Protein 4NUF (pdb70)

Secondary structure (DSSP, 8-state):
---TT-EEEE--TTS-HHHHHHHHHHHHHHH---EEEE--TTHHHHHHHHHHHT-S-SEEEEEHHHHHHHHHTT-B------HHHHTTB-HHHHHHTEETTEE-SEEEEEE--EEEEETTT-SS--SBGGGHHHHHHHHHTTT-EEE----SSHHHHHHHHHHHT-EEEEE-SS-EEEEEEESSSHHHHHHHHHHHHHHHTTSS-SS--HHHHHHHHHTTSEEEEEE-GGGHHHHHTSS--EEEEPPPEETTEEP-PEEEEEEEEEBTT-S-HHHHHHHIIIIISSHHHHHHHHHHS--SEESBHHHHHHHTT-HHHHHHHHHHHHSEEPP-STTHHHHHHHHHHHHHHHHHTSS-HHHHHHHHHHHHT--THHHHHHHHHHHHHHHHHHS-HHHHTS-HHHHHHHHHTTHHHHHHHHHHHTT-----------HHHHHHHHHHHHHHHHHT--HHHHHHHHHHHHS-TTSSS-TTHHHHHHHHHHHHHHHHHTT---SSTHHHHHHHHHHHHHHHHTS-HHHHHHHHTHHHHSS--HHHHHHHHTT--/---HHHHHHHHGGGG-

InterPro domains:
  IPR000536 Nuclear hormone receptor, ligand-binding domain [PF00104] (62-230)
  IPR000536 Nuclear hormone receptor, ligand-binding domain [PS51843] (16-260)
  IPR000536 Nuclear hormone receptor, ligand-binding domain [SM00430] (60-231)
  IPR001723 Nuclear hormone receptor [PR00398] (61-82)
  IPR001723 Nuclear hormone receptor [PR00398] (82-98)
  IPR001723 Nuclear hormone receptor [PR00398] (162-177)
  IPR001723 Nuclear hormone receptor [PR00398] (219-236)
  IPR033544 Nuclear receptor subfamily 0 group B member 1/2 [PTHR24081] (4-259)
  IPR035500 Nuclear hormone receptor-like domain superfamily [G3DSA:1.10.565.10] (55-260)
  IPR035500 Nuclear hormone receptor-like domain superfamily [SSF48508] (18-257)

Solvent-accessible surface area: 24605 Å² total; per-residue (Å²): 180,19,109,138,28,72,1,34,0,22,4,37,36,37,17,0,66,85,0,2,32,87,8,0,119,98,0,54,156,90,53,62,34,102,17,47,26,70,82,35,102,120,2,24,60,67,1,39,126,45,4,74,114,11,58,19,0,1,0,2,4,43,14,1,6,26,0,0,15,13,21,111,82,48,17,19,18,87,9,89,9,81,149,69,6,55,73,100,2,48,72,150,6,10,86,8,1,91,23,119,62,111,20,13,0,0,0,2,1,24,16,1,1,2,1,0,29,9,88,115,44,15,95,117,28,10,134,40,4,78,78,3,32,72,34,1,137,106,8,91,89,113,70,49,14,1,4,33,1,9,1,56,62,3,40,15,1,4,3,2,2,5,3,36,31,3,53,5,10,79,128,118,147,61,143,58,66,91,174,49,9,2,2,47,44,87,5,0,67,27,0,0,56,34,1,13,69,4,28,133,85,162,18,15,102,32,102,3,43,53,66,77,3,40,44,6,2,17,122,21,79,0,0,0,6,4,9,1,1,15,4,1,23,52,5,86,122,20,156,17,76,28,10,20,34,23,2,2,31,11,106,73,80,46,2,52,0,14,12,0,3,5,0,0,0,7,2,38,43,5,63,2,78,127,44,0,46,68,0,0,18,90,30,2,2,28,52,106,4,0,72,27,6,27,158,38,36,14,8,0,9,2,0,4,72,50,12,38,118,97,38,59,182,27,103,64,12,56,8,0,56,89,0,11,147,73,10,94,81,8,6,29,29,41,55,2,32,14,0,15,22,7,2,38,38,2,1,27,3,4,11,55,54,76,16,80,19,81,66,2,3,132,53,4,41,60,17,2,34,79,117,101,126,17,8,126,43,0,65,86,0,8,62,58,2,17,37,0,1,126,84,3,84,26,2,58,159,8,52,96,68,1,11,68,94,0,2,111,73,4,18,6,12,1,0,1,0,0,4,2,27,41,80,19,94,26,61,32,54,50,83,151,25,64,28,52,24,13,11,124,1,12,96,9,2,76,21,1,70,76,27,140,21,21,77,84,16,12,0,13,0,0,0,16,3,0,0,30,26,122,9,108,58,24,191,25,40,98,53,0,39,80,1,52,81,19,0,62,140,11,0,38,127,43,13,86,106,107,212,98,80,25,98,46,56,32,66,109,0,57,119,10,3,36,19,1,123,110,12,71,31,101,9,0,15,37,15,1,0,89,69,64,64,38,118,31,76,5,32,64,56,2,22,65,102,16,126,15,166,144,133,186,2,31,64,26,0,52,100,2,4,94,60,6,150

Nearest PDB structures (foldseek):
  4nuf-assembly1_A  TM=1.002E+00  e=2.623E-97  Escherichia coli O104:H4 str. 2009EL-2071
  6wbh-assembly1_A  TM=8.587E-01  e=1.188E-61  Escherichia coli
  6d1u-assembly3_C  TM=8.079E-01  e=2.616E-62  Escherichia coli O157:H7
  1y4c-assembly1_A  TM=7.904E-01  e=8.038E-62  Escherichia coli
  6xrx-assembly1_A  TM=7.095E-01  e=2.352E-61  Escherichia coli K-12

Sequence (565 aa):
KIEEGKLVIWINGDKGYNGLAEVGKKFEKDTGIKVTVEHPDKLEEKFPQVAATGDGPDIIFWAHDRFGGYAQSGLLAEITPDKAFQDKLYPFTWDAVRYNGKLIAYPIAVEALSLIYNKDLLPNPPKTWEEIPALDKELKAKGKSALMFNLQEPYFTWPLIAADGGYAFKYENGKYDIKDVGVDNAGAKAGLTFLVDLIKNKHMNADTDYSIAEAAFNKGETAMTINGPWAWSNIDTSKVNYGVTVLPTFKGQPSKPFVGVLSAGINAASPNKELAKEFLENYLLTDEGLEAVNKDKPLGAVALKSYEEELAKDPRIAATMENAQKGEIMPNIPQMSAFWYAVRTAVINAASGRQTVDEALKDAQTNAAAPHRTCREALDVLAKTVAFLRNLPSFCHLPHDDQRRLLECCWGPLFLLGLAQDAVTFEVAEAQPSLAAVQWLQRCLESFWSLELGPKEYAYLKGTILFNPDVPGLRASCHIAHLQQEAHWALCEVLEPWYPASQGRLARILLMASTLRNIPGTLLVDLFFRPIMGDVDITELLEDMLLLRMHRVSAALEEANKVFL

Foldseek 3Di:
DQDPLEFEEEDAPLFLLVLLVVLQVVLCVPPVHHYHYDHDPPLLPVQLVVLLVLDDGQKYKDWLQAQQQCVVVVFFDFDDDDPVLVVQFDPVQQVSQAHPRTRFWAFWFKKWKWKKFFCVLPVDQAQAPVCQLVVQVVCVVVQAAAEAEALLFVLQLQLQLPQQPADQFDDDPNDTDLLDHRCQDPRNLVSLQSVQVCVVSVRYALNGHHVNRLVCVLVRRYGMYMDMQQSVQVSVVGPTDMDTAADHHYPPGGGAHAMTTITMTGTSSHPCSVVVSCSVRVRCLDLSNVCSRCVRGNRQQTRRPVNNVVCVVPPNSVRRVVNNVSHYYRHNHSLSLLLRVLSSLLSSCCNVVLDPNNRSSVLSSDRSSDDLVQLVVLVVLLVVLLVVQLDDVVLVVFDLVQNLQLCVQQSQLLSLLSCLVVPDDDRQRPSPDDSVQVSLSVVLSVLSNVLDDDPLLSVLVSLLRRLDLPRPPGDVSVVSVVSNVVSLVSNVVVLPPDDDPSVVVSVSVVVSSVSRSVHDPVVVCSRRPCVPPNDDDVSVVSCVSVVSD/DDPVVVVVVVVCPVVD

Structure (mmCIF, N/CA/C/O backbone):
data_4NUF
#
_entry.id   4NUF
#
_cell.length_a   56.388
_cell.length_b   105.148
_cell.length_c   136.277
_cell.angle_alpha   90.00
_cell.angle_beta   90.00
_cell.angle_gamma   90.00
#
_symmetry.space_group_name_H-M   'P 21 21 21'
#
loop_
_entity.id
_entity.type
_entity.pdbx_description
1 polymer 'Maltose ABC transporter periplasmic protein, Nuclear receptor subfamily 0 group B member 2 chimeric construct'
2 polymer 'EID1 peptide'
3 branched alpha-D-glucopyranose-(1-4)-alpha-D-glucopyranose
4 water water
#
loop_
_atom_site.group_PDB
_atom_site.id
_atom_site.type_symbol
_atom_site.label_atom_id
_atom_site.label_alt_id
_atom_site.label_comp_id
_atom_site.label_asym_id
_atom_site.label_entity_id
_atom_site.label_seq_id
_atom_site.pdbx_PDB_ins_code
_atom_site.Cartn_x
_atom_site.Cartn_y
_atom_site.Cartn_z
_atom_site.occupancy
_atom_site.B_iso_or_equiv
_atom_site.auth_seq_id
_atom_site.auth_comp_id
_atom_site.auth_asym_id
_atom_site.auth_atom_id
_atom_site.pdbx_PDB_model_num
ATOM 1 N N . LYS A 1 3 ? -20.044 -2.840 -39.333 1.00 63.33 3 LYS A N 1
ATOM 2 C CA . LYS A 1 3 ? -20.646 -1.534 -39.512 1.00 62.56 3 LYS A CA 1
ATOM 3 C C . LYS A 1 3 ? -20.628 -1.001 -38.040 1.00 62.04 3 LYS A C 1
ATOM 4 O O . LYS A 1 3 ? -21.686 -0.788 -37.444 1.00 62.92 3 LYS A O 1
ATOM 10 N N . ILE A 1 4 ? -19.442 -0.799 -37.449 1.00 60.80 4 ILE A N 1
ATOM 11 C CA . ILE A 1 4 ? -19.398 -0.413 -36.056 1.00 59.32 4 ILE A CA 1
ATOM 12 C C . ILE A 1 4 ? -19.944 -1.768 -35.443 1.00 57.64 4 ILE A C 1
ATOM 13 O O . ILE A 1 4 ? -21.164 -1.954 -35.283 1.00 57.48 4 ILE A O 1
ATOM 18 N N . GLU A 1 5 ? -19.060 -2.703 -35.077 1.00 55.78 5 GLU A N 1
ATOM 19 C CA . GLU A 1 5 ? -19.510 -4.018 -34.556 1.00 54.24 5 GLU A CA 1
ATOM 20 C C . GLU A 1 5 ? -20.068 -3.992 -33.152 1.00 51.95 5 GLU A C 1
ATOM 21 O O . GLU A 1 5 ? -19.566 -3.293 -32.271 1.00 51.98 5 GLU A O 1
ATOM 27 N N . GLU A 1 6 ? -21.128 -4.760 -32.959 1.00 48.44 6 GLU A N 1
ATOM 28 C CA . GLU A 1 6 ? -21.746 -4.829 -31.655 1.00 46.74 6 GLU A CA 1
ATOM 29 C C . GLU A 1 6 ? -21.031 -5.829 -30.747 1.00 44.65 6 GLU A C 1
ATOM 30 O O . GLU A 1 6 ? -20.613 -6.902 -31.181 1.00 44.21 6 GLU A O 1
ATOM 36 N N . GLY A 1 7 ? -20.889 -5.462 -29.480 1.00 42.61 7 GLY A N 1
ATOM 37 C CA . GLY A 1 7 ? -20.213 -6.327 -28.541 1.00 40.39 7 GLY A CA 1
ATOM 38 C C . GLY A 1 7 ? -18.769 -5.893 -28.404 1.00 39.78 7 GLY A C 1
ATOM 39 O O . GLY A 1 7 ? -18.041 -6.394 -27.547 1.00 40.06 7 GLY A O 1
ATOM 40 N N . LYS A 1 8 ? -18.355 -4.952 -29.253 1.00 38.64 8 LYS A N 1
ATOM 41 C CA . LYS A 1 8 ? -16.985 -4.431 -29.237 1.00 35.34 8 LYS A CA 1
ATOM 42 C C . LYS A 1 8 ? -16.965 -2.925 -29.024 1.00 32.15 8 LYS A C 1
ATOM 43 O O . LYS A 1 8 ? -17.963 -2.235 -29.239 1.00 32.45 8 LYS A O 1
ATOM 49 N N . LEU A 1 9 ? -15.816 -2.416 -28.604 1.00 28.54 9 LEU A N 1
ATOM 50 C CA . LEU A 1 9 ? -15.654 -0.984 -28.383 1.00 25.77 9 LEU A CA 1
ATOM 51 C C . LEU A 1 9 ? -14.389 -0.468 -29.031 1.00 23.86 9 LEU A C 1
ATOM 52 O O . LEU A 1 9 ? -13.296 -0.776 -28.562 1.00 24.38 9 LEU A O 1
ATOM 57 N N . VAL A 1 10 ? -14.535 0.317 -30.096 1.00 22.55 10 VAL A N 1
ATOM 58 C CA . VAL A 1 10 ? -13.391 0.916 -30.797 1.00 20.35 10 VAL A CA 1
ATOM 59 C C . VAL A 1 10 ? -13.270 2.389 -30.396 1.00 20.65 10 VAL A C 1
ATOM 60 O O . VAL A 1 10 ? -14.248 3.138 -30.460 1.00 19.90 10 VAL A O 1
ATOM 64 N N . ILE A 1 11 ? -12.071 2.801 -29.993 1.00 20.18 11 ILE A N 1
ATOM 65 C CA . ILE A 1 11 ? -11.835 4.178 -29.563 1.00 21.77 11 ILE A CA 1
ATOM 66 C C . ILE A 1 11 ? -10.745 4.842 -30.399 1.00 23.58 11 ILE A C 1
ATOM 67 O O . ILE A 1 11 ? -9.707 4.231 -30.658 1.00 25.28 11 ILE A O 1
ATOM 72 N N . TRP A 1 12 ? -10.997 6.084 -30.819 1.00 23.55 12 TRP A N 1
ATOM 73 C CA . TRP A 1 12 ? -10.044 6.880 -31.600 1.00 23.39 12 TRP A CA 1
ATOM 74 C C . TRP A 1 12 ? -9.559 8.063 -30.765 1.00 24.01 12 TRP A C 1
ATOM 75 O O . TRP A 1 12 ? -10.364 8.770 -30.147 1.00 24.82 12 TRP A O 1
ATOM 86 N N . ILE A 1 13 ? -8.243 8.267 -30.746 1.00 23.23 13 ILE A N 1
ATOM 87 C CA . ILE A 1 13 ? -7.636 9.369 -30.010 1.00 22.43 13 ILE A CA 1
ATOM 88 C C . ILE A 1 13 ? -6.405 9.891 -30.761 1.00 23.38 13 ILE A C 1
ATOM 89 O O . ILE A 1 13 ? -5.756 9.154 -31.495 1.00 23.29 13 ILE A O 1
ATOM 94 N N . ASN A 1 14 ? -6.089 11.166 -30.586 1.00 25.83 14 ASN A N 1
ATOM 95 C CA . ASN A 1 14 ? -4.974 11.756 -31.304 1.00 28.01 14 ASN A CA 1
ATOM 96 C C . ASN A 1 14 ? -3.669 11.069 -30.990 1.00 28.98 14 ASN A C 1
ATOM 97 O O . ASN A 1 14 ? -3.481 10.588 -29.879 1.00 29.54 14 ASN A O 1
ATOM 102 N N . GLY A 1 15 ? -2.770 11.043 -31.973 1.00 29.62 15 GLY A N 1
ATOM 103 C CA . GLY A 1 15 ? -1.474 10.399 -31.817 1.00 28.03 15 GLY A CA 1
ATOM 104 C C . GLY A 1 15 ? -0.514 10.987 -30.798 1.00 28.21 15 GLY A C 1
ATOM 105 O O . GLY A 1 15 ? 0.413 10.301 -30.367 1.00 28.24 15 GLY A O 1
ATOM 106 N N . ASP A 1 16 ? -0.715 12.245 -30.412 1.00 27.94 16 ASP A N 1
ATOM 107 C CA . ASP A 1 16 ? 0.159 12.889 -29.436 1.00 28.50 16 ASP A CA 1
ATOM 108 C C . ASP A 1 16 ? -0.278 12.692 -27.985 1.00 27.93 16 ASP A C 1
ATOM 109 O O . ASP A 1 16 ? 0.427 13.101 -27.062 1.00 28.55 16 ASP A O 1
ATOM 114 N N . LYS A 1 17 ? -1.444 12.077 -27.790 1.00 27.35 17 LYS A N 1
ATOM 115 C CA . LYS A 1 17 ? -1.976 11.793 -26.457 1.00 26.38 17 LYS A CA 1
ATOM 116 C C . LYS A 1 17 ? -1.434 10.473 -25.878 1.00 27.65 17 LYS A C 1
ATOM 117 O O . LYS A 1 17 ? -0.610 9.800 -26.501 1.00 29.66 17 LYS A O 1
ATOM 123 N N . GLY A 1 18 ? -1.903 10.101 -24.689 1.00 27.10 18 GLY A N 1
ATOM 124 C CA . GLY A 1 18 ? -1.430 8.880 -24.056 1.00 24.57 18 GLY A CA 1
ATOM 125 C C . GLY A 1 18 ? -2.301 7.693 -24.385 1.00 24.02 18 GLY A C 1
ATOM 126 O O . GLY A 1 18 ? -2.871 7.071 -23.489 1.00 22.87 18 GLY A O 1
ATOM 127 N N . TYR A 1 19 ? -2.393 7.373 -25.672 1.00 24.28 19 TYR A N 1
ATOM 128 C CA . TYR A 1 19 ? -3.223 6.268 -26.121 1.00 25.73 19 TYR A CA 1
ATOM 129 C C . TYR A 1 19 ? -2.835 4.949 -25.483 1.00 25.00 19 TYR A C 1
ATOM 130 O O . TYR A 1 19 ? -3.665 4.061 -25.344 1.00 24.54 19 TYR A O 1
ATOM 139 N N . ASN A 1 20 ? -1.579 4.819 -25.080 1.00 24.93 20 ASN A N 1
ATOM 140 C CA . ASN A 1 20 ? -1.144 3.590 -24.439 1.00 24.85 20 ASN A CA 1
ATOM 141 C C . ASN A 1 20 ? -1.744 3.518 -23.045 1.00 25.77 20 ASN A C 1
ATOM 142 O O . ASN A 1 20 ? -2.206 2.463 -22.610 1.00 25.70 20 ASN A O 1
ATOM 147 N N . GLY A 1 21 ? -1.733 4.638 -22.333 1.00 25.31 21 GLY A N 1
ATOM 148 C CA . GLY A 1 21 ? -2.305 4.634 -20.998 1.00 24.93 21 GLY A CA 1
ATOM 149 C C . GLY A 1 21 ? -3.795 4.334 -21.072 1.00 24.93 21 GLY A C 1
ATOM 150 O O . GLY A 1 21 ? -4.372 3.680 -20.196 1.00 22.75 21 GLY A O 1
ATOM 151 N N . LEU A 1 22 ? -4.418 4.816 -22.143 1.00 23.89 22 LEU A N 1
ATOM 152 C CA . LEU A 1 22 ? -5.837 4.617 -22.343 1.00 23.26 22 LEU A CA 1
ATOM 153 C C . LEU A 1 22 ? -6.075 3.166 -22.693 1.00 24.80 22 LEU A C 1
ATOM 154 O O . LEU A 1 22 ? -7.051 2.567 -22.260 1.00 26.21 22 LEU A O 1
ATOM 159 N N . ALA A 1 23 ? -5.173 2.588 -23.471 1.00 25.90 23 ALA A N 1
ATOM 160 C CA . ALA A 1 23 ? -5.326 1.196 -23.860 1.00 26.43 23 ALA A CA 1
ATOM 161 C C . ALA A 1 23 ? -5.371 0.293 -22.630 1.00 28.38 23 ALA A C 1
ATOM 162 O O . ALA A 1 23 ? -6.122 -0.687 -22.591 1.00 29.09 23 ALA A O 1
ATOM 164 N N . GLU A 1 24 ? -4.564 0.626 -21.627 1.00 29.67 24 GLU A N 1
ATOM 165 C CA . GLU A 1 24 ? -4.523 -0.144 -20.386 1.00 31.44 24 GLU A CA 1
ATOM 166 C C . GLU A 1 24 ? -5.886 -0.096 -19.682 1.00 29.96 24 GLU A C 1
ATOM 167 O O . GLU A 1 24 ? -6.404 -1.116 -19.213 1.00 29.93 24 GLU A O 1
ATOM 173 N N . VAL A 1 25 ? -6.468 1.093 -19.604 1.00 27.26 25 VAL A N 1
ATOM 174 C CA . VAL A 1 25 ? -7.768 1.211 -18.981 1.00 25.53 25 VAL A CA 1
ATOM 175 C C . VAL A 1 25 ? -8.708 0.310 -19.768 1.00 26.25 25 VAL A C 1
ATOM 176 O O . VAL A 1 25 ? -9.650 -0.242 -19.213 1.00 27.34 25 VAL A O 1
ATOM 180 N N . GLY A 1 26 ? -8.442 0.156 -21.063 1.00 26.16 26 GLY A N 1
ATOM 181 C CA . GLY A 1 26 ? -9.285 -0.685 -21.894 1.00 26.46 26 GLY A CA 1
ATOM 182 C C . GLY A 1 26 ? -9.085 -2.147 -21.553 1.00 27.01 26 GLY A C 1
ATOM 183 O O . GLY A 1 26 ? -10.033 -2.922 -21.559 1.00 27.62 26 GLY A O 1
ATOM 184 N N . LYS A 1 27 ? -7.848 -2.532 -21.260 1.00 27.27 27 LYS A N 1
ATOM 185 C CA . LYS A 1 27 ? -7.568 -3.916 -20.903 1.00 28.49 27 LYS A CA 1
ATOM 186 C C . LYS A 1 27 ? -8.261 -4.293 -19.590 1.00 29.34 27 LYS A C 1
ATOM 187 O O . LYS A 1 27 ? -8.772 -5.407 -19.437 1.00 29.65 27 LYS A O 1
ATOM 193 N N . LYS A 1 28 ? -8.279 -3.365 -18.638 1.00 29.39 28 LYS A N 1
ATOM 194 C CA . LYS A 1 28 ? -8.934 -3.627 -17.359 1.00 29.48 28 LYS A CA 1
ATOM 195 C C . LYS A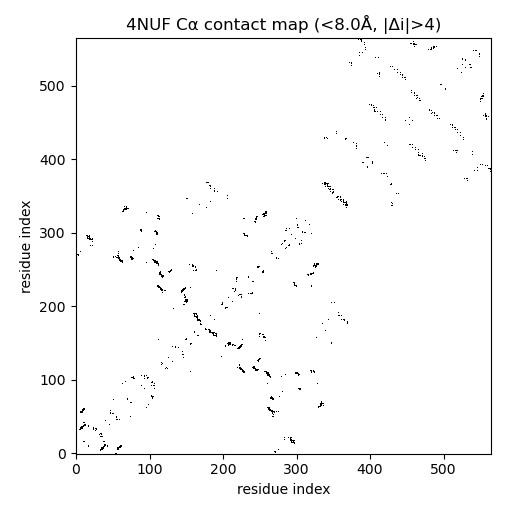 1 28 ? -10.430 -3.768 -17.621 1.00 28.61 28 LYS A C 1
ATOM 196 O O . LYS A 1 28 ? -11.092 -4.645 -17.067 1.00 27.97 28 LYS A O 1
ATOM 202 N N . PHE A 1 29 ? -10.942 -2.896 -18.485 1.00 27.91 29 PHE A N 1
ATOM 203 C CA . PHE A 1 29 ? -12.348 -2.892 -18.848 1.00 27.35 29 PHE A CA 1
ATOM 204 C C . PHE A 1 29 ? -12.702 -4.189 -19.560 1.00 28.71 29 PHE A C 1
ATOM 205 O O . PHE A 1 29 ? -13.776 -4.756 -19.326 1.00 28.36 29 PHE A O 1
ATOM 213 N N . GLU A 1 30 ? -11.796 -4.652 -20.427 1.00 29.52 30 GLU A N 1
ATOM 214 C CA . GLU A 1 30 ? -12.011 -5.886 -21.191 1.00 32.41 30 GLU A CA 1
ATOM 215 C C . GLU A 1 30 ? -11.963 -7.139 -20.313 1.00 32.86 30 GLU A C 1
ATOM 216 O O . GLU A 1 30 ? -12.686 -8.104 -20.556 1.00 32.81 30 GLU A O 1
ATOM 222 N N . LYS A 1 31 ? -11.122 -7.121 -19.288 1.00 32.35 31 LYS A N 1
ATOM 223 C CA . LYS A 1 31 ? -11.041 -8.258 -18.400 1.00 33.03 31 LYS A CA 1
ATOM 224 C C . LYS A 1 31 ? -12.242 -8.355 -17.473 1.00 32.63 31 LYS A C 1
ATOM 225 O O . LYS A 1 31 ? -12.578 -9.444 -17.017 1.00 33.99 31 LYS A O 1
ATOM 231 N N . ASP A 1 32 ? -12.900 -7.235 -17.192 1.00 31.89 32 ASP A N 1
ATOM 232 C CA . ASP A 1 32 ? -14.042 -7.269 -16.285 1.00 32.08 32 ASP A CA 1
ATOM 233 C C . ASP A 1 32 ? -15.360 -7.555 -16.964 1.00 32.13 32 ASP A C 1
ATOM 234 O O . ASP A 1 32 ? -16.142 -8.367 -16.480 1.00 33.37 32 ASP A O 1
ATOM 239 N N . THR A 1 33 ? -15.607 -6.900 -18.088 1.00 32.10 33 THR A N 1
ATOM 240 C CA . THR A 1 33 ? -16.860 -7.095 -18.794 1.00 32.35 33 THR A CA 1
ATOM 241 C C . THR A 1 33 ? -16.770 -8.186 -19.852 1.00 30.62 33 THR A C 1
ATOM 242 O O . THR A 1 33 ? -17.761 -8.829 -20.174 1.00 30.40 33 THR A O 1
ATOM 246 N N . GLY A 1 34 ? -15.588 -8.414 -20.400 1.00 29.64 34 GLY A N 1
ATOM 247 C CA . GLY A 1 34 ? -15.505 -9.425 -21.438 1.00 27.96 34 GLY A CA 1
ATOM 248 C C . GLY A 1 34 ? -15.717 -8.798 -22.809 1.00 28.24 34 GLY A C 1
ATOM 249 O O . GLY A 1 34 ? -15.813 -9.490 -23.820 1.00 27.56 34 GLY A O 1
ATOM 250 N N . ILE A 1 35 ? -15.772 -7.470 -22.836 1.00 28.05 35 ILE A N 1
ATOM 251 C CA . ILE A 1 35 ? -15.957 -6.712 -24.063 1.00 27.37 35 ILE A CA 1
ATOM 252 C C . ILE A 1 35 ? -14.630 -6.151 -24.566 1.00 28.29 35 ILE A C 1
ATOM 253 O O . ILE A 1 35 ? -14.021 -5.311 -23.905 1.00 28.43 35 ILE A O 1
ATOM 258 N N . LYS A 1 36 ? -14.179 -6.611 -25.731 1.00 28.38 36 LYS A N 1
ATOM 259 C CA . LYS A 1 36 ? -12.915 -6.128 -26.297 1.00 28.77 36 LYS A CA 1
ATOM 260 C C . LYS A 1 36 ? -12.909 -4.615 -26.558 1.00 28.29 36 LYS A C 1
ATOM 261 O O . LYS A 1 36 ? -13.913 -4.033 -26.962 1.00 28.77 36 LYS A O 1
ATOM 267 N N . VAL A 1 37 ? -11.764 -3.980 -26.345 1.00 28.02 37 VAL A N 1
ATOM 268 C CA . VAL A 1 37 ? -11.658 -2.540 -26.545 1.00 28.19 37 VAL A CA 1
ATOM 269 C C . VAL A 1 37 ? -10.377 -2.257 -27.306 1.00 28.02 37 VAL A C 1
ATOM 270 O O . VAL A 1 37 ? -9.292 -2.568 -26.826 1.00 28.65 37 VAL A O 1
ATOM 274 N N . THR A 1 38 ? -10.505 -1.674 -28.491 1.00 28.18 38 THR A N 1
ATOM 275 C CA . THR A 1 38 ? -9.341 -1.354 -29.311 1.00 29.24 38 THR A CA 1
ATOM 276 C C . THR A 1 38 ? -9.132 0.165 -29.409 1.00 30.03 38 THR A C 1
ATOM 277 O O . THR A 1 38 ? -10.028 0.900 -29.829 1.00 31.91 38 THR A O 1
ATOM 281 N N . VAL A 1 39 ? -7.953 0.635 -29.022 1.00 29.38 39 VAL A N 1
ATOM 282 C CA . VAL A 1 39 ? -7.658 2.063 -29.079 1.00 29.49 39 VAL A CA 1
ATOM 283 C C . VAL A 1 39 ? -6.755 2.343 -30.266 1.00 29.80 39 VAL A C 1
ATOM 284 O O . VAL A 1 39 ? -5.617 1.889 -30.304 1.00 27.74 39 VAL A O 1
ATOM 288 N N . GLU A 1 40 ? -7.276 3.091 -31.234 1.00 32.09 40 GLU A N 1
ATOM 289 C CA . GLU A 1 40 ? -6.524 3.432 -32.438 1.00 33.68 40 GLU A CA 1
ATOM 290 C C . GLU A 1 40 ? -6.236 4.940 -32.481 1.00 33.32 40 GLU A C 1
ATOM 291 O O . GLU A 1 40 ? -6.947 5.733 -31.860 1.00 32.25 40 GLU A O 1
ATOM 297 N N . HIS A 1 41 ? -5.193 5.330 -33.211 1.00 33.43 41 HIS A N 1
ATOM 298 C CA . HIS A 1 41 ? -4.817 6.738 -33.311 1.00 34.59 41 HIS A CA 1
ATOM 299 C C . HIS A 1 41 ? -4.455 7.137 -34.736 1.00 36.14 41 HIS A C 1
ATOM 300 O O . HIS A 1 41 ? -3.304 7.481 -35.027 1.00 34.41 41 HIS A O 1
ATOM 307 N N . PRO A 1 42 ? -5.446 7.100 -35.647 1.00 38.29 42 PRO A N 1
ATOM 308 C CA . PRO A 1 42 ? -5.245 7.456 -37.054 1.00 40.50 42 PRO A CA 1
ATOM 309 C C . PRO A 1 42 ? -4.758 8.889 -37.205 1.00 43.37 42 PRO A C 1
ATOM 310 O O . PRO A 1 42 ? -4.896 9.691 -36.279 1.00 44.04 42 PRO A O 1
ATOM 314 N N . ASP A 1 43 ? -4.187 9.206 -38.368 1.00 45.76 43 ASP A N 1
ATOM 315 C CA . ASP A 1 43 ? -3.724 10.564 -38.645 1.00 48.17 43 ASP A CA 1
ATOM 316 C C . ASP A 1 43 ? -4.890 11.343 -39.263 1.00 48.16 43 ASP A C 1
ATOM 317 O O . ASP A 1 43 ? -5.805 10.756 -39.851 1.00 46.84 43 ASP A O 1
ATOM 322 N N . LYS A 1 44 ? -4.861 12.662 -39.116 1.00 48.56 44 LYS A N 1
ATOM 323 C CA . LYS A 1 44 ? -5.920 13.505 -39.645 1.00 49.71 44 LYS A CA 1
ATOM 324 C C . LYS A 1 44 ? -7.245 13.078 -39.027 1.00 50.01 44 LYS A C 1
ATOM 325 O O . LYS A 1 44 ? -8.312 13.223 -39.627 1.00 50.29 44 LYS A O 1
ATOM 331 N N . LEU A 1 45 ? -7.160 12.535 -37.818 1.00 50.95 45 LEU A N 1
ATOM 332 C CA . LEU A 1 45 ? -8.336 12.096 -37.074 1.00 50.79 45 LEU A CA 1
ATOM 333 C C . LEU A 1 45 ? -9.393 13.203 -37.018 1.00 51.34 45 LEU A C 1
ATOM 334 O O . LEU A 1 45 ? -10.587 12.927 -37.105 1.00 50.91 45 LEU A O 1
ATOM 339 N N . GLU A 1 46 ? -8.939 14.447 -36.856 1.00 51.99 46 GLU A N 1
ATOM 340 C CA . GLU A 1 46 ? -9.818 15.620 -36.795 1.00 52.63 46 GLU A CA 1
ATOM 341 C C . GLU A 1 46 ? -10.796 15.683 -37.986 1.00 52.39 46 GLU A C 1
ATOM 342 O O . GLU A 1 46 ? -11.918 16.177 -37.860 1.00 52.12 46 GLU A O 1
ATOM 348 N N . GLU A 1 47 ? -10.372 15.162 -39.134 1.00 52.68 47 GLU A N 1
ATOM 349 C CA . GLU A 1 47 ? -11.200 15.185 -40.335 1.00 52.64 47 GLU A CA 1
ATOM 350 C C . GLU A 1 47 ? -11.625 13.789 -40.781 1.00 51.21 47 GLU A C 1
ATOM 351 O O . GLU A 1 47 ? -12.560 13.641 -41.569 1.00 51.20 47 GLU A O 1
ATOM 357 N N . LYS A 1 48 ? -10.934 12.765 -40.289 1.00 48.40 48 LYS A N 1
ATOM 358 C CA . LYS A 1 48 ? -11.265 11.402 -40.672 1.00 46.03 48 LYS A CA 1
ATOM 359 C C . LYS A 1 48 ? -12.525 10.894 -39.997 1.00 44.42 48 LYS A C 1
ATOM 360 O O . LYS A 1 48 ? -13.269 10.128 -40.592 1.00 44.54 48 LYS A O 1
ATOM 366 N N . PHE A 1 49 ? -12.761 11.314 -38.757 1.00 43.57 49 PHE A N 1
ATOM 367 C CA . PHE A 1 49 ? -13.952 10.897 -38.017 1.00 41.57 49 PHE A CA 1
ATOM 368 C C . PHE A 1 49 ? -15.259 11.233 -38.744 1.00 41.71 49 PHE A C 1
ATOM 369 O O . PHE A 1 49 ? -16.074 10.355 -38.984 1.00 41.09 49 PHE A O 1
ATOM 377 N N . PRO A 1 50 ? -15.478 12.515 -39.092 1.00 43.07 50 PRO A N 1
ATOM 378 C CA . PRO A 1 50 ? -16.710 12.896 -39.790 1.00 44.39 50 PRO A CA 1
ATOM 379 C C . PRO A 1 50 ? -16.877 12.183 -41.138 1.00 46.21 50 PRO A C 1
ATOM 380 O O . PRO A 1 50 ? -17.999 11.892 -41.567 1.00 45.23 50 PRO A O 1
ATOM 384 N N . GLN A 1 51 ? -15.756 11.892 -41.792 1.00 49.19 51 GLN A N 1
ATOM 385 C CA . GLN A 1 51 ? -15.773 11.197 -43.080 1.00 52.45 51 GLN A CA 1
ATOM 386 C C . GLN A 1 51 ? -16.588 9.910 -42.972 1.00 53.88 51 GLN A C 1
ATOM 387 O O . GLN A 1 51 ? -17.604 9.747 -43.651 1.00 55.81 51 GLN A O 1
ATOM 393 N N . VAL A 1 52 ? -16.137 9.000 -42.108 1.00 53.18 52 VAL A N 1
ATOM 394 C CA . VAL A 1 52 ? -16.807 7.714 -41.910 1.00 51.75 52 VAL A CA 1
ATOM 395 C C . VAL A 1 52 ? -18.063 7.797 -41.035 1.00 51.24 52 VAL A C 1
ATOM 396 O O . VAL A 1 52 ? -19.023 7.050 -41.231 1.00 50.92 52 VAL A O 1
ATOM 400 N N . ALA A 1 53 ? -18.058 8.718 -40.081 1.00 51.02 53 ALA A N 1
ATOM 401 C CA . ALA A 1 53 ? -19.187 8.885 -39.178 1.00 51.26 53 ALA A CA 1
ATOM 402 C C . ALA A 1 53 ? -20.507 9.044 -39.922 1.00 51.85 53 ALA A C 1
ATOM 403 O O . ALA A 1 53 ? -21.545 8.532 -39.491 1.00 50.86 53 ALA A O 1
ATOM 405 N N . ALA A 1 54 ? -20.454 9.760 -41.041 1.00 52.37 54 ALA A N 1
ATOM 406 C CA . ALA A 1 54 ? -21.632 10.009 -41.855 1.00 51.48 54 ALA A CA 1
ATOM 407 C C . ALA A 1 54 ? -22.135 8.732 -42.496 1.00 51.80 54 ALA A C 1
ATOM 408 O O . ALA A 1 54 ? -23.327 8.454 -42.464 1.00 52.30 54 ALA A O 1
ATOM 410 N N . THR A 1 55 ? -21.227 7.956 -43.077 1.00 51.96 55 THR A N 1
ATOM 411 C CA . THR A 1 55 ? -21.614 6.713 -43.735 1.00 52.43 55 THR A CA 1
ATOM 412 C C . THR A 1 55 ? -22.268 5.737 -42.758 1.00 52.19 55 THR A C 1
ATOM 413 O O . THR A 1 55 ? -23.031 4.857 -43.163 1.00 53.04 55 THR A O 1
ATOM 417 N N . GLY A 1 56 ? -21.963 5.891 -41.472 1.00 51.16 56 GLY A N 1
ATOM 418 C CA . GLY A 1 56 ? -22.540 5.013 -40.468 1.00 48.97 56 GLY A CA 1
ATOM 419 C C . GLY A 1 56 ? -21.521 4.167 -39.730 1.00 47.54 56 GLY A C 1
ATOM 420 O O . GLY A 1 56 ? -21.866 3.452 -38.784 1.00 47.76 56 GLY A O 1
ATOM 421 N N . ASP A 1 57 ? -20.267 4.237 -40.167 1.00 45.44 57 ASP A N 1
ATOM 422 C CA . ASP A 1 57 ? -19.198 3.477 -39.536 1.00 44.99 57 ASP A CA 1
ATOM 423 C C . ASP A 1 57 ? -18.315 4.356 -38.661 1.00 42.67 57 ASP A C 1
ATOM 424 O O . ASP A 1 57 ? -18.728 5.437 -38.245 1.00 42.40 57 ASP A O 1
ATOM 429 N N . GLY A 1 58 ? -17.105 3.889 -38.373 1.00 40.50 58 GLY A N 1
ATOM 430 C CA . GLY A 1 58 ? -16.209 4.656 -37.527 1.00 37.16 58 GLY A CA 1
ATOM 431 C C . GLY A 1 58 ? -16.110 4.101 -36.113 1.00 35.17 58 GLY A C 1
ATOM 432 O O . GLY A 1 58 ? -16.647 3.030 -35.812 1.00 34.32 58 GLY A O 1
ATOM 433 N N . PRO A 1 59 ? -15.427 4.819 -35.212 1.00 32.65 59 PRO A N 1
ATOM 434 C CA . PRO A 1 59 ? -15.257 4.392 -33.826 1.00 31.10 59 PRO A CA 1
ATOM 435 C C . PRO A 1 59 ? -16.523 4.608 -32.984 1.00 30.28 59 PRO A C 1
ATOM 436 O O . PRO A 1 59 ? -17.457 5.290 -33.408 1.00 28.29 59 PRO A O 1
ATOM 440 N N . ASP A 1 60 ? -16.556 4.011 -31.797 1.00 29.68 60 ASP A N 1
ATOM 441 C CA . ASP A 1 60 ? -17.710 4.143 -30.923 1.00 29.03 60 ASP A CA 1
ATOM 442 C C . ASP A 1 60 ? -17.504 5.383 -30.065 1.00 28.77 60 ASP A C 1
ATOM 443 O O . ASP A 1 60 ? -18.454 6.095 -29.735 1.00 29.48 60 ASP A O 1
ATOM 448 N N . ILE A 1 61 ? -16.252 5.640 -29.707 1.00 26.99 61 ILE A N 1
ATOM 449 C CA . ILE A 1 61 ? -15.910 6.795 -28.887 1.00 25.59 61 ILE A CA 1
ATOM 450 C C . ILE A 1 61 ? -14.846 7.596 -29.624 1.00 25.85 61 ILE A C 1
ATOM 451 O O . ILE A 1 61 ? -13.973 7.009 -30.260 1.00 25.82 61 ILE A O 1
ATOM 456 N N . ILE A 1 62 ? -14.918 8.926 -29.537 1.00 25.24 62 ILE A N 1
ATOM 457 C CA . ILE A 1 62 ? -13.954 9.800 -30.213 1.00 24.71 62 ILE A CA 1
ATOM 458 C C . ILE A 1 62 ? -13.388 10.865 -29.253 1.00 24.67 62 ILE A C 1
ATOM 459 O O . ILE A 1 62 ? -14.126 11.568 -28.554 1.00 25.24 62 ILE A O 1
ATOM 464 N N . PHE A 1 63 ? -12.066 10.967 -29.213 1.00 23.28 63 PHE A N 1
ATOM 465 C CA . PHE A 1 63 ? -11.417 11.928 -28.335 1.00 22.82 63 PHE A CA 1
ATOM 466 C C . PHE A 1 63 ? -10.839 13.101 -29.102 1.00 22.21 63 PHE A C 1
ATOM 467 O O . PHE A 1 63 ? -10.129 12.924 -30.091 1.00 22.72 63 PHE A O 1
ATOM 475 N N . TRP A 1 64 ? -11.133 14.303 -28.633 1.00 20.67 64 TRP A N 1
ATOM 476 C CA . TRP A 1 64 ? -10.618 15.489 -29.273 1.00 20.30 64 TRP A CA 1
ATOM 477 C C . TRP A 1 64 ? -11.056 16.698 -28.463 1.00 21.39 64 TRP A C 1
ATOM 478 O O . TRP A 1 64 ? -11.846 16.568 -27.525 1.00 22.94 64 TRP A O 1
ATOM 489 N N . ALA A 1 65 ? -10.524 17.868 -28.801 1.00 20.20 65 ALA A N 1
ATOM 490 C CA . ALA A 1 65 ? -10.895 19.100 -28.121 1.00 19.48 65 ALA A CA 1
ATOM 491 C C . ALA A 1 65 ? -12.365 19.450 -28.431 1.00 20.26 65 ALA A C 1
ATOM 492 O O . ALA A 1 65 ? -12.902 19.101 -29.489 1.00 19.55 65 ALA A O 1
ATOM 494 N N . HIS A 1 66 ? -13.012 20.148 -27.505 1.00 21.50 66 HIS A N 1
ATOM 495 C CA . HIS A 1 66 ? -14.419 20.497 -27.658 1.00 22.32 66 HIS A CA 1
ATOM 496 C C . HIS A 1 66 ? -14.721 21.332 -28.884 1.00 22.96 66 HIS A C 1
ATOM 497 O O . HIS A 1 66 ? -15.813 21.238 -29.438 1.00 23.54 66 HIS A O 1
ATOM 504 N N . ASP A 1 67 ? -13.753 22.139 -29.308 1.00 24.02 67 ASP A N 1
ATOM 505 C CA . ASP A 1 67 ? -13.927 23.022 -30.459 1.00 25.83 67 ASP A CA 1
ATOM 506 C C . ASP A 1 67 ? -14.457 22.334 -31.725 1.00 25.30 67 ASP A C 1
ATOM 507 O O . ASP A 1 67 ? -15.071 22.977 -32.567 1.00 27.73 67 ASP A O 1
ATOM 512 N N . ARG A 1 68 ? -14.237 21.035 -31.859 1.00 24.50 68 ARG A N 1
ATOM 513 C CA . ARG A 1 68 ? -14.708 20.322 -33.033 1.00 24.02 68 ARG A CA 1
ATOM 514 C C . ARG A 1 68 ? -16.061 19.648 -32.822 1.00 24.46 68 ARG A C 1
ATOM 515 O O . ARG A 1 68 ? -16.842 19.530 -33.764 1.00 25.13 68 ARG A O 1
ATOM 523 N N . PHE A 1 69 ? -16.335 19.209 -31.592 1.00 24.26 69 PHE A N 1
ATOM 524 C CA . PHE A 1 69 ? -17.576 18.497 -31.267 1.00 24.18 69 PHE A CA 1
ATOM 525 C C . PHE A 1 69 ? -18.849 19.222 -31.661 1.00 24.50 69 PHE A C 1
ATOM 526 O O . PHE A 1 69 ? -19.862 18.599 -31.996 1.00 24.16 69 PHE A O 1
ATOM 534 N N . GLY A 1 70 ? -18.809 20.545 -31.618 1.00 25.08 70 GLY A N 1
ATOM 535 C CA . GLY A 1 70 ? -19.980 21.306 -32.006 1.00 24.49 70 GLY A CA 1
ATOM 536 C C . GLY A 1 70 ? -20.414 20.965 -33.427 1.00 25.22 70 GLY A C 1
ATOM 537 O O . GLY A 1 70 ? -21.600 20.754 -33.686 1.00 25.29 70 GLY A O 1
ATOM 538 N N . GLY A 1 71 ? -19.455 20.918 -34.350 1.00 25.04 71 GLY A N 1
ATOM 539 C CA . GLY A 1 71 ? -19.769 20.595 -35.724 1.00 24.80 71 GLY A CA 1
ATOM 540 C C . GLY A 1 71 ? -20.314 19.185 -35.854 1.00 26.12 71 GLY A C 1
ATOM 541 O O . GLY A 1 71 ? -21.337 18.973 -36.505 1.00 26.57 71 GLY A O 1
ATOM 542 N N . TYR A 1 72 ? -19.655 18.217 -35.220 1.00 26.69 72 TYR A N 1
ATOM 543 C CA . TYR A 1 72 ? -20.097 16.826 -35.304 1.00 27.73 72 TYR A CA 1
ATOM 544 C C . TYR A 1 72 ? -21.530 16.698 -34.803 1.00 28.92 72 TYR A C 1
ATOM 545 O O . TYR A 1 72 ? -22.302 15.870 -35.286 1.00 28.55 72 TYR A O 1
ATOM 554 N N . ALA A 1 73 ? -21.874 17.529 -33.830 1.00 30.10 73 ALA A N 1
ATOM 555 C CA . ALA A 1 73 ? -23.204 17.514 -33.260 1.00 31.29 73 ALA A CA 1
ATOM 556 C C . ALA A 1 73 ? -24.234 17.988 -34.288 1.00 31.90 73 ALA A C 1
ATOM 557 O O . ALA A 1 73 ? -25.249 17.324 -34.524 1.00 31.29 73 ALA A O 1
ATOM 559 N N . GLN A 1 74 ? -23.958 19.132 -34.909 1.00 32.90 74 GLN A N 1
ATOM 560 C CA . GLN A 1 74 ? -24.865 19.706 -35.903 1.00 33.35 74 GLN A CA 1
ATOM 561 C C . GLN A 1 74 ? -25.104 18.701 -37.025 1.00 31.61 74 GLN A C 1
ATOM 562 O O . GLN A 1 74 ? -26.229 18.497 -37.467 1.00 32.27 74 GLN A O 1
ATOM 568 N N . SER A 1 75 ? -24.034 18.063 -37.467 1.00 30.34 75 SER A N 1
ATOM 569 C CA . SER A 1 75 ? -24.129 17.074 -38.517 1.00 29.78 75 SER A CA 1
ATOM 570 C C . SER A 1 75 ? -24.932 15.866 -38.056 1.00 29.61 75 SER A C 1
ATOM 571 O O . SER A 1 75 ? -25.340 15.053 -38.875 1.00 30.45 75 SER A O 1
ATOM 574 N N . GLY A 1 76 ? -25.144 15.746 -36.748 1.00 29.09 76 GLY A N 1
ATOM 575 C CA . GLY A 1 76 ? -25.876 14.612 -36.215 1.00 27.00 76 GLY A CA 1
ATOM 576 C C . GLY A 1 76 ? -25.021 13.356 -36.106 1.00 26.74 76 GLY A C 1
ATOM 577 O O . GLY A 1 76 ? -25.534 12.243 -36.224 1.00 27.20 76 GLY A O 1
ATOM 578 N N . LEU A 1 77 ? -23.719 13.525 -35.879 1.00 25.88 77 LEU A N 1
ATOM 579 C CA . LEU A 1 77 ? -22.808 12.395 -35.761 1.00 24.68 77 LEU A CA 1
ATOM 580 C C . LEU A 1 77 ? -22.539 12.004 -34.314 1.00 25.45 77 LEU A C 1
ATOM 581 O O . LEU A 1 77 ? -21.822 11.039 -34.052 1.00 26.44 77 LEU A O 1
ATOM 586 N N . LEU A 1 78 ? -23.105 12.744 -33.369 1.00 26.29 78 LEU A N 1
ATOM 587 C CA . LEU A 1 78 ? -22.896 12.429 -31.961 1.00 28.82 78 LEU A CA 1
ATOM 588 C C . LEU A 1 78 ? -24.194 12.134 -31.229 1.00 30.73 78 LEU A C 1
ATOM 589 O O . LEU A 1 78 ? -25.264 12.513 -31.686 1.00 33.41 78 LEU A O 1
ATOM 594 N N . ALA A 1 79 ? -24.094 11.458 -30.089 1.00 31.61 79 ALA A N 1
ATOM 595 C CA . ALA A 1 79 ? -25.265 11.126 -29.291 1.00 31.67 79 ALA A CA 1
ATOM 596 C C . ALA A 1 79 ? -25.188 11.901 -27.991 1.00 33.28 79 ALA A C 1
ATOM 597 O O . ALA A 1 79 ? -24.107 12.046 -27.418 1.00 34.59 79 ALA A O 1
ATOM 599 N N . GLU A 1 80 ? -26.329 12.399 -27.526 1.00 34.18 80 GLU A N 1
ATOM 600 C CA . GLU A 1 80 ? -26.372 13.161 -26.280 1.00 35.27 80 GLU A CA 1
ATOM 601 C C . GLU A 1 80 ? -26.117 12.251 -25.090 1.00 33.51 80 GLU A C 1
ATOM 602 O O . GLU A 1 80 ? -26.866 11.306 -24.849 1.00 33.40 80 GLU A O 1
ATOM 608 N N . ILE A 1 81 ? -25.064 12.545 -24.338 1.00 30.84 81 ILE A N 1
ATOM 609 C CA . ILE A 1 81 ? -24.736 11.732 -23.179 1.00 30.64 81 ILE A CA 1
ATOM 610 C C . ILE A 1 81 ? -25.774 11.902 -22.068 1.00 30.75 81 ILE A C 1
ATOM 611 O O . ILE A 1 81 ? -26.384 12.957 -21.939 1.00 30.41 81 ILE A O 1
ATOM 616 N N . THR A 1 82 ? -25.965 10.863 -21.262 1.00 32.27 82 THR A N 1
ATOM 617 C CA . THR A 1 82 ? -26.954 10.905 -20.188 1.00 34.04 82 THR A CA 1
ATOM 618 C C . THR A 1 82 ? -26.356 10.729 -18.786 1.00 35.87 82 THR A C 1
ATOM 619 O O . THR A 1 82 ? -26.765 9.842 -18.039 1.00 37.10 82 THR A O 1
ATOM 623 N N . PRO A 1 83 ? -25.378 11.570 -18.409 1.00 36.61 83 PRO A N 1
ATOM 624 C CA . PRO A 1 83 ? -24.765 11.452 -17.082 1.00 37.63 83 PRO A CA 1
ATOM 625 C C . PRO A 1 83 ? -25.697 11.909 -15.964 1.00 38.91 83 PRO A C 1
ATOM 626 O O . PRO A 1 83 ? -26.144 13.053 -15.938 1.00 38.89 83 PRO A O 1
ATOM 630 N N . ASP A 1 84 ? -26.001 11.005 -15.045 1.00 40.98 84 ASP A N 1
ATOM 631 C CA . ASP A 1 84 ? -26.864 11.346 -13.931 1.00 42.89 84 ASP A CA 1
ATOM 632 C C . ASP A 1 84 ? -26.277 12.483 -13.094 1.00 44.05 84 ASP A C 1
ATOM 633 O O . ASP A 1 84 ? -25.069 12.726 -13.112 1.00 45.11 84 ASP A O 1
ATOM 638 N N . LYS A 1 85 ? -27.146 13.168 -12.356 1.00 44.31 85 LYS A N 1
ATOM 639 C CA . LYS A 1 85 ? -26.757 14.297 -11.519 1.00 43.68 85 LYS A CA 1
ATOM 640 C C . LYS A 1 85 ? -25.545 13.986 -10.674 1.00 43.18 85 LYS A C 1
ATOM 641 O O . LYS A 1 85 ? -24.577 14.736 -10.672 1.00 44.31 85 LYS A O 1
ATOM 647 N N . ALA A 1 86 ? -25.601 12.880 -9.947 1.00 42.36 86 ALA A N 1
ATOM 648 C CA . ALA A 1 86 ? -24.498 12.487 -9.084 1.00 40.75 86 ALA A CA 1
ATOM 649 C C . ALA A 1 86 ? -23.139 12.516 -9.789 1.00 40.36 86 ALA A C 1
ATOM 650 O O . ALA A 1 86 ? -22.156 13.018 -9.234 1.00 40.84 86 ALA A O 1
ATOM 652 N N . PHE A 1 87 ? -23.084 11.975 -11.005 1.00 38.59 87 PHE A N 1
ATOM 653 C CA . PHE A 1 87 ? -21.835 11.937 -11.764 1.00 36.39 87 PHE A CA 1
ATOM 654 C C . PHE A 1 87 ? -21.356 13.326 -12.195 1.00 36.31 87 PHE A C 1
ATOM 655 O O . PHE A 1 87 ? -20.154 13.607 -12.168 1.00 36.32 87 PHE A O 1
ATOM 663 N N . GLN A 1 88 ? -22.294 14.190 -12.583 1.00 35.33 88 GLN A N 1
ATOM 664 C CA . GLN A 1 88 ? -21.960 15.549 -13.007 1.00 34.65 88 GLN A CA 1
ATOM 665 C C . GLN A 1 88 ? -21.223 16.307 -11.920 1.00 34.92 88 GLN A C 1
ATOM 666 O O . GLN A 1 88 ? -20.293 17.065 -12.201 1.00 35.20 88 GLN A O 1
ATOM 672 N N . ASP A 1 89 ? -21.631 16.091 -10.677 1.00 35.51 89 ASP A N 1
ATOM 673 C CA . ASP A 1 89 ? -21.015 16.778 -9.557 1.00 36.75 89 ASP A CA 1
ATOM 674 C C . ASP A 1 89 ? -19.556 16.410 -9.356 1.00 36.40 89 ASP A C 1
ATOM 675 O O . ASP A 1 89 ? -18.844 17.113 -8.650 1.00 36.60 89 ASP A O 1
ATOM 680 N N . LYS A 1 90 ? -19.109 15.315 -9.969 1.00 36.32 90 LYS A N 1
ATOM 681 C CA . LYS A 1 90 ? -17.717 14.885 -9.840 1.00 36.28 90 LYS A CA 1
ATOM 682 C C . LYS A 1 90 ? -16.765 15.693 -10.728 1.00 37.11 90 LYS A C 1
ATOM 683 O O . LYS A 1 90 ? -15.560 15.780 -10.470 1.00 36.83 90 LYS A O 1
ATOM 689 N N . LEU A 1 91 ? -17.316 16.292 -11.774 1.00 38.19 91 LEU A N 1
ATOM 690 C CA . LEU A 1 91 ? -16.525 17.090 -12.698 1.00 39.08 91 LEU A CA 1
ATOM 691 C C . LEU A 1 91 ? -16.809 18.585 -12.506 1.00 39.43 91 LEU A C 1
ATOM 692 O O . LEU A 1 91 ? -17.905 18.952 -12.083 1.00 39.27 91 LEU A O 1
ATOM 697 N N . TYR A 1 92 ? -15.818 19.429 -12.810 1.00 39.31 92 TYR A N 1
ATOM 698 C CA . TYR A 1 92 ? -15.931 20.891 -12.701 1.00 38.50 92 TYR A CA 1
ATOM 699 C C . TYR A 1 92 ? -16.992 21.445 -13.648 1.00 38.88 92 TYR A C 1
ATOM 700 O O . TYR A 1 92 ? -16.990 21.166 -14.845 1.00 39.99 92 TYR A O 1
ATOM 709 N N . PRO A 1 93 ? -17.914 22.250 -13.122 1.00 38.76 93 PRO A N 1
ATOM 710 C CA . PRO A 1 93 ? -18.974 22.820 -13.962 1.00 38.23 93 PRO A CA 1
ATOM 711 C C . PRO A 1 93 ? -18.420 23.709 -15.077 1.00 36.99 93 PRO A C 1
ATOM 712 O O . PRO A 1 93 ? -19.116 24.066 -16.030 1.00 35.50 93 PRO A O 1
ATOM 716 N N . PHE A 1 94 ? -17.140 24.028 -14.956 1.00 36.70 94 PHE A N 1
ATOM 717 C CA . PHE A 1 94 ? -16.471 24.876 -15.923 1.00 36.26 94 PHE A CA 1
ATOM 718 C C . PHE A 1 94 ? -16.160 24.073 -17.189 1.00 35.20 94 PHE A C 1
ATOM 719 O O . PHE A 1 94 ? -16.222 24.589 -18.308 1.00 34.62 94 PHE A O 1
ATOM 727 N N . THR A 1 95 ? -15.826 22.800 -17.004 1.00 34.15 95 THR A N 1
ATOM 728 C CA . THR A 1 95 ? -15.513 21.924 -18.128 1.00 32.36 95 THR A CA 1
ATOM 729 C C . THR A 1 95 ? -16.781 21.362 -18.792 1.00 32.28 95 THR A C 1
ATOM 730 O O . THR A 1 95 ? -16.735 20.875 -19.925 1.00 31.39 95 THR A O 1
ATOM 734 N N . TRP A 1 96 ? -17.907 21.412 -18.084 1.00 31.70 96 TRP A N 1
ATOM 735 C CA . TRP A 1 96 ? -19.166 20.927 -18.644 1.00 32.64 96 TRP A CA 1
ATOM 736 C C . TRP A 1 96 ? -19.700 21.869 -19.742 1.00 33.77 96 TRP A C 1
ATOM 737 O O . TRP A 1 96 ? -20.344 21.422 -20.690 1.00 33.87 96 TRP A O 1
ATOM 748 N N . ASP A 1 97 ? -19.439 23.168 -19.614 1.00 33.94 97 ASP A N 1
ATOM 749 C CA . ASP A 1 97 ? -19.894 24.116 -20.624 1.00 34.46 97 ASP A CA 1
ATOM 750 C C . ASP A 1 97 ? -19.174 23.892 -21.950 1.00 33.01 97 ASP A C 1
ATOM 751 O O . ASP A 1 97 ? -19.751 24.099 -23.014 1.00 32.56 97 ASP A O 1
ATOM 756 N N . ALA A 1 98 ? -17.912 23.467 -21.873 1.00 29.77 98 ALA A N 1
ATOM 757 C CA . ALA A 1 98 ? -17.102 23.230 -23.059 1.00 26.53 98 ALA A CA 1
ATOM 758 C C . ALA A 1 98 ? -17.695 22.150 -23.934 1.00 26.49 98 ALA A C 1
ATOM 759 O O . ALA A 1 98 ? -17.519 22.157 -25.153 1.00 26.09 98 ALA A O 1
ATOM 761 N N . VAL A 1 99 ? -18.405 21.222 -23.307 1.00 26.08 99 VAL A N 1
ATOM 762 C CA . VAL A 1 99 ? -19.014 20.129 -24.040 1.00 26.39 99 VAL A CA 1
ATOM 763 C C . VAL A 1 99 ? -20.522 20.294 -24.212 1.00 26.54 99 VAL A C 1
ATOM 764 O O . VAL A 1 99 ? -21.220 19.373 -24.652 1.00 25.89 99 VAL A O 1
ATOM 768 N N . ARG A 1 100 ? -21.028 21.474 -23.876 1.00 27.02 100 ARG A N 1
ATOM 769 C CA . ARG A 1 100 ? -22.457 21.727 -24.024 1.00 28.31 100 ARG A CA 1
ATOM 770 C C . ARG A 1 100 ? -22.741 22.530 -25.303 1.00 27.32 100 ARG A C 1
ATOM 771 O O . ARG A 1 100 ? -22.240 23.640 -25.489 1.00 25.76 100 ARG A O 1
ATOM 779 N N . TYR A 1 101 ? -23.541 21.946 -26.185 1.00 27.45 101 TYR A N 1
ATOM 780 C CA . TYR A 1 101 ? -23.883 22.574 -27.452 1.00 28.35 101 TYR A CA 1
ATOM 781 C C . TYR A 1 101 ? -25.392 22.654 -27.592 1.00 30.35 101 TYR A C 1
ATOM 782 O O . TYR A 1 101 ? -26.084 21.632 -27.515 1.00 31.20 101 TYR A O 1
ATOM 791 N N . ASN A 1 102 ? -25.889 23.873 -27.789 1.00 31.59 102 ASN A N 1
ATOM 792 C CA . ASN A 1 102 ? -27.311 24.120 -27.964 1.00 32.23 102 ASN A CA 1
ATOM 793 C C . ASN A 1 102 ? -28.109 23.650 -26.776 1.00 33.08 102 ASN A C 1
ATOM 794 O O . ASN A 1 102 ? -29.284 23.323 -26.908 1.00 31.95 102 ASN A O 1
ATOM 799 N N . GLY A 1 103 ? -27.456 23.610 -25.619 1.00 35.21 103 GLY A N 1
ATOM 800 C CA . GLY A 1 103 ? -28.123 23.195 -24.398 1.00 35.83 103 GLY A CA 1
ATOM 801 C C . GLY A 1 103 ? -28.135 21.703 -24.153 1.00 36.25 103 GLY A C 1
ATOM 802 O O . GLY A 1 103 ? -28.897 21.236 -23.319 1.00 37.56 103 GLY A O 1
ATOM 803 N N . LYS A 1 104 ? -27.303 20.953 -24.872 1.00 36.25 104 LYS A N 1
ATOM 804 C CA . LYS A 1 104 ? -27.235 19.502 -24.703 1.00 34.68 104 LYS A CA 1
ATOM 805 C C . LYS A 1 104 ? -25.788 19.074 -24.531 1.00 33.69 104 LYS A C 1
ATOM 806 O O . LYS A 1 104 ? -24.913 19.575 -25.228 1.00 34.44 104 LYS A O 1
ATOM 812 N N . LEU A 1 105 ? -25.538 18.150 -23.605 1.00 31.44 105 LEU A N 1
ATOM 813 C CA . LEU A 1 105 ? -24.187 17.644 -23.380 1.00 28.18 105 LEU A CA 1
ATOM 814 C C . LEU A 1 105 ? -23.888 16.664 -24.505 1.00 28.32 105 LEU A C 1
ATOM 815 O O . LEU A 1 105 ? -24.600 15.672 -24.668 1.00 30.91 105 LEU A O 1
ATOM 820 N N . ILE A 1 106 ? -22.840 16.939 -25.278 1.00 26.88 106 ILE A N 1
ATOM 821 C CA . ILE A 1 106 ? -22.472 16.090 -26.408 1.00 25.23 106 ILE A CA 1
ATOM 822 C C . ILE A 1 106 ? -21.152 15.335 -26.243 1.00 25.28 106 ILE A C 1
ATOM 823 O O . ILE A 1 106 ? -20.643 14.719 -27.188 1.00 26.25 106 ILE A O 1
ATOM 828 N N . ALA A 1 107 ? -20.593 15.369 -25.044 1.00 25.33 107 ALA A N 1
ATOM 829 C CA . ALA A 1 107 ? -19.344 14.660 -24.808 1.00 25.66 107 ALA A CA 1
ATOM 830 C C . ALA A 1 107 ? -18.919 14.741 -23.362 1.00 25.27 107 ALA A C 1
ATOM 831 O O . ALA A 1 107 ? -19.346 15.630 -22.630 1.00 25.98 107 ALA A O 1
ATOM 833 N N . TYR A 1 108 ? -18.070 13.812 -22.946 1.00 24.30 108 TYR A N 1
ATOM 834 C CA . TYR A 1 108 ? -17.580 13.835 -21.578 1.00 24.95 108 TYR A CA 1
ATOM 835 C C . TYR A 1 108 ? -16.269 14.614 -21.484 1.00 25.82 108 TYR A C 1
ATOM 836 O O . TYR A 1 108 ? -15.321 14.339 -22.214 1.00 27.41 108 TYR A O 1
ATOM 845 N N . PRO A 1 109 ? -16.201 15.604 -20.589 1.00 25.31 109 PRO A N 1
ATOM 846 C CA . PRO A 1 109 ? -14.977 16.396 -20.427 1.00 25.78 109 PRO A CA 1
ATOM 847 C C . PRO A 1 109 ? -13.899 15.569 -19.722 1.00 24.82 109 PRO A C 1
ATOM 848 O O . PRO A 1 109 ? -14.184 14.912 -18.729 1.00 26.40 109 PRO A O 1
ATOM 852 N N . ILE A 1 110 ? -12.669 15.608 -20.222 1.00 23.52 110 ILE A N 1
ATOM 853 C CA . ILE A 1 110 ? -11.589 14.839 -19.623 1.00 21.93 110 ILE A CA 1
ATOM 854 C C . ILE A 1 110 ? -10.582 15.737 -18.935 1.00 22.14 110 ILE A C 1
ATOM 855 O O . ILE A 1 110 ? -10.319 15.588 -17.746 1.00 21.92 110 ILE A O 1
ATOM 860 N N . ALA A 1 111 ? -10.005 16.664 -19.688 1.00 23.44 111 ALA A N 1
ATOM 861 C CA . ALA A 1 111 ? -9.030 17.581 -19.115 1.00 25.03 111 ALA A CA 1
ATOM 862 C C . ALA A 1 111 ? -8.913 18.931 -19.851 1.00 26.18 111 ALA A C 1
ATOM 863 O O . ALA A 1 111 ? -9.363 19.093 -20.993 1.00 25.22 111 ALA A O 1
ATOM 865 N N . VAL A 1 112 ? -8.322 19.910 -19.173 1.00 27.57 112 VAL A N 1
ATOM 866 C CA . VAL A 1 112 ? -8.142 21.229 -19.760 1.00 28.21 112 VAL A CA 1
ATOM 867 C C . VAL A 1 112 ? -6.685 21.407 -20.148 1.00 28.95 112 VAL A C 1
ATOM 868 O O . VAL A 1 112 ? -5.798 21.301 -19.300 1.00 29.98 112 VAL A O 1
ATOM 872 N N . GLU A 1 113 ? -6.439 21.671 -21.428 1.00 28.92 113 GLU A N 1
ATOM 873 C CA . GLU A 1 113 ? -5.079 21.865 -21.921 1.00 28.95 113 GLU A CA 1
ATOM 874 C C . GLU A 1 113 ? -4.821 23.285 -22.451 1.00 27.79 113 GLU A C 1
ATOM 875 O O . GLU A 1 113 ? -5.714 23.946 -22.980 1.00 27.62 113 GLU A O 1
ATOM 881 N N . ALA A 1 114 ? -3.597 23.767 -22.285 1.00 27.44 114 ALA A N 1
ATOM 882 C CA . ALA A 1 114 ? -3.247 25.098 -22.769 1.00 26.41 114 ALA A CA 1
ATOM 883 C C . ALA A 1 114 ? -1.766 25.140 -23.101 1.00 25.87 114 ALA A C 1
ATOM 884 O O . ALA A 1 114 ? -0.949 24.553 -22.389 1.00 25.95 114 ALA A O 1
ATOM 886 N N . LEU A 1 115 ? -1.422 25.832 -24.183 1.00 24.57 115 LEU A N 1
ATOM 887 C CA . LEU A 1 115 ? -0.029 25.923 -24.605 1.00 24.24 115 LEU A CA 1
ATOM 888 C C . LEU A 1 115 ? 0.803 26.763 -23.650 1.00 23.68 115 LEU A C 1
ATOM 889 O O . LEU A 1 115 ? 0.360 27.809 -23.184 1.00 24.34 115 LEU A O 1
ATOM 894 N N . SER A 1 116 ? 2.004 26.281 -23.348 1.00 24.14 116 SER A N 1
ATOM 895 C CA . SER A 1 116 ? 2.924 26.994 -22.470 1.00 24.84 116 SER A CA 1
ATOM 896 C C . SER A 1 116 ? 4.331 27.031 -23.081 1.00 26.92 116 SER A C 1
ATOM 897 O O . SER A 1 116 ? 4.617 26.356 -24.082 1.00 25.68 116 SER A O 1
ATOM 900 N N . LEU A 1 117 ? 5.198 27.841 -22.472 1.00 28.56 117 LEU A N 1
ATOM 901 C CA . LEU A 1 117 ? 6.585 27.981 -22.913 1.00 28.59 117 LEU A CA 1
ATOM 902 C C . LEU A 1 117 ? 7.492 27.009 -22.148 1.00 28.97 117 LEU A C 1
ATOM 903 O O . LEU A 1 117 ? 7.631 27.096 -20.931 1.00 30.32 117 LEU A O 1
ATOM 908 N N . ILE A 1 118 ? 8.090 26.071 -22.873 1.00 28.76 118 ILE A N 1
ATOM 909 C CA . ILE A 1 118 ? 8.984 25.096 -22.274 1.00 28.72 118 ILE A CA 1
ATOM 910 C C . ILE A 1 118 ? 10.405 25.521 -22.624 1.00 30.77 118 ILE A C 1
ATOM 911 O O . ILE A 1 118 ? 10.738 25.683 -23.796 1.00 32.05 118 ILE A O 1
ATOM 916 N N . TYR A 1 119 ? 11.244 25.709 -21.612 1.00 33.42 119 TYR A N 1
ATOM 917 C CA . TYR A 1 119 ? 12.616 26.133 -21.853 1.00 33.92 119 TYR A CA 1
ATOM 918 C C . TYR A 1 119 ? 13.636 25.235 -21.168 1.00 34.30 119 TYR A C 1
ATOM 919 O O . TYR A 1 119 ? 13.342 24.628 -20.140 1.00 34.41 119 TYR A O 1
ATOM 928 N N . ASN A 1 120 ? 14.832 25.169 -21.752 1.00 35.02 120 ASN A N 1
ATOM 929 C CA . ASN A 1 120 ? 15.952 24.395 -21.219 1.00 35.99 120 ASN A CA 1
ATOM 930 C C . ASN A 1 120 ? 16.695 25.248 -20.174 1.00 37.24 120 ASN A C 1
ATOM 931 O O . ASN A 1 120 ? 17.369 26.226 -20.512 1.00 37.30 120 ASN A O 1
ATOM 936 N N . LYS A 1 121 ? 16.576 24.876 -18.905 1.00 39.40 121 LYS A N 1
ATOM 937 C CA . LYS A 1 121 ? 17.219 25.631 -17.830 1.00 41.73 121 LYS A CA 1
ATOM 938 C C . LYS A 1 121 ? 18.738 25.778 -17.972 1.00 42.36 121 LYS A C 1
ATOM 939 O O . LYS A 1 121 ? 19.285 26.864 -17.756 1.00 41.94 121 LYS A O 1
ATOM 945 N N . ASP A 1 122 ? 19.414 24.692 -18.340 1.00 43.21 122 ASP A N 1
ATOM 946 C CA . ASP A 1 122 ? 20.866 24.729 -18.479 1.00 44.98 122 ASP A CA 1
ATOM 947 C C . ASP A 1 122 ? 21.304 25.761 -19.506 1.00 45.18 122 ASP A C 1
ATOM 948 O O . ASP A 1 122 ? 22.307 26.440 -19.301 1.00 44.89 122 ASP A O 1
ATOM 953 N N . LEU A 1 123 ? 20.556 25.870 -20.606 1.00 45.67 123 LEU A N 1
ATOM 954 C CA . LEU A 1 123 ? 20.851 26.835 -21.673 1.00 44.34 123 LEU A CA 1
ATOM 955 C C . LEU A 1 123 ? 20.300 28.218 -21.323 1.00 43.98 123 LEU A C 1
ATOM 956 O O . LEU A 1 123 ? 21.021 29.213 -21.354 1.00 43.34 123 LEU A O 1
ATOM 961 N N . LEU A 1 124 ? 19.018 28.282 -20.987 1.00 43.30 124 LEU A N 1
ATOM 962 C CA . LEU A 1 124 ? 18.415 29.558 -20.645 1.00 43.53 124 LEU A CA 1
ATOM 963 C C . LEU A 1 124 ? 17.985 29.595 -19.192 1.00 42.89 124 LEU A C 1
ATOM 964 O O . LEU A 1 124 ? 16.829 29.334 -18.881 1.00 43.27 124 LEU A O 1
ATOM 969 N N . PRO A 1 125 ? 18.913 29.923 -18.278 1.00 42.31 125 PRO A N 1
ATOM 970 C CA . PRO A 1 125 ? 18.594 29.989 -16.852 1.00 40.98 125 PRO A CA 1
ATOM 971 C C . PRO A 1 125 ? 17.432 30.949 -16.616 1.00 40.49 125 PRO A C 1
ATOM 972 O O . PRO A 1 125 ? 16.756 30.878 -15.595 1.00 39.96 125 PRO A O 1
ATOM 976 N N . ASN A 1 126 ? 17.201 31.839 -17.574 1.00 40.34 126 ASN A N 1
ATOM 977 C CA . ASN A 1 126 ? 16.119 32.808 -17.467 1.00 40.93 126 ASN A CA 1
ATOM 978 C C . ASN A 1 126 ? 15.435 33.019 -18.811 1.00 40.85 126 ASN A C 1
ATOM 979 O O . ASN A 1 126 ? 15.957 33.732 -19.673 1.00 40.21 126 ASN A O 1
ATOM 984 N N . PRO A 1 127 ? 14.252 32.396 -19.006 1.00 40.05 127 PRO A N 1
ATOM 985 C CA . PRO A 1 127 ? 13.505 32.524 -20.262 1.00 37.50 127 PRO A CA 1
ATOM 986 C C . PRO A 1 127 ? 13.023 33.947 -20.455 1.00 34.69 127 PRO A C 1
ATOM 987 O O . PRO A 1 127 ? 12.688 34.623 -19.480 1.00 31.97 127 PRO A O 1
ATOM 991 N N . PRO A 1 128 ? 12.987 34.419 -21.721 1.00 33.39 128 PRO A N 1
ATOM 992 C CA . PRO A 1 128 ? 12.556 35.771 -22.081 1.00 32.28 128 PRO A CA 1
ATOM 993 C C . PRO A 1 128 ? 11.120 36.075 -21.687 1.00 32.70 128 PRO A C 1
ATOM 994 O O . PRO A 1 128 ? 10.273 35.186 -21.639 1.00 32.11 128 PRO A O 1
ATOM 998 N N . LYS A 1 129 ? 10.859 37.343 -21.391 1.00 32.32 129 LYS A N 1
ATOM 999 C CA . LYS A 1 129 ? 9.530 37.772 -20.990 1.00 31.97 129 LYS A CA 1
ATOM 1000 C C . LYS A 1 129 ? 8.737 38.305 -22.167 1.00 31.11 129 LYS A C 1
ATOM 1001 O O . LYS A 1 129 ? 7.506 38.309 -22.138 1.00 30.22 129 LYS A O 1
ATOM 1007 N N . THR A 1 130 ? 9.450 38.750 -23.200 1.00 30.83 130 THR A N 1
ATOM 1008 C CA . THR A 1 130 ? 8.819 39.300 -24.403 1.00 30.72 130 THR A CA 1
ATOM 1009 C C . THR A 1 130 ? 9.330 38.669 -25.703 1.00 30.60 130 THR A C 1
ATOM 1010 O O . THR A 1 130 ? 10.486 38.269 -25.799 1.00 31.97 130 THR A O 1
ATOM 1014 N N . TRP A 1 131 ? 8.476 38.580 -26.712 1.00 29.17 131 TRP A N 1
ATOM 1015 C CA . TRP A 1 131 ? 8.918 38.001 -27.970 1.00 28.59 131 TRP A CA 1
ATOM 1016 C C . TRP A 1 131 ? 10.033 38.842 -28.591 1.00 29.24 131 TRP A C 1
ATOM 1017 O O . TRP A 1 131 ? 10.983 38.307 -29.167 1.00 30.88 131 TRP A O 1
ATOM 1028 N N . GLU A 1 132 ? 9.906 40.160 -28.460 1.00 29.15 132 GLU A N 1
ATOM 1029 C CA . GLU A 1 132 ? 10.850 41.099 -29.042 1.00 28.47 132 GLU A CA 1
ATOM 1030 C C . GLU A 1 132 ? 12.280 40.786 -28.693 1.00 29.38 132 GLU A C 1
ATOM 1031 O O . GLU A 1 132 ? 13.183 40.993 -29.504 1.00 30.31 132 GLU A O 1
ATOM 1037 N N . GLU A 1 133 ? 12.491 40.267 -27.489 1.00 30.14 133 GLU A N 1
ATOM 1038 C CA . GLU A 1 133 ? 13.845 39.974 -27.040 1.00 29.70 133 GLU A CA 1
ATOM 1039 C C . GLU A 1 133 ? 14.340 38.598 -27.443 1.00 29.46 133 GLU A C 1
ATOM 1040 O O . GLU A 1 133 ? 15.422 38.179 -27.029 1.00 29.87 133 GLU A O 1
ATOM 1046 N N . ILE A 1 134 ? 13.569 37.907 -28.276 1.00 28.59 134 ILE A N 1
ATOM 1047 C CA . ILE A 1 134 ? 13.951 36.574 -28.703 1.00 28.49 134 ILE A CA 1
ATOM 1048 C C . ILE A 1 134 ? 14.971 36.602 -29.813 1.00 28.93 134 ILE A C 1
ATOM 1049 O O . ILE A 1 134 ? 15.956 35.875 -29.753 1.00 31.08 134 ILE A O 1
ATOM 1054 N N . PRO A 1 135 ? 14.757 37.432 -30.843 1.00 28.49 135 PRO A N 1
ATOM 1055 C CA . PRO A 1 135 ? 15.710 37.508 -31.958 1.00 29.27 135 PRO A CA 1
ATOM 1056 C C . PRO A 1 135 ? 17.160 37.669 -31.503 1.00 29.89 135 PRO A C 1
ATOM 1057 O O . PRO A 1 135 ? 18.048 36.925 -31.929 1.00 28.20 135 PRO A O 1
ATOM 1061 N N . ALA A 1 136 ? 17.388 38.639 -30.623 1.00 32.15 136 ALA A N 1
ATOM 1062 C CA . ALA A 1 136 ? 18.725 38.907 -30.098 1.00 33.05 136 ALA A CA 1
ATOM 1063 C C . ALA A 1 136 ? 19.264 37.704 -29.333 1.00 33.55 136 ALA A C 1
ATOM 1064 O O . ALA A 1 136 ? 20.459 37.408 -29.383 1.00 34.36 136 ALA A O 1
ATOM 1066 N N . LEU A 1 137 ? 18.379 37.015 -28.622 1.00 33.66 137 LEU A N 1
ATOM 1067 C CA . LEU A 1 137 ? 18.762 35.834 -27.859 1.00 33.83 137 LEU A CA 1
ATOM 1068 C C . LEU A 1 137 ? 19.198 34.690 -28.798 1.00 32.49 137 LEU A C 1
ATOM 1069 O O . LEU A 1 137 ? 20.053 33.866 -28.453 1.00 33.21 137 LEU A O 1
ATOM 1074 N N . ASP A 1 138 ? 18.617 34.647 -29.990 1.00 30.48 138 ASP A N 1
ATOM 1075 C CA . ASP A 1 138 ? 18.955 33.609 -30.957 1.00 30.43 138 ASP A CA 1
ATOM 1076 C C . ASP A 1 138 ? 20.275 33.922 -31.625 1.00 30.50 138 ASP A C 1
ATOM 1077 O O . ASP A 1 138 ? 20.989 33.022 -32.039 1.00 29.21 138 ASP A O 1
ATOM 1082 N N . LYS A 1 139 ? 20.586 35.207 -31.733 1.00 32.73 139 LYS A N 1
ATOM 1083 C CA . LYS A 1 139 ? 21.810 35.646 -32.375 1.00 35.15 139 LYS A CA 1
ATOM 1084 C C . LYS A 1 139 ? 23.046 35.049 -31.732 1.00 36.67 139 LYS A C 1
ATOM 1085 O O . LYS A 1 139 ? 23.951 34.603 -32.434 1.00 37.39 139 LYS A O 1
ATOM 1091 N N . GLU A 1 140 ? 23.097 35.041 -30.404 1.00 38.11 140 GLU A N 1
ATOM 1092 C CA . GLU A 1 140 ? 24.263 34.494 -29.722 1.00 39.69 140 GLU A CA 1
ATOM 1093 C C . GLU A 1 140 ? 24.198 32.991 -29.540 1.00 38.50 140 GLU A C 1
ATOM 1094 O O . GLU A 1 140 ? 25.217 32.312 -29.632 1.00 38.01 140 GLU A O 1
ATOM 1100 N N . LEU A 1 141 ? 23.007 32.465 -29.282 1.00 37.52 141 LEU A N 1
ATOM 1101 C CA . LEU A 1 141 ? 22.860 31.021 -29.118 1.00 35.96 141 LEU A CA 1
ATOM 1102 C C . LEU A 1 141 ? 23.386 30.304 -30.364 1.00 34.93 141 LEU A C 1
ATOM 1103 O O . LEU A 1 141 ? 23.937 29.196 -30.282 1.00 34.80 141 LEU A O 1
ATOM 1108 N N . LYS A 1 142 ? 23.213 30.945 -31.517 1.00 33.61 142 LYS A N 1
ATOM 1109 C CA . LYS A 1 142 ? 23.670 30.381 -32.782 1.00 32.31 142 LYS A CA 1
ATOM 1110 C C . LYS A 1 142 ? 25.181 30.258 -32.728 1.00 32.80 142 LYS A C 1
ATOM 1111 O O . LYS A 1 142 ? 25.750 29.312 -33.263 1.00 33.76 142 LYS A O 1
ATOM 1117 N N . ALA A 1 143 ? 25.827 31.215 -32.072 1.00 32.92 143 ALA A N 1
ATOM 1118 C CA . ALA A 1 143 ? 27.278 31.197 -31.946 1.00 33.63 143 ALA A CA 1
ATOM 1119 C C . ALA A 1 143 ? 27.771 29.905 -31.316 1.00 34.78 143 ALA A C 1
ATOM 1120 O O . ALA A 1 143 ? 28.946 29.567 -31.433 1.00 36.51 143 ALA A O 1
ATOM 1122 N N . LYS A 1 144 ? 26.874 29.195 -30.636 1.00 35.37 144 LYS A N 1
ATOM 1123 C CA . LYS A 1 144 ? 27.218 27.936 -29.995 1.00 35.50 144 LYS A CA 1
ATOM 1124 C C . LYS A 1 144 ? 26.464 26.775 -30.631 1.00 36.12 144 LYS A C 1
ATOM 1125 O O . LYS A 1 144 ? 26.182 25.785 -29.964 1.00 35.56 144 LYS A O 1
ATOM 1131 N N . GLY A 1 145 ? 26.140 26.912 -31.919 1.00 37.18 145 GLY A N 1
ATOM 1132 C CA . GLY A 1 145 ? 25.427 25.875 -32.655 1.00 37.32 145 GLY A CA 1
ATOM 1133 C C . GLY A 1 145 ? 24.095 25.469 -32.052 1.00 37.79 145 GLY A C 1
ATOM 1134 O O . GLY A 1 145 ? 23.754 24.285 -32.025 1.00 38.45 145 GLY A O 1
ATOM 1135 N N . LYS A 1 146 ? 23.339 26.452 -31.573 1.00 36.52 146 LYS A N 1
ATOM 1136 C CA . LYS A 1 146 ? 22.043 26.201 -30.957 1.00 36.02 146 LYS A CA 1
ATOM 1137 C C . LYS A 1 146 ? 20.991 27.229 -31.398 1.00 35.25 146 LYS A C 1
ATOM 1138 O O . LYS A 1 146 ? 21.330 28.254 -31.991 1.00 35.94 146 LYS A O 1
ATOM 1144 N N . SER A 1 147 ? 19.717 26.940 -31.128 1.00 33.35 147 SER A N 1
ATOM 1145 C CA . SER A 1 147 ? 18.616 27.841 -31.479 1.00 31.37 147 SER A CA 1
ATOM 1146 C C . SER A 1 147 ? 17.983 28.477 -30.254 1.00 30.03 147 SER A C 1
ATOM 1147 O O . SER A 1 147 ? 18.288 28.114 -29.126 1.00 30.78 147 SER A O 1
ATOM 1150 N N . ALA A 1 148 ? 17.088 29.427 -30.479 1.00 28.07 148 ALA A N 1
ATOM 1151 C CA . ALA A 1 148 ? 16.411 30.081 -29.377 1.00 26.45 148 ALA A CA 1
ATOM 1152 C C . ALA A 1 148 ? 15.007 29.503 -29.167 1.00 26.56 148 ALA A C 1
ATOM 1153 O O . ALA A 1 148 ? 14.652 29.062 -28.067 1.00 26.21 148 ALA A O 1
ATOM 1155 N N . LEU A 1 149 ? 14.216 29.514 -30.237 1.00 25.69 149 LEU A N 1
ATOM 1156 C CA . LEU A 1 149 ? 12.843 29.026 -30.191 1.00 24.90 149 LEU A CA 1
ATOM 1157 C C . LEU A 1 149 ? 12.519 28.108 -31.369 1.00 24.28 149 LEU A C 1
ATOM 1158 O O . LEU A 1 149 ? 12.989 28.320 -32.489 1.00 23.70 149 LEU A O 1
ATOM 1163 N N . MET A 1 150 ? 11.718 27.081 -31.114 1.00 22.90 150 MET A N 1
ATOM 1164 C CA . MET A 1 150 ? 11.372 26.168 -32.180 1.00 23.37 150 MET A CA 1
ATOM 1165 C C . MET A 1 150 ? 10.082 25.413 -31.883 1.00 22.77 150 MET A C 1
ATOM 1166 O O . MET A 1 150 ? 10.041 24.550 -31.011 1.00 24.15 150 MET A O 1
ATOM 1171 N N . PHE A 1 151 ? 9.020 25.758 -32.602 1.00 22.32 151 PHE A N 1
ATOM 1172 C CA . PHE A 1 151 ? 7.736 25.096 -32.420 1.00 22.53 151 PHE A CA 1
ATOM 1173 C C . PHE A 1 151 ? 7.084 24.776 -33.765 1.00 22.86 151 PHE A C 1
ATOM 1174 O O . PHE A 1 151 ? 7.558 25.181 -34.830 1.00 21.12 151 PHE A O 1
ATOM 1182 N N . ASN A 1 152 ? 5.981 24.047 -33.705 1.00 23.96 152 ASN A N 1
ATOM 1183 C CA . ASN A 1 152 ? 5.287 23.661 -34.915 1.00 24.87 152 ASN A CA 1
ATOM 1184 C C . ASN A 1 152 ? 4.625 24.840 -35.592 1.00 25.08 152 ASN A C 1
ATOM 1185 O O . ASN A 1 152 ? 3.873 25.574 -34.959 1.00 24.36 152 ASN A O 1
ATOM 1190 N N . LEU A 1 153 ? 4.914 25.015 -36.883 1.00 26.37 153 LEU A N 1
ATOM 1191 C CA . LEU A 1 153 ? 4.326 26.102 -37.672 1.00 25.38 153 LEU A CA 1
ATOM 1192 C C . LEU A 1 153 ? 3.301 25.598 -38.686 1.00 26.05 153 LEU A C 1
ATOM 1193 O O . LEU A 1 153 ? 2.705 26.391 -39.406 1.00 27.70 153 LEU A O 1
ATOM 1198 N N . GLN A 1 154 ? 3.102 24.286 -38.745 1.00 25.76 154 GLN A N 1
ATOM 1199 C CA . GLN A 1 154 ? 2.134 23.703 -39.661 1.00 26.14 154 GLN A CA 1
ATOM 1200 C C . GLN A 1 154 ? 0.701 23.746 -39.114 1.00 26.91 154 GLN A C 1
ATOM 1201 O O . GLN A 1 154 ? -0.262 23.514 -39.849 1.00 29.13 154 GLN A O 1
ATOM 1207 N N . GLU A 1 155 ? 0.564 24.026 -37.821 1.00 26.85 155 GLU A N 1
ATOM 1208 C CA . GLU A 1 155 ? -0.746 24.118 -37.176 1.00 26.25 155 GLU A CA 1
ATOM 1209 C C . GLU A 1 155 ? -0.948 25.509 -36.572 1.00 24.74 155 GLU A C 1
ATOM 1210 O O . GLU A 1 155 ? -0.230 25.939 -35.667 1.00 24.34 155 GLU A O 1
ATOM 1216 N N . PRO A 1 156 ? -1.937 26.243 -37.081 1.00 23.45 156 PRO A N 1
ATOM 1217 C CA . PRO A 1 156 ? -2.189 27.590 -36.564 1.00 23.19 156 PRO A CA 1
ATOM 1218 C C . PRO A 1 156 ? -2.437 27.627 -35.064 1.00 22.82 156 PRO A C 1
ATOM 1219 O O . PRO A 1 156 ? -2.389 28.686 -34.451 1.00 23.40 156 PRO A O 1
ATOM 1223 N N . TYR A 1 157 ? -2.677 26.464 -34.477 1.00 22.14 157 TYR A N 1
ATOM 1224 C CA . TYR A 1 157 ? -2.930 26.373 -33.049 1.00 22.08 157 TYR A CA 1
ATOM 1225 C C . TYR A 1 157 ? -1.762 26.885 -32.220 1.00 22.33 157 TYR A C 1
ATOM 1226 O O . TYR A 1 157 ? -1.959 27.518 -31.186 1.00 23.32 157 TYR A O 1
ATOM 1235 N N . PHE A 1 158 ? -0.549 26.600 -32.674 1.00 21.26 158 PHE A N 1
ATOM 1236 C CA . PHE A 1 158 ? 0.652 26.999 -31.959 1.00 22.49 158 PHE A CA 1
ATOM 1237 C C . PHE A 1 158 ? 1.039 28.465 -32.125 1.00 24.94 158 PHE A C 1
ATOM 1238 O O . PHE A 1 158 ? 1.632 29.058 -31.223 1.00 26.21 158 PHE A O 1
ATOM 1246 N N . THR A 1 159 ? 0.714 29.053 -33.271 1.00 25.81 159 THR A N 1
ATOM 1247 C CA . THR A 1 159 ? 1.069 30.444 -33.518 1.00 25.58 159 THR A CA 1
ATOM 1248 C C . THR A 1 159 ? -0.052 31.408 -33.161 1.00 25.26 159 THR A C 1
ATOM 1249 O O . THR A 1 159 ? 0.136 32.625 -33.210 1.00 25.52 159 THR A O 1
ATOM 1253 N N . TRP A 1 160 ? -1.211 30.872 -32.787 1.00 24.30 160 TRP A N 1
ATOM 1254 C CA . TRP A 1 160 ? -2.359 31.709 -32.439 1.00 24.72 160 TRP A CA 1
ATOM 1255 C C . TRP A 1 160 ? -2.101 32.635 -31.266 1.00 25.12 160 TRP A C 1
ATOM 1256 O O . TRP A 1 160 ? -2.459 33.810 -31.308 1.00 25.89 160 TRP A O 1
ATOM 1267 N N . PRO A 1 161 ? -1.480 32.124 -30.197 1.00 25.58 161 PRO A N 1
ATOM 1268 C CA . PRO A 1 161 ? -1.207 32.972 -29.036 1.00 25.90 161 PRO A CA 1
ATOM 1269 C C . PRO A 1 161 ? -0.594 34.316 -29.412 1.00 26.46 161 PRO A C 1
ATOM 1270 O O . PRO A 1 161 ? -0.963 35.349 -28.862 1.00 27.98 161 PRO A O 1
ATOM 1274 N N . LEU A 1 162 ? 0.345 34.293 -30.350 1.00 26.22 162 LEU A N 1
ATOM 1275 C CA . LEU A 1 162 ? 1.014 35.503 -30.815 1.00 25.26 162 LEU A CA 1
ATOM 1276 C C . LEU A 1 162 ? 0.075 36.373 -31.664 1.00 26.08 162 LEU A C 1
ATOM 1277 O O . LEU A 1 162 ? 0.000 37.592 -31.495 1.00 25.05 162 LEU A O 1
ATOM 1282 N N . ILE A 1 163 ? -0.649 35.737 -32.577 1.00 26.61 163 ILE A N 1
ATOM 1283 C CA . ILE A 1 163 ? -1.579 36.447 -33.447 1.00 25.53 163 ILE A CA 1
ATOM 1284 C C . ILE A 1 163 ? -2.646 37.207 -32.666 1.00 25.95 163 ILE A C 1
ATOM 1285 O O . ILE A 1 163 ? -2.937 38.369 -32.968 1.00 25.73 163 ILE A O 1
ATOM 1290 N N . ALA A 1 164 ? -3.227 36.549 -31.665 1.00 26.14 164 ALA A N 1
ATOM 1291 C CA . ALA A 1 164 ? -4.281 37.157 -30.839 1.00 27.85 164 ALA A CA 1
ATOM 1292 C C . ALA A 1 164 ? -3.745 38.057 -29.722 1.00 28.25 164 ALA A C 1
ATOM 1293 O O . ALA A 1 164 ? -4.498 38.795 -29.083 1.00 28.18 164 ALA A O 1
ATOM 1295 N N . ALA A 1 165 ? -2.438 38.005 -29.504 1.00 29.12 165 ALA A N 1
ATOM 1296 C CA . ALA A 1 165 ? -1.825 38.805 -28.462 1.00 29.46 165 ALA A CA 1
ATOM 1297 C C . ALA A 1 165 ? -2.166 40.284 -28.581 1.00 30.84 165 ALA A C 1
ATOM 1298 O O . ALA A 1 165 ? -2.586 40.894 -27.603 1.00 29.48 165 ALA A O 1
ATOM 1300 N N . ASP A 1 166 ? -1.995 40.844 -29.780 1.00 32.99 166 ASP A N 1
ATOM 1301 C CA . ASP A 1 166 ? -2.247 42.260 -30.039 1.00 34.12 166 ASP A CA 1
ATOM 1302 C C . ASP A 1 166 ? -3.705 42.593 -30.262 1.00 34.40 166 ASP A C 1
ATOM 1303 O O . ASP A 1 166 ? -4.170 43.618 -29.779 1.00 36.33 166 ASP A O 1
ATOM 1308 N N . GLY A 1 167 ? -4.420 41.762 -31.017 1.00 33.11 167 GLY A N 1
ATOM 1309 C CA . GLY A 1 167 ? -5.825 42.039 -31.268 1.00 31.15 167 GLY A CA 1
ATOM 1310 C C . GLY A 1 167 ? -6.562 41.009 -32.105 1.00 31.07 167 GLY A C 1
ATOM 1311 O O . GLY A 1 167 ? -7.762 41.140 -32.384 1.00 31.13 167 GLY A O 1
ATOM 1312 N N . GLY A 1 168 ? -5.854 39.969 -32.515 1.00 29.35 168 GLY A N 1
ATOM 1313 C CA . GLY A 1 168 ? -6.497 38.950 -33.316 1.00 27.12 168 GLY A CA 1
ATOM 1314 C C . GLY A 1 168 ? -7.500 38.132 -32.530 1.00 26.42 168 GLY A C 1
ATOM 1315 O O . GLY A 1 168 ? -7.377 37.978 -31.315 1.00 27.13 168 GLY A O 1
ATOM 1316 N N . TYR A 1 169 ? -8.501 37.601 -33.220 1.00 26.37 169 TYR A N 1
ATOM 1317 C CA . TYR A 1 169 ? -9.513 36.781 -32.566 1.00 26.23 169 TYR A CA 1
ATOM 1318 C C . TYR A 1 169 ? -10.366 36.052 -33.595 1.00 26.43 169 TYR A C 1
ATOM 1319 O O . TYR A 1 169 ? -10.444 36.462 -34.746 1.00 26.53 169 TYR A O 1
ATOM 1328 N N . ALA A 1 170 ? -11.011 34.973 -33.176 1.00 26.98 170 ALA A N 1
ATOM 1329 C CA . ALA A 1 170 ? -11.833 34.196 -34.080 1.00 28.11 170 ALA A CA 1
ATOM 1330 C C . ALA A 1 170 ? -13.192 34.860 -34.315 1.00 30.00 170 ALA A C 1
ATOM 1331 O O . ALA A 1 170 ? -13.404 35.543 -35.324 1.00 30.71 170 ALA A O 1
ATOM 1333 N N . PHE A 1 171 ? -14.114 34.674 -33.381 1.00 31.58 171 PHE A N 1
ATOM 1334 C CA . PHE A 1 171 ? -15.436 35.270 -33.519 1.00 33.14 171 PHE A CA 1
ATOM 1335 C C . PHE A 1 171 ? -15.767 36.148 -32.325 1.00 35.34 171 PHE A C 1
ATOM 1336 O O . PHE A 1 171 ? -15.594 35.725 -31.188 1.00 36.92 171 PHE A O 1
ATOM 1344 N N . LYS A 1 172 ? -16.241 37.366 -32.583 1.00 38.42 172 LYS A N 1
ATOM 1345 C CA . LYS A 1 172 ? -16.597 38.303 -31.515 1.00 41.29 172 LYS A CA 1
ATOM 1346 C C . LYS A 1 172 ? -17.659 37.684 -30.610 1.00 42.40 172 LYS A C 1
ATOM 1347 O O . LYS A 1 172 ? -18.595 37.041 -31.087 1.00 40.98 172 LYS A O 1
ATOM 1353 N N . TYR A 1 173 ? -17.510 37.884 -29.305 1.00 44.47 173 TYR A N 1
ATOM 1354 C CA . TYR A 1 173 ? -18.457 37.332 -28.346 1.00 47.54 173 TYR A CA 1
ATOM 1355 C C . TYR A 1 173 ? -19.185 38.434 -27.575 1.00 49.29 173 TYR A C 1
ATOM 1356 O O . TYR A 1 173 ? -18.554 39.272 -26.931 1.00 49.72 173 TYR A O 1
ATOM 1365 N N . GLU A 1 174 ? -20.514 38.431 -27.660 1.00 51.24 174 GLU A N 1
ATOM 1366 C CA . GLU A 1 174 ? -21.350 39.417 -26.971 1.00 53.99 174 GLU A CA 1
ATOM 1367 C C . GLU A 1 174 ? -22.730 38.842 -26.658 1.00 54.70 174 GLU A C 1
ATOM 1368 O O . GLU A 1 174 ? -23.412 38.320 -27.548 1.00 55.12 174 GLU A O 1
ATOM 1374 N N . ASN A 1 175 ? -23.130 38.949 -25.389 1.00 54.32 175 ASN A N 1
ATOM 1375 C CA . ASN A 1 175 ? -24.427 38.454 -24.920 1.00 53.40 175 ASN A CA 1
ATOM 1376 C C . ASN A 1 175 ? -24.507 36.924 -25.032 1.00 52.46 175 ASN A C 1
ATOM 1377 O O . ASN A 1 175 ? -25.475 36.376 -25.569 1.00 51.90 175 ASN A O 1
ATOM 1382 N N . GLY A 1 176 ? -23.481 36.245 -24.520 1.00 50.76 176 GLY A N 1
ATOM 1383 C CA . GLY A 1 176 ? -23.440 34.794 -24.576 1.00 49.30 176 GLY A CA 1
ATOM 1384 C C . GLY A 1 176 ? -23.733 34.243 -25.960 1.00 48.33 176 GLY A C 1
ATOM 1385 O O . GLY A 1 176 ? -24.454 33.255 -26.101 1.00 49.15 176 GLY A O 1
ATOM 1386 N N . LYS A 1 177 ? -23.180 34.887 -26.984 1.00 46.15 177 LYS A N 1
ATOM 1387 C CA . LYS A 1 177 ? -23.385 34.463 -28.362 1.00 43.11 177 LYS A CA 1
ATOM 1388 C C . LYS A 1 177 ? -22.205 34.870 -29.257 1.00 41.97 177 LYS A C 1
ATOM 1389 O O . LYS A 1 177 ? -21.571 35.905 -29.039 1.00 42.32 177 LYS A O 1
ATOM 1395 N N . TYR A 1 178 ? -21.908 34.038 -30.251 1.00 39.73 178 TYR A N 1
ATOM 1396 C CA . TYR A 1 178 ? -20.827 34.309 -31.195 1.00 38.01 178 TYR A CA 1
ATOM 1397 C C . TYR A 1 178 ? -21.351 34.924 -32.504 1.00 38.30 178 TYR A C 1
ATOM 1398 O O . TYR A 1 178 ? -22.346 34.466 -33.074 1.00 38.35 178 TYR A O 1
ATOM 1407 N N . ASP A 1 179 ? -20.682 35.966 -32.982 1.00 38.36 179 ASP A N 1
ATOM 1408 C CA . ASP A 1 179 ? -21.099 36.611 -34.223 1.00 38.43 179 ASP A CA 1
ATOM 1409 C C . ASP A 1 179 ? -20.358 35.972 -35.404 1.00 39.33 179 ASP A C 1
ATOM 1410 O O . ASP A 1 179 ? -19.223 36.336 -35.707 1.00 39.93 179 ASP A O 1
ATOM 1415 N N . ILE A 1 180 ? -21.001 35.022 -36.071 1.00 39.57 180 ILE A N 1
ATOM 1416 C CA . ILE A 1 180 ? -20.387 34.339 -37.203 1.00 40.22 180 ILE A CA 1
ATOM 1417 C C . ILE A 1 180 ? -19.995 35.243 -38.372 1.00 41.08 180 ILE A C 1
ATOM 1418 O O . ILE A 1 180 ? -19.489 34.762 -39.384 1.00 42.19 180 ILE A O 1
ATOM 1423 N N . LYS A 1 181 ? -20.228 36.546 -38.243 1.00 41.48 181 LYS A N 1
ATOM 1424 C CA . LYS A 1 181 ? -19.879 37.485 -39.310 1.00 40.98 181 LYS A CA 1
ATOM 1425 C C . LYS A 1 181 ? -18.731 38.392 -38.892 1.00 40.70 181 LYS A C 1
ATOM 1426 O O . LYS A 1 181 ? -18.071 39.002 -39.734 1.00 41.47 181 LYS A O 1
ATOM 1432 N N . ASP A 1 182 ? -18.497 38.482 -37.588 1.00 39.61 182 ASP A N 1
ATOM 1433 C CA . ASP A 1 182 ? -17.420 39.311 -37.058 1.00 37.86 182 ASP A CA 1
ATOM 1434 C C . ASP A 1 182 ? -16.157 38.476 -36.831 1.00 36.82 182 ASP A C 1
ATOM 1435 O O . ASP A 1 182 ? -15.977 37.877 -35.771 1.00 36.92 182 ASP A O 1
ATOM 1440 N N . VAL A 1 183 ? -15.286 38.435 -37.833 1.00 35.51 183 VAL A N 1
ATOM 1441 C CA . VAL A 1 183 ? -14.038 37.691 -37.727 1.00 35.22 183 VAL A CA 1
ATOM 1442 C C . VAL A 1 183 ? -12.851 38.665 -37.681 1.00 35.32 183 VAL A C 1
ATOM 1443 O O . VAL A 1 183 ? -12.698 39.521 -38.563 1.00 36.40 183 VAL A O 1
ATOM 1447 N N . GLY A 1 184 ? -12.014 38.528 -36.653 1.00 33.64 184 GLY A N 1
ATOM 1448 C CA . GLY A 1 184 ? -10.864 39.408 -36.500 1.00 30.90 184 GLY A CA 1
ATOM 1449 C C . GLY A 1 184 ? -9.523 38.752 -36.764 1.00 28.92 184 GLY A C 1
ATOM 1450 O O . GLY A 1 184 ? -8.651 38.746 -35.897 1.00 27.74 184 GLY A O 1
ATOM 1451 N N . VAL A 1 185 ? -9.350 38.202 -37.962 1.00 27.81 185 VAL A N 1
ATOM 1452 C CA . VAL A 1 185 ? -8.093 37.554 -38.315 1.00 27.37 185 VAL A CA 1
ATOM 1453 C C . VAL A 1 185 ? -7.280 38.415 -39.273 1.00 28.16 185 VAL A C 1
ATOM 1454 O O . VAL A 1 185 ? -6.174 38.045 -39.659 1.00 27.88 185 VAL A O 1
ATOM 1458 N N . ASP A 1 186 ? -7.827 39.565 -39.654 1.00 29.31 186 ASP A N 1
ATOM 1459 C CA . ASP A 1 186 ? -7.121 40.454 -40.564 1.00 31.33 186 ASP A CA 1
ATOM 1460 C C . ASP A 1 186 ? -7.114 41.903 -40.067 1.00 30.78 186 ASP A C 1
ATOM 1461 O O . ASP A 1 186 ? -6.969 42.846 -40.849 1.00 30.29 186 ASP A O 1
ATOM 1466 N N . ASN A 1 187 ? -7.285 42.075 -38.762 1.00 29.74 187 ASN A N 1
ATOM 1467 C CA . ASN A 1 187 ? -7.238 43.402 -38.173 1.00 29.72 187 ASN A CA 1
ATOM 1468 C C . ASN A 1 187 ? -5.780 43.819 -37.836 1.00 29.81 187 ASN A C 1
ATOM 1469 O O . ASN A 1 187 ? -4.828 43.070 -38.084 1.00 29.05 187 ASN A O 1
ATOM 1474 N N . ALA A 1 188 ? -5.618 45.014 -37.267 1.00 29.40 188 ALA A N 1
ATOM 1475 C CA . ALA A 1 188 ? -4.301 45.539 -36.912 1.00 28.76 188 ALA A CA 1
ATOM 1476 C C . ALA A 1 188 ? -3.543 44.573 -36.024 1.00 29.09 188 ALA A C 1
ATOM 1477 O O . ALA A 1 188 ? -2.373 44.272 -36.267 1.00 27.81 188 ALA A O 1
ATOM 1479 N N . GLY A 1 189 ? -4.226 44.084 -34.993 1.00 29.88 189 GLY A N 1
ATOM 1480 C CA . GLY A 1 189 ? -3.614 43.146 -34.065 1.00 28.46 189 GLY A CA 1
ATOM 1481 C C . GLY A 1 189 ? -3.071 41.890 -34.723 1.00 28.01 189 GLY A C 1
ATOM 1482 O O . GLY A 1 189 ? -1.862 41.656 -34.746 1.00 28.00 189 GLY A O 1
ATOM 1483 N N . ALA A 1 190 ? -3.969 41.074 -35.259 1.00 26.23 190 ALA A N 1
ATOM 1484 C CA . ALA A 1 190 ? -3.575 39.841 -35.906 1.00 24.97 190 ALA A CA 1
ATOM 1485 C C . ALA A 1 190 ? -2.432 40.046 -36.894 1.00 25.91 190 ALA A C 1
ATOM 1486 O O . ALA A 1 190 ? -1.500 39.244 -36.937 1.00 26.42 190 ALA A O 1
ATOM 1488 N N . LYS A 1 191 ? -2.495 41.112 -37.688 1.00 25.92 191 LYS A N 1
ATOM 1489 C CA . LYS A 1 191 ? -1.454 41.388 -38.675 1.00 25.38 191 LYS A CA 1
ATOM 1490 C C . LYS A 1 191 ? -0.070 41.524 -38.053 1.00 26.02 191 LYS A C 1
ATOM 1491 O O . LYS A 1 191 ? 0.897 40.914 -38.520 1.00 26.93 191 LYS A O 1
ATOM 1497 N N . ALA A 1 192 ? 0.031 42.326 -36.999 1.00 25.05 192 ALA A N 1
ATOM 1498 C CA . ALA A 1 192 ? 1.314 42.525 -36.329 1.00 22.04 192 ALA A CA 1
ATOM 1499 C C . ALA A 1 192 ? 1.869 41.204 -35.841 1.00 21.30 192 ALA A C 1
ATOM 1500 O O . ALA A 1 192 ? 3.027 40.886 -36.080 1.00 21.79 192 ALA A O 1
ATOM 1502 N N . GLY A 1 193 ? 1.045 40.439 -35.141 1.00 19.63 193 GLY A N 1
ATOM 1503 C CA . GLY A 1 193 ? 1.511 39.169 -34.635 1.00 19.20 193 GLY A CA 1
ATOM 1504 C C . GLY A 1 193 ? 2.117 38.256 -35.681 1.00 20.17 193 GLY A C 1
ATOM 1505 O O . GLY A 1 193 ? 3.228 37.758 -35.491 1.00 20.30 193 GLY A O 1
ATOM 1506 N N . LEU A 1 194 ? 1.391 38.027 -36.776 1.00 20.65 194 LEU A N 1
ATOM 1507 C CA . LEU A 1 194 ? 1.856 37.154 -37.849 1.00 19.07 194 LEU A CA 1
ATOM 1508 C C . LEU A 1 194 ? 2.996 37.817 -38.581 1.00 19.80 194 LEU A C 1
ATOM 1509 O O . LEU A 1 194 ? 3.835 37.136 -39.151 1.00 21.95 194 LEU A O 1
ATOM 1514 N N . THR A 1 195 ? 3.027 39.143 -38.578 1.00 19.38 195 THR A N 1
ATOM 1515 C CA . THR A 1 195 ? 4.119 39.858 -39.223 1.00 20.29 195 THR A CA 1
ATOM 1516 C C . THR A 1 195 ? 5.422 39.589 -38.471 1.00 21.33 195 THR A C 1
ATOM 1517 O O . THR A 1 195 ? 6.479 39.488 -39.082 1.00 22.06 195 THR A O 1
ATOM 1521 N N . PHE A 1 196 ? 5.343 39.490 -37.146 1.00 22.93 196 PHE A N 1
ATOM 1522 C CA . PHE A 1 196 ? 6.519 39.225 -36.320 1.00 25.24 196 PHE A CA 1
ATOM 1523 C C . PHE A 1 196 ?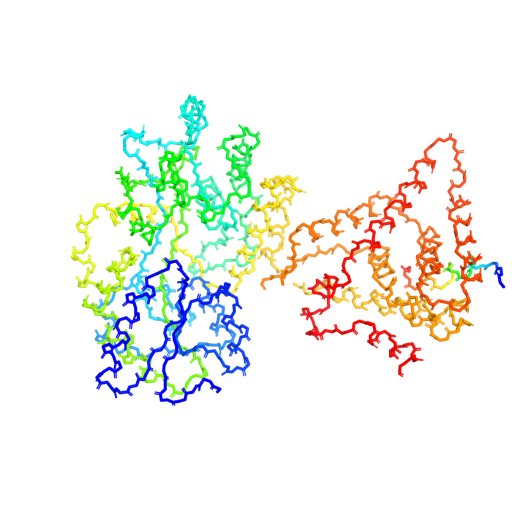 7.047 37.823 -36.609 1.00 27.09 196 PHE A C 1
ATOM 1524 O O . PHE A 1 196 ? 8.252 37.620 -36.770 1.00 28.48 196 PHE A O 1
ATOM 1532 N N . LEU A 1 197 ? 6.130 36.861 -36.673 1.00 27.81 197 LEU A N 1
ATOM 1533 C CA . LEU A 1 197 ? 6.481 35.469 -36.936 1.00 28.54 197 LEU A CA 1
ATOM 1534 C C . LEU A 1 197 ? 7.243 35.338 -38.251 1.00 29.41 197 LEU A C 1
ATOM 1535 O O . LEU A 1 197 ? 8.256 34.630 -38.337 1.00 29.83 197 LEU A O 1
ATOM 1540 N N . VAL A 1 198 ? 6.758 36.031 -39.276 1.00 28.63 198 VAL A N 1
ATOM 1541 C CA . VAL A 1 198 ? 7.394 35.976 -40.579 1.00 27.38 198 VAL A CA 1
ATOM 1542 C C . VAL A 1 198 ? 8.776 36.594 -40.521 1.00 27.73 198 VAL A C 1
ATOM 1543 O O . VAL A 1 198 ? 9.729 36.046 -41.068 1.00 29.66 198 VAL A O 1
ATOM 1547 N N . ASP A 1 199 ? 8.896 37.729 -39.851 1.00 27.30 199 ASP A N 1
ATOM 1548 C CA . ASP A 1 199 ? 10.192 38.374 -39.760 1.00 28.29 199 ASP A CA 1
ATOM 1549 C C . ASP A 1 199 ? 11.208 37.496 -39.034 1.00 26.45 199 ASP A C 1
ATOM 1550 O O . ASP A 1 199 ? 12.412 37.653 -39.224 1.00 25.56 199 ASP A O 1
ATOM 1555 N N . LEU A 1 200 ? 10.722 36.578 -38.203 1.00 23.75 200 LEU A N 1
ATOM 1556 C CA . LEU A 1 200 ? 11.614 35.676 -37.499 1.00 22.89 200 LEU A CA 1
ATOM 1557 C C . LEU A 1 200 ? 12.193 34.692 -38.503 1.00 23.88 200 LEU A C 1
ATOM 1558 O O . LEU A 1 200 ? 13.357 34.318 -38.406 1.00 24.90 200 LEU A O 1
ATOM 1563 N N . ILE A 1 201 ? 11.381 34.273 -39.472 1.00 23.45 201 ILE A N 1
ATOM 1564 C CA . ILE A 1 201 ? 11.841 33.334 -40.490 1.00 22.93 201 ILE A CA 1
ATOM 1565 C C . ILE A 1 201 ? 12.798 34.026 -41.455 1.00 24.02 201 ILE A C 1
ATOM 1566 O O . ILE A 1 201 ? 13.903 33.544 -41.719 1.00 23.64 201 ILE A O 1
ATOM 1571 N N . LYS A 1 202 ? 12.365 35.164 -41.975 1.00 24.52 202 LYS A N 1
ATOM 1572 C CA . LYS A 1 202 ? 13.172 35.938 -42.893 1.00 25.54 202 LYS A CA 1
ATOM 1573 C C . LYS A 1 202 ? 14.563 36.193 -42.327 1.00 27.16 202 LYS A C 1
ATOM 1574 O O . LYS A 1 202 ? 15.554 36.102 -43.051 1.00 28.51 202 LYS A O 1
ATOM 1580 N N . ASN A 1 203 ? 14.636 36.520 -41.037 1.00 28.54 203 ASN A N 1
ATOM 1581 C CA . ASN A 1 203 ? 15.922 36.782 -40.368 1.00 28.91 203 ASN A CA 1
ATOM 1582 C C . ASN A 1 203 ? 16.651 35.508 -39.963 1.00 29.75 203 ASN A C 1
ATOM 1583 O O . ASN A 1 203 ? 17.569 35.549 -39.140 1.00 28.93 203 ASN A O 1
ATOM 1588 N N . LYS A 1 204 ? 16.226 34.386 -40.543 1.00 29.53 204 LYS A N 1
ATOM 1589 C CA . LYS A 1 204 ? 16.817 33.079 -40.281 1.00 29.97 204 LYS A CA 1
ATOM 1590 C C . LYS A 1 204 ? 16.836 32.687 -38.795 1.00 30.29 204 LYS A C 1
ATOM 1591 O O . LYS A 1 204 ? 17.704 31.939 -38.332 1.00 31.80 204 LYS A O 1
ATOM 1597 N N . HIS A 1 205 ? 15.880 33.191 -38.034 1.00 29.45 205 HIS A N 1
ATOM 1598 C CA . HIS A 1 205 ? 15.831 32.834 -36.634 1.00 30.09 205 HIS A CA 1
ATOM 1599 C C . HIS A 1 205 ? 14.945 31.623 -36.456 1.00 31.40 205 HIS A C 1
ATOM 1600 O O . HIS A 1 205 ? 14.873 31.059 -35.368 1.00 32.29 205 HIS A O 1
ATOM 1607 N N . MET A 1 206 ? 14.281 31.214 -37.531 1.00 32.42 206 MET A N 1
ATOM 1608 C CA . MET A 1 206 ? 13.369 30.079 -37.471 1.00 34.84 206 MET A CA 1
ATOM 1609 C C . MET A 1 206 ? 13.054 29.574 -38.885 1.00 36.28 206 MET A C 1
ATOM 1610 O O . MET A 1 206 ? 12.958 30.363 -39.824 1.00 36.50 206 MET A O 1
ATOM 1615 N N . ASN A 1 207 ? 12.903 28.262 -39.042 1.00 37.38 207 ASN A N 1
ATOM 1616 C CA . ASN A 1 207 ? 12.588 27.693 -40.353 1.00 38.48 207 ASN A CA 1
ATOM 1617 C C . ASN A 1 207 ? 11.096 27.629 -40.616 1.00 37.97 207 ASN A C 1
ATOM 1618 O O . ASN A 1 207 ? 10.307 27.474 -39.684 1.00 39.26 207 ASN A O 1
ATOM 1623 N N . ALA A 1 208 ? 10.719 27.712 -41.893 1.00 36.28 208 ALA A N 1
ATOM 1624 C CA . ALA A 1 208 ? 9.312 27.694 -42.294 1.00 33.70 208 ALA A CA 1
ATOM 1625 C C . ALA A 1 208 ? 8.735 26.300 -42.365 1.00 33.12 208 ALA A C 1
ATOM 1626 O O . ALA A 1 208 ? 7.538 26.113 -42.163 1.00 32.71 208 ALA A O 1
ATOM 1628 N N . ASP A 1 209 ? 9.583 25.319 -42.647 1.00 33.45 209 ASP A N 1
ATOM 1629 C CA . ASP A 1 209 ? 9.114 23.940 -42.750 1.00 34.02 209 ASP A CA 1
ATOM 1630 C C . ASP A 1 209 ? 9.065 23.237 -41.387 1.00 32.91 209 ASP A C 1
ATOM 1631 O O . ASP A 1 209 ? 8.648 22.077 -41.281 1.00 33.64 209 ASP A O 1
ATO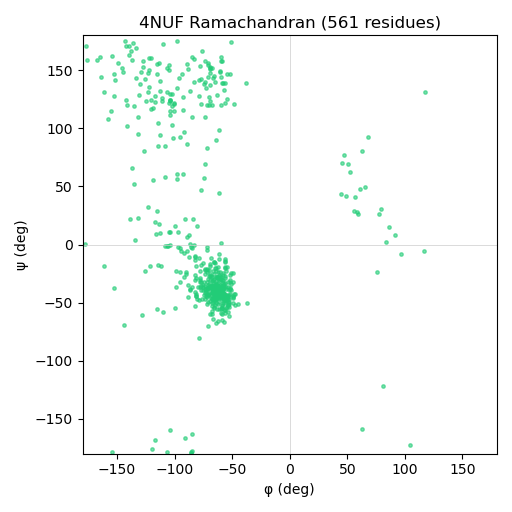M 1636 N N . THR A 1 210 ? 9.481 23.943 -40.342 1.00 29.74 210 THR A N 1
ATOM 1637 C CA . THR A 1 210 ? 9.482 23.372 -39.009 1.00 27.20 210 THR A CA 1
ATOM 1638 C C . THR A 1 210 ? 8.107 22.848 -38.676 1.00 26.35 210 THR A C 1
ATOM 1639 O O . THR A 1 210 ? 7.130 23.591 -38.771 1.00 25.67 210 THR A O 1
ATOM 1643 N N . ASP A 1 211 ? 8.043 21.566 -38.304 1.00 25.57 211 ASP A N 1
ATOM 1644 C CA . ASP A 1 211 ? 6.796 20.889 -37.913 1.00 24.08 211 ASP A CA 1
ATOM 1645 C C . ASP A 1 211 ? 6.858 20.423 -36.457 1.00 22.60 211 ASP A C 1
ATOM 1646 O O . ASP A 1 211 ? 7.764 20.793 -35.714 1.00 22.94 211 ASP A O 1
ATOM 1651 N N . TYR A 1 212 ? 5.904 19.587 -36.059 1.00 21.76 212 TYR A N 1
ATOM 1652 C CA . TYR A 1 212 ? 5.860 19.105 -34.684 1.00 20.89 212 TYR A CA 1
ATOM 1653 C C . TYR A 1 212 ? 7.049 18.220 -34.336 1.00 20.89 212 TYR A C 1
ATOM 1654 O O . TYR A 1 212 ? 7.733 18.479 -33.353 1.00 20.22 212 TYR A O 1
ATOM 1663 N N . SER A 1 213 ? 7.273 17.179 -35.141 1.00 21.74 213 SER A N 1
ATOM 1664 C CA . SER A 1 213 ? 8.371 16.230 -34.953 1.00 23.64 213 SER A CA 1
ATOM 1665 C C . SER A 1 213 ? 9.736 16.935 -34.870 1.00 23.30 213 SER A C 1
ATOM 1666 O O . SER A 1 213 ? 10.490 16.751 -33.907 1.00 22.60 213 SER A O 1
ATOM 1669 N N . ILE A 1 214 ? 10.042 17.746 -35.877 1.00 23.16 214 ILE A N 1
ATOM 1670 C CA . ILE A 1 214 ? 11.299 18.478 -35.904 1.00 23.15 214 ILE A CA 1
ATOM 1671 C C . ILE A 1 214 ? 11.500 19.271 -34.630 1.00 23.25 214 ILE A C 1
ATOM 1672 O O . ILE A 1 214 ? 12.549 19.151 -34.003 1.00 24.11 214 ILE A O 1
ATOM 1677 N N . ALA A 1 215 ? 10.502 20.072 -34.251 1.00 22.07 215 ALA A N 1
ATOM 1678 C CA . ALA A 1 215 ? 10.572 20.884 -33.028 1.00 21.30 215 ALA A CA 1
ATOM 1679 C C . ALA A 1 215 ? 10.817 20.047 -31.776 1.00 20.84 215 ALA A C 1
ATOM 1680 O O . ALA A 1 215 ? 11.674 20.380 -30.964 1.00 19.11 215 ALA A O 1
ATOM 1682 N N . GLU A 1 216 ? 10.059 18.968 -31.620 1.00 20.34 216 GLU A N 1
ATOM 1683 C CA . GLU A 1 216 ? 10.206 18.107 -30.459 1.00 22.98 216 GLU A CA 1
ATOM 1684 C C . GLU A 1 216 ? 11.600 17.481 -30.364 1.00 24.35 216 GLU A C 1
ATOM 1685 O O . GLU A 1 216 ? 12.226 17.465 -29.295 1.00 24.07 216 GLU A O 1
ATOM 1691 N N . ALA A 1 217 ? 12.088 16.969 -31.490 1.00 25.02 217 ALA A N 1
ATOM 1692 C CA . ALA A 1 217 ? 13.396 16.335 -31.528 1.00 24.47 217 ALA A CA 1
ATOM 1693 C C . ALA A 1 217 ? 14.470 17.345 -31.212 1.00 25.64 217 ALA A C 1
ATOM 1694 O O . ALA A 1 217 ? 15.353 17.088 -30.402 1.00 27.45 217 ALA A O 1
ATOM 1696 N N . ALA A 1 218 ? 14.387 18.504 -31.847 1.00 27.07 218 ALA A N 1
ATOM 1697 C CA . ALA A 1 218 ? 15.380 19.545 -31.643 1.00 28.02 218 ALA A CA 1
ATOM 1698 C C . ALA A 1 218 ? 15.479 19.982 -30.183 1.00 28.72 218 ALA A C 1
ATOM 1699 O O . ALA A 1 218 ? 16.570 20.268 -29.678 1.00 28.97 218 ALA A O 1
ATOM 1701 N N . PHE A 1 219 ? 14.344 20.025 -29.497 1.00 28.50 219 PHE A N 1
ATOM 1702 C CA . PHE A 1 219 ? 14.360 20.460 -28.115 1.00 28.79 219 PHE A CA 1
ATOM 1703 C C . PHE A 1 219 ? 14.830 19.385 -27.167 1.00 29.19 219 PHE A C 1
ATOM 1704 O O . PHE A 1 219 ? 15.675 19.643 -26.317 1.00 26.41 219 PHE A O 1
ATOM 1712 N N . ASN A 1 220 ? 14.277 18.184 -27.311 1.00 31.72 220 ASN A N 1
ATOM 1713 C CA . ASN A 1 220 ? 14.665 17.070 -26.450 1.00 34.94 220 ASN A CA 1
ATOM 1714 C C . ASN A 1 220 ? 16.144 16.698 -26.603 1.00 36.39 220 ASN A C 1
ATOM 1715 O O . ASN A 1 220 ? 16.719 16.051 -25.726 1.00 37.44 220 ASN A O 1
ATOM 1720 N N . LYS A 1 221 ? 16.758 17.114 -27.709 1.00 36.79 221 LYS A N 1
ATOM 1721 C CA . LYS A 1 221 ? 18.170 16.834 -27.947 1.00 36.84 221 LYS A CA 1
ATOM 1722 C C . LYS A 1 221 ? 19.074 18.000 -27.508 1.00 36.78 221 LYS A C 1
ATOM 1723 O O . LYS A 1 221 ? 20.304 17.906 -27.572 1.00 35.84 221 LYS A O 1
ATOM 1729 N N . GLY A 1 222 ? 18.453 19.089 -27.054 1.00 35.98 222 GLY A N 1
ATOM 1730 C CA . GLY A 1 222 ? 19.198 20.261 -26.619 1.00 34.19 222 GLY A CA 1
ATOM 1731 C C . GLY A 1 222 ? 19.729 21.125 -27.755 1.00 33.69 222 GLY A C 1
ATOM 1732 O O . GLY A 1 222 ? 20.734 21.817 -27.588 1.00 32.76 222 GLY A O 1
ATOM 1733 N N . GLU A 1 223 ? 19.067 21.090 -28.911 1.00 33.68 223 GLU A N 1
ATOM 1734 C CA . GLU A 1 223 ? 19.497 21.884 -30.065 1.00 33.72 223 GLU A CA 1
ATOM 1735 C C . GLU A 1 223 ? 18.826 23.266 -30.053 1.00 32.67 223 GLU A C 1
ATOM 1736 O O . GLU A 1 223 ? 19.329 24.224 -30.646 1.00 30.89 223 GLU A O 1
ATOM 1742 N N . THR A 1 224 ? 17.686 23.360 -29.374 1.00 31.03 224 THR A N 1
ATOM 1743 C CA . THR A 1 224 ? 16.971 24.624 -29.283 1.00 29.68 224 THR A CA 1
ATOM 1744 C C . THR A 1 224 ? 16.786 24.984 -27.825 1.00 27.56 224 THR A C 1
ATOM 1745 O O . THR A 1 224 ? 16.632 24.109 -26.984 1.00 27.80 224 THR A O 1
ATOM 1749 N N . ALA A 1 225 ? 16.789 26.274 -27.532 1.00 26.92 225 ALA A N 1
ATOM 1750 C CA . ALA A 1 225 ? 16.665 26.737 -26.159 1.00 26.75 225 ALA A CA 1
ATOM 1751 C C . ALA A 1 225 ? 15.255 26.685 -25.606 1.00 26.72 225 ALA A C 1
ATOM 1752 O O . ALA A 1 225 ? 15.068 26.473 -24.409 1.00 25.91 225 ALA A O 1
ATOM 1754 N N . MET A 1 226 ? 14.264 26.892 -26.470 1.00 27.37 226 MET A N 1
ATOM 1755 C CA . MET A 1 226 ? 12.867 26.903 -26.041 1.00 26.73 226 MET A CA 1
ATOM 1756 C C . MET A 1 226 ? 11.932 26.257 -27.049 1.00 26.30 226 MET A C 1
ATOM 1757 O O . MET A 1 226 ? 12.325 25.948 -28.171 1.00 29.00 226 MET A O 1
ATOM 1762 N N . THR A 1 227 ? 10.684 26.055 -26.648 1.00 23.92 227 THR A N 1
ATOM 1763 C CA . THR A 1 227 ? 9.693 25.476 -27.538 1.00 22.11 227 THR A CA 1
ATOM 1764 C C . THR A 1 227 ? 8.311 25.710 -26.954 1.00 21.11 227 THR A C 1
ATOM 1765 O O . THR A 1 227 ? 8.184 25.982 -25.764 1.00 19.99 227 THR A O 1
ATOM 1769 N N . ILE A 1 228 ? 7.284 25.600 -27.795 1.00 20.06 228 ILE A N 1
ATOM 1770 C CA . ILE A 1 228 ? 5.898 25.801 -27.382 1.00 17.76 228 ILE A CA 1
ATOM 1771 C C . ILE A 1 228 ? 5.088 24.522 -27.599 1.00 19.37 228 ILE A C 1
ATOM 1772 O O . ILE A 1 228 ? 4.939 24.045 -28.730 1.00 19.63 228 ILE A O 1
ATOM 1777 N N . ASN A 1 229 ? 4.574 23.967 -26.504 1.00 20.37 229 ASN A N 1
ATOM 1778 C CA . ASN A 1 229 ? 3.782 22.745 -26.567 1.00 21.13 229 ASN A CA 1
ATOM 1779 C C . ASN A 1 229 ? 2.823 22.649 -25.389 1.00 21.34 229 ASN A C 1
ATOM 1780 O O . ASN A 1 229 ? 2.764 23.545 -24.548 1.00 21.10 229 ASN A O 1
ATOM 1785 N N . GLY A 1 230 ? 2.072 21.554 -25.341 1.00 22.47 230 GLY A N 1
ATOM 1786 C CA . GLY A 1 230 ? 1.105 21.358 -24.280 1.00 22.54 230 GLY A CA 1
ATOM 1787 C C . GLY A 1 230 ? 1.583 20.310 -23.308 1.00 24.87 230 GLY A C 1
ATOM 1788 O O . GLY A 1 230 ? 2.681 19.774 -23.479 1.00 25.15 230 GLY A O 1
ATOM 1789 N N . PRO A 1 231 ? 0.778 19.991 -22.277 1.00 24.92 231 PRO A N 1
ATOM 1790 C CA . PRO A 1 231 ? 1.087 19.003 -21.244 1.00 24.46 231 PRO A CA 1
ATOM 1791 C C . PRO A 1 231 ? 1.567 17.664 -21.777 1.00 24.90 231 PRO A C 1
ATOM 1792 O O . PRO A 1 231 ? 2.527 17.108 -21.260 1.00 25.12 231 PRO A O 1
ATOM 1796 N N . TRP A 1 232 ? 0.899 17.158 -22.807 1.00 25.84 232 TRP A N 1
ATOM 1797 C CA . TRP A 1 232 ? 1.226 15.863 -23.410 1.00 27.14 232 TRP A CA 1
ATOM 1798 C C . TRP A 1 232 ? 2.683 15.725 -23.846 1.00 26.93 232 TRP A C 1
ATOM 1799 O O . TRP A 1 232 ? 3.187 14.616 -24.024 1.00 27.07 232 TRP A O 1
ATOM 1810 N N . ALA A 1 233 ? 3.352 16.859 -24.005 1.00 25.79 233 ALA A N 1
ATOM 1811 C CA . ALA A 1 233 ? 4.727 16.875 -24.447 1.00 25.61 233 ALA A CA 1
ATOM 1812 C C . ALA A 1 233 ? 5.744 16.748 -23.318 1.00 26.41 233 ALA A C 1
ATOM 1813 O O . ALA A 1 233 ? 6.930 16.549 -23.575 1.00 26.51 233 ALA A O 1
ATOM 1815 N N . TRP A 1 234 ? 5.292 16.855 -22.072 1.00 26.78 234 TRP A N 1
ATOM 1816 C CA . TRP A 1 234 ? 6.200 16.760 -20.931 1.00 28.09 234 TRP A CA 1
ATOM 1817 C C . TRP A 1 234 ? 6.746 15.358 -20.747 1.00 30.13 234 TRP A C 1
ATOM 1818 O O . TRP A 1 234 ? 7.857 15.171 -20.262 1.00 30.20 234 TRP A O 1
ATOM 1829 N N . SER A 1 235 ? 5.953 14.374 -21.138 1.00 33.58 235 SER A N 1
ATOM 1830 C CA . SER A 1 235 ? 6.330 12.978 -21.021 1.00 35.33 235 SER A CA 1
ATOM 1831 C C . SER A 1 235 ? 7.615 12.617 -21.775 1.00 37.59 235 SER A C 1
ATOM 1832 O O . SER A 1 235 ? 8.542 12.063 -21.185 1.00 40.14 235 SER A O 1
ATOM 1835 N N . ASN A 1 236 ? 7.682 12.919 -23.072 1.00 37.87 236 ASN A N 1
ATOM 1836 C CA . ASN A 1 236 ? 8.881 12.592 -23.851 1.00 36.78 236 ASN A CA 1
ATOM 1837 C C . ASN A 1 236 ? 10.121 13.380 -23.415 1.00 37.26 236 ASN A C 1
ATOM 1838 O O . ASN A 1 236 ? 11.252 12.930 -23.612 1.00 38.32 236 ASN A O 1
ATOM 1843 N N . ILE A 1 237 ? 9.916 14.555 -22.829 1.00 36.82 237 ILE A N 1
ATOM 1844 C CA . ILE A 1 237 ? 11.038 15.381 -22.393 1.00 37.52 237 ILE A CA 1
ATOM 1845 C C . ILE A 1 237 ? 11.711 14.738 -21.192 1.00 38.11 237 ILE A C 1
ATOM 1846 O O . ILE A 1 237 ? 12.929 14.761 -21.067 1.00 38.17 237 ILE A O 1
ATOM 1851 N N . ASP A 1 238 ? 10.904 14.170 -20.305 1.00 39.99 238 ASP A N 1
ATOM 1852 C CA . ASP A 1 238 ? 11.411 13.503 -19.114 1.00 41.61 238 ASP A CA 1
ATOM 1853 C C . ASP A 1 238 ? 12.423 12.422 -19.487 1.00 42.58 238 ASP A C 1
ATOM 1854 O O . ASP A 1 238 ? 13.555 12.413 -19.001 1.00 41.95 238 ASP A O 1
ATOM 1859 N N . THR A 1 239 ? 12.009 11.512 -20.360 1.00 43.41 239 THR A N 1
ATOM 1860 C CA . THR A 1 239 ? 12.874 10.421 -20.779 1.00 45.15 239 THR A CA 1
ATOM 1861 C C . THR A 1 239 ? 14.141 10.920 -21.467 1.00 46.40 239 THR A C 1
ATOM 1862 O O . THR A 1 239 ? 15.048 10.139 -21.746 1.00 47.18 239 THR A O 1
ATOM 1866 N N . SER A 1 240 ? 14.206 12.218 -21.742 1.00 47.65 240 SER A N 1
ATOM 1867 C CA . SER A 1 240 ? 15.379 12.783 -22.394 1.00 49.24 240 SER A CA 1
ATOM 1868 C C . SER A 1 240 ? 16.217 13.561 -21.386 1.00 50.12 240 SER A C 1
ATOM 1869 O O . SER A 1 240 ? 15.689 14.114 -20.414 1.00 50.91 240 SER A O 1
ATOM 1872 N N . LYS A 1 241 ? 17.524 13.603 -21.622 1.00 50.49 241 LYS A N 1
ATOM 1873 C CA . LYS A 1 241 ? 18.429 14.314 -20.726 1.00 51.42 241 LYS A CA 1
ATOM 1874 C C . LYS A 1 241 ? 18.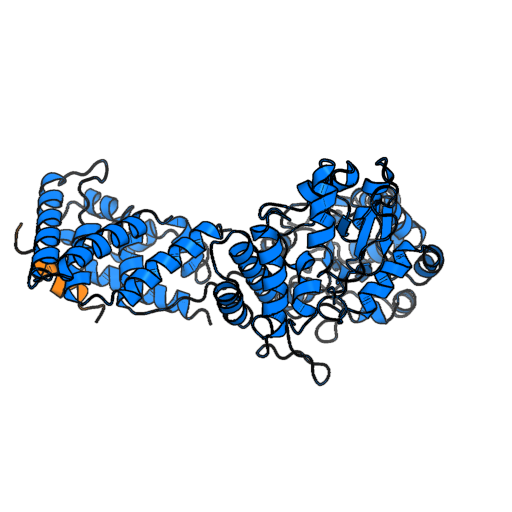329 15.833 -20.845 1.00 49.97 241 LYS A C 1
ATOM 1875 O O . LYS A 1 241 ? 19.260 16.496 -21.311 1.00 50.93 241 LYS A O 1
ATOM 1881 N N . VAL A 1 242 ? 17.201 16.381 -20.401 1.00 46.59 242 VAL A N 1
ATOM 1882 C CA . VAL A 1 242 ? 16.980 17.818 -20.478 1.00 43.96 242 VAL A CA 1
ATOM 1883 C C . VAL A 1 242 ? 16.251 18.340 -19.261 1.00 42.86 242 VAL A C 1
ATOM 1884 O O . VAL A 1 242 ? 15.167 17.867 -18.932 1.00 42.34 242 VAL A O 1
ATOM 1888 N N . ASN A 1 243 ? 16.849 19.324 -18.600 1.00 41.10 243 ASN A N 1
ATOM 1889 C CA . ASN A 1 243 ? 16.244 19.927 -17.422 1.00 41.13 243 ASN A CA 1
ATOM 1890 C C . ASN A 1 243 ? 15.359 21.082 -17.869 1.00 40.63 243 ASN A C 1
ATOM 1891 O O . ASN A 1 243 ? 15.797 22.232 -17.887 1.00 41.14 243 ASN A O 1
ATOM 1896 N N . TYR A 1 244 ? 14.110 20.783 -18.210 1.00 39.30 244 TYR A N 1
ATOM 1897 C CA . TYR A 1 244 ? 13.185 21.809 -18.685 1.00 37.69 244 TYR A CA 1
ATOM 1898 C C . TYR A 1 244 ? 12.420 22.573 -17.594 1.00 37.25 244 TYR A C 1
ATOM 1899 O O . TYR A 1 244 ? 12.613 22.347 -16.402 1.00 38.17 244 TYR A O 1
ATOM 1908 N N . GLY A 1 245 ? 11.561 23.494 -18.019 1.00 35.76 245 GLY A N 1
ATOM 1909 C CA . GLY A 1 245 ? 10.765 24.268 -17.088 1.00 32.68 245 GLY A CA 1
ATOM 1910 C C . GLY A 1 245 ? 9.594 24.856 -17.856 1.00 32.14 245 GLY A C 1
ATOM 1911 O O . GLY A 1 245 ? 9.799 25.419 -18.929 1.00 31.87 245 GLY A O 1
ATOM 1912 N N . VAL A 1 246 ? 8.377 24.718 -17.325 1.00 30.20 246 VAL A N 1
ATOM 1913 C CA . VAL A 1 246 ? 7.172 25.235 -17.980 1.00 26.32 246 VAL A CA 1
ATOM 1914 C C . VAL A 1 246 ? 6.750 26.546 -17.339 1.00 24.54 246 VAL A C 1
ATOM 1915 O O . VAL A 1 246 ? 6.479 26.597 -16.146 1.00 23.79 246 VAL A O 1
ATOM 1919 N N . THR A 1 247 ? 6.681 27.608 -18.129 1.00 23.44 247 THR A N 1
ATOM 1920 C CA . THR A 1 247 ? 6.307 28.899 -17.579 1.00 22.93 247 THR A CA 1
ATOM 1921 C C . THR A 1 247 ? 5.450 29.675 -18.565 1.00 23.56 247 THR A C 1
ATOM 1922 O O . THR A 1 247 ? 5.250 29.226 -19.696 1.00 23.49 247 THR A O 1
ATOM 1926 N N . VAL A 1 248 ? 4.969 30.842 -18.124 1.00 21.86 248 VAL A N 1
ATOM 1927 C CA . VAL A 1 248 ? 4.111 31.710 -18.923 1.00 20.82 248 VAL A CA 1
ATOM 1928 C C . VAL A 1 248 ? 4.740 32.052 -20.259 1.00 20.39 248 VAL A C 1
ATOM 1929 O O . VAL A 1 248 ? 5.961 32.163 -20.355 1.00 19.69 248 VAL A O 1
ATOM 1933 N N . LEU A 1 249 ? 3.901 32.203 -21.285 1.00 19.17 249 LEU A N 1
ATOM 1934 C CA . LEU A 1 249 ? 4.364 32.531 -22.636 1.00 18.60 249 LEU A CA 1
ATOM 1935 C C . LEU A 1 249 ? 4.855 33.968 -22.708 1.00 19.90 249 LEU A C 1
ATOM 1936 O O . LEU A 1 249 ? 4.444 34.821 -21.923 1.00 21.30 249 LEU A O 1
ATOM 1941 N N . PRO A 1 250 ? 5.754 34.256 -23.645 1.00 20.38 250 PRO A N 1
ATOM 1942 C CA . PRO A 1 250 ? 6.284 35.610 -23.802 1.00 21.39 250 PRO A CA 1
ATOM 1943 C C . PRO A 1 250 ? 5.163 36.623 -24.081 1.00 23.34 250 PRO A C 1
ATOM 1944 O O . PRO A 1 250 ? 4.084 36.259 -24.558 1.00 22.78 250 PRO A O 1
ATOM 1948 N N . THR A 1 251 ? 5.423 37.893 -23.792 1.00 24.34 251 THR A N 1
ATOM 1949 C CA . THR A 1 251 ? 4.438 38.938 -24.037 1.00 26.19 251 THR A CA 1
ATOM 1950 C C . THR A 1 251 ? 4.826 39.717 -25.277 1.00 26.37 251 THR A C 1
ATOM 1951 O O . THR A 1 251 ? 5.966 40.161 -25.396 1.00 30.07 251 THR A O 1
ATOM 1955 N N . PHE A 1 252 ? 3.886 39.883 -26.197 1.00 25.46 252 PHE A N 1
ATOM 1956 C CA . PHE A 1 252 ? 4.143 40.622 -27.430 1.00 23.72 252 PHE A CA 1
ATOM 1957 C C . PHE A 1 252 ? 3.549 42.034 -27.350 1.00 21.85 252 PHE A C 1
ATOM 1958 O O . PHE A 1 252 ? 2.344 42.206 -27.182 1.00 20.17 252 PHE A O 1
ATOM 1966 N N . LYS A 1 253 ? 4.411 43.040 -27.464 1.00 21.69 253 LYS A N 1
ATOM 1967 C CA . LYS A 1 253 ? 3.985 44.439 -27.407 1.00 20.50 253 LYS A CA 1
ATOM 1968 C C . LYS A 1 253 ? 3.335 44.761 -26.070 1.00 19.87 253 LYS A C 1
ATOM 1969 O O . LYS A 1 253 ? 2.271 45.361 -26.034 1.00 18.76 253 LYS A O 1
ATOM 1975 N N . GLY A 1 254 ? 3.978 44.354 -24.978 1.00 21.43 254 GLY A N 1
ATOM 1976 C CA . GLY A 1 254 ? 3.449 44.628 -23.650 1.00 23.94 254 GLY A CA 1
ATOM 1977 C C . GLY A 1 254 ? 2.276 43.762 -23.231 1.00 26.08 254 GLY A C 1
ATOM 1978 O O . GLY A 1 254 ? 2.007 43.583 -22.039 1.00 26.82 254 GLY A O 1
ATOM 1979 N N . GLN A 1 255 ? 1.569 43.223 -24.214 1.00 27.05 255 GLN A N 1
ATOM 1980 C CA . GLN A 1 255 ? 0.421 42.374 -23.937 1.00 29.57 255 GLN A CA 1
ATOM 1981 C C . GLN A 1 255 ? 0.795 40.882 -23.902 1.00 28.86 255 GLN A C 1
ATOM 1982 O O . GLN A 1 255 ? 1.691 40.441 -24.614 1.00 30.10 255 GLN A O 1
ATOM 1988 N N . PRO A 1 256 ? 0.116 40.094 -23.053 1.00 27.74 256 PRO A N 1
ATOM 1989 C CA . PRO A 1 256 ? 0.387 38.659 -22.936 1.00 28.60 256 PRO A CA 1
ATOM 1990 C C . PRO A 1 256 ? -0.129 37.847 -24.126 1.00 28.86 256 PRO A C 1
ATOM 1991 O O . PRO A 1 256 ? -1.020 38.281 -24.857 1.00 28.64 256 PRO A O 1
ATOM 1995 N N . SER A 1 257 ? 0.454 36.672 -24.322 1.00 28.67 257 SER A N 1
ATOM 1996 C CA . SER A 1 257 ? 0.036 35.798 -25.396 1.00 28.80 257 SER A CA 1
ATOM 1997 C C . SER A 1 257 ? -1.227 35.086 -24.950 1.00 30.01 257 SER A C 1
ATOM 1998 O O . SER A 1 257 ? -1.272 34.478 -23.878 1.00 30.57 257 SER A O 1
ATOM 2001 N N . LYS A 1 258 ? -2.251 35.155 -25.785 1.00 30.25 258 LYS A N 1
ATOM 2002 C CA . LYS A 1 258 ? -3.525 34.543 -25.473 1.00 31.29 258 LYS A CA 1
ATOM 2003 C C . LYS A 1 258 ? -3.708 33.212 -26.209 1.00 31.01 258 LYS A C 1
ATOM 2004 O O . LYS A 1 258 ? -4.204 33.178 -27.329 1.00 32.03 258 LYS A O 1
ATOM 2010 N N . PRO A 1 259 ? -3.320 32.094 -25.577 1.00 29.98 259 PRO A N 1
ATOM 2011 C CA . PRO A 1 259 ? -3.454 30.776 -26.206 1.00 28.91 259 PRO A CA 1
ATOM 2012 C C . PRO A 1 259 ? -4.881 30.239 -26.136 1.00 28.61 259 PRO A C 1
ATOM 2013 O O . PRO A 1 259 ? -5.571 30.433 -25.144 1.00 28.74 259 PRO A O 1
ATOM 2017 N N . PHE A 1 260 ? -5.325 29.577 -27.196 1.00 27.43 260 PHE A N 1
ATOM 2018 C CA . PHE A 1 260 ? -6.657 29.014 -27.210 1.00 26.02 260 PHE A CA 1
ATOM 2019 C C . PHE A 1 260 ? -6.721 27.848 -26.221 1.00 26.04 260 PHE A C 1
ATOM 2020 O O . PHE A 1 260 ? -5.933 26.905 -26.306 1.00 26.83 260 PHE A O 1
ATOM 2028 N N . VAL A 1 261 ? -7.643 27.921 -25.271 1.00 24.14 261 VAL A N 1
ATOM 2029 C CA . VAL A 1 261 ? -7.785 26.851 -24.300 1.00 23.80 261 VAL A CA 1
ATOM 2030 C C . VAL A 1 261 ? -8.725 25.752 -24.831 1.00 24.19 261 VAL A C 1
ATOM 2031 O O . VAL A 1 261 ? -9.811 26.038 -25.335 1.00 25.39 261 VAL A O 1
ATOM 2035 N N . GLY A 1 262 ? -8.307 24.497 -24.728 1.00 23.51 262 GLY A N 1
ATOM 2036 C CA . GLY A 1 262 ? -9.155 23.414 -25.187 1.00 23.70 262 GLY A CA 1
ATOM 2037 C C . GLY A 1 262 ? -9.470 22.390 -24.103 1.00 23.78 262 GLY A C 1
ATOM 2038 O O . GLY A 1 262 ? -8.675 22.171 -23.186 1.00 24.02 262 GLY A O 1
ATOM 2039 N N . VAL A 1 263 ? -10.637 21.762 -24.198 1.00 22.47 263 VAL A N 1
ATOM 2040 C CA . VAL A 1 263 ? -11.025 20.747 -23.228 1.00 22.90 263 VAL A CA 1
ATOM 2041 C C . VAL A 1 263 ? -11.124 19.381 -23.906 1.00 23.00 263 VAL A C 1
ATOM 2042 O O . VAL A 1 263 ? -12.081 19.114 -24.634 1.00 24.54 263 VAL A O 1
ATOM 2046 N N . LEU A 1 264 ? -10.133 18.524 -23.677 1.00 22.79 264 LEU A N 1
ATOM 2047 C CA . LEU A 1 264 ? -10.125 17.193 -24.280 1.00 22.18 264 LEU A CA 1
ATOM 2048 C C . LEU A 1 264 ? -11.419 16.504 -23.893 1.00 21.51 264 LEU A C 1
ATOM 2049 O O . LEU A 1 264 ? -11.713 16.343 -22.713 1.00 20.35 264 LEU A O 1
ATOM 2054 N N . SER A 1 265 ? -12.189 16.100 -24.893 1.00 21.93 265 SER A N 1
ATOM 2055 C CA . SER A 1 265 ? -13.475 15.483 -24.639 1.00 22.68 265 SER A CA 1
ATOM 2056 C C . SER A 1 265 ? -13.630 14.149 -25.351 1.00 22.74 265 SER A C 1
ATOM 2057 O O . SER A 1 265 ? -12.953 13.869 -26.341 1.00 23.67 265 SER A O 1
ATOM 2060 N N . ALA A 1 266 ? -14.540 13.332 -24.841 1.00 21.42 266 ALA A N 1
ATOM 2061 C CA . ALA A 1 266 ? -14.797 12.037 -25.426 1.00 21.56 266 ALA A CA 1
ATOM 2062 C C . ALA A 1 266 ? -16.260 11.978 -25.852 1.00 21.84 266 ALA A C 1
ATOM 2063 O O . ALA A 1 266 ? -17.164 12.213 -25.048 1.00 23.42 266 ALA A O 1
ATOM 2065 N N . GLY A 1 267 ? -16.500 11.684 -27.122 1.00 20.54 267 GLY A N 1
ATOM 2066 C CA . GLY A 1 267 ? -17.872 11.626 -27.587 1.00 21.20 267 GLY A CA 1
ATOM 2067 C C . GLY A 1 267 ? -18.281 10.237 -28.028 1.00 20.97 267 GLY A C 1
ATOM 2068 O O . GLY A 1 267 ? -17.431 9.439 -28.408 1.00 22.80 267 GLY A O 1
ATOM 2069 N N . ILE A 1 268 ? -19.577 9.948 -27.985 1.00 19.64 268 ILE A N 1
ATOM 2070 C CA . ILE A 1 268 ? -20.094 8.646 -28.386 1.00 20.22 268 ILE A CA 1
ATOM 2071 C C . ILE A 1 268 ? -20.738 8.757 -29.770 1.00 21.97 268 ILE A C 1
ATOM 2072 O O . ILE A 1 268 ? -21.635 9.580 -29.990 1.00 23.05 268 ILE A O 1
ATOM 2077 N N . ASN A 1 269 ? -20.280 7.933 -30.706 1.00 21.98 269 ASN A N 1
ATOM 2078 C CA . ASN A 1 269 ? -20.816 7.963 -32.064 1.00 22.58 269 ASN A CA 1
ATOM 2079 C C . ASN A 1 269 ? -22.321 7.734 -32.033 1.00 23.58 269 ASN A C 1
ATOM 2080 O O . ASN A 1 269 ? -22.799 6.813 -31.363 1.00 24.22 269 ASN A O 1
ATOM 2085 N N . ALA A 1 270 ? -23.063 8.566 -32.763 1.00 24.67 270 ALA A N 1
ATOM 2086 C CA . ALA A 1 270 ? -24.526 8.465 -32.82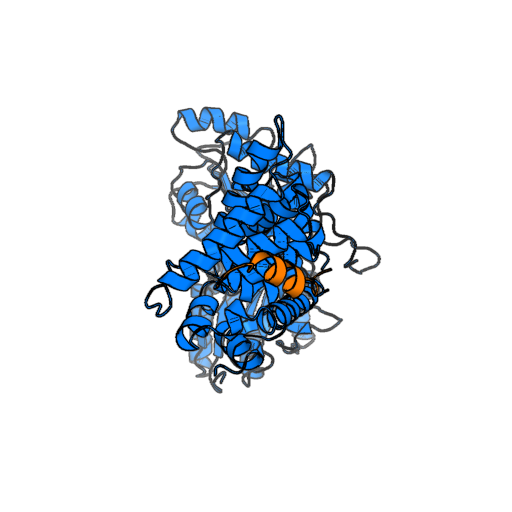0 1.00 26.15 270 ALA A CA 1
ATOM 2087 C C . ALA A 1 270 ? -24.979 7.246 -33.626 1.00 27.18 270 ALA A C 1
ATOM 2088 O O . ALA A 1 270 ? -26.166 6.935 -33.691 1.00 28.22 270 ALA A O 1
ATOM 2090 N N . ALA A 1 271 ? -24.034 6.542 -34.226 1.00 28.21 271 ALA A N 1
ATOM 2091 C CA . ALA A 1 271 ? -24.392 5.371 -34.999 1.00 30.81 271 ALA A CA 1
ATOM 2092 C C . ALA A 1 271 ? -23.864 4.066 -34.368 1.00 32.51 271 ALA A C 1
ATOM 2093 O O . ALA A 1 271 ? -23.795 3.026 -35.033 1.00 33.77 271 ALA A O 1
ATOM 2095 N N . SER A 1 272 ? -23.503 4.127 -33.086 1.00 32.64 272 SER A N 1
ATOM 2096 C CA . SER A 1 272 ? -22.976 2.970 -32.363 1.00 32.11 272 SER A CA 1
ATOM 2097 C C . SER A 1 272 ? -24.066 2.259 -31.575 1.00 31.27 272 SER A C 1
ATOM 2098 O O . SER A 1 272 ? -24.950 2.894 -31.010 1.00 30.24 272 SER A O 1
ATOM 2101 N N . PRO A 1 273 ? -24.002 0.924 -31.505 1.00 31.31 273 PRO A N 1
ATOM 2102 C CA . PRO A 1 273 ? -24.982 0.109 -30.780 1.00 30.74 273 PRO A CA 1
ATOM 2103 C C . PRO A 1 273 ? -24.400 -0.249 -29.429 1.00 29.27 273 PRO A C 1
ATOM 2104 O O . PRO A 1 273 ? -24.874 -1.180 -28.795 1.00 29.95 273 PRO A O 1
ATOM 2108 N N . ASN A 1 274 ? -23.352 0.468 -29.029 1.00 27.85 274 ASN A N 1
ATOM 2109 C CA . ASN A 1 274 ? -22.657 0.231 -27.775 1.00 26.35 274 ASN A CA 1
ATOM 2110 C C . ASN A 1 274 ? -22.666 1.525 -26.957 1.00 25.69 274 ASN A C 1
ATOM 2111 O O . ASN A 1 274 ? -21.741 1.821 -26.199 1.00 24.80 274 ASN A O 1
ATOM 2116 N N . LYS A 1 275 ? -23.728 2.301 -27.122 1.00 25.34 275 LYS A N 1
ATOM 2117 C CA . LYS A 1 275 ? -23.841 3.560 -26.417 1.00 26.36 275 LYS A CA 1
ATOM 2118 C C . LYS A 1 275 ? -23.779 3.319 -24.912 1.00 27.77 275 LYS A C 1
ATOM 2119 O O . LYS A 1 275 ? -23.167 4.096 -24.171 1.00 27.78 275 LYS A O 1
ATOM 2125 N N . GLU A 1 276 ? -24.396 2.227 -24.466 1.00 29.40 276 GLU A N 1
ATOM 2126 C CA . GLU A 1 276 ? -24.399 1.882 -23.045 1.00 30.53 276 GLU A CA 1
ATOM 2127 C C . GLU A 1 276 ? -23.045 1.365 -22.578 1.00 29.10 276 GLU A C 1
ATOM 2128 O O . GLU A 1 276 ? -22.571 1.715 -21.491 1.00 28.96 276 GLU A O 1
ATOM 2134 N N . LEU A 1 277 ? -22.425 0.528 -23.398 1.00 27.25 277 LEU A N 1
ATOM 2135 C CA . LEU A 1 277 ? -21.117 0.004 -23.065 1.00 26.28 277 LEU A CA 1
ATOM 2136 C C . LEU A 1 277 ? -20.137 1.160 -23.010 1.00 26.69 277 LEU A C 1
ATOM 2137 O O . LEU A 1 277 ? -19.202 1.134 -22.216 1.00 28.35 277 LEU A O 1
ATOM 2142 N N . ALA A 1 278 ? -20.356 2.167 -23.860 1.00 26.09 278 ALA A N 1
ATOM 2143 C CA . ALA A 1 278 ? -19.500 3.357 -23.933 1.00 23.76 278 ALA A CA 1
ATOM 2144 C C . ALA A 1 278 ? -19.635 4.172 -22.653 1.00 22.32 278 ALA A C 1
ATOM 2145 O O . ALA A 1 278 ? -18.653 4.431 -21.961 1.00 22.28 278 ALA A O 1
ATOM 2147 N N . LYS A 1 279 ? -20.856 4.577 -22.339 1.00 22.52 279 LYS A N 1
ATOM 2148 C CA . LYS A 1 279 ? -21.100 5.354 -21.128 1.00 24.14 279 LYS A CA 1
ATOM 2149 C C . LYS A 1 279 ? -20.449 4.691 -19.924 1.00 25.30 279 LYS A C 1
ATOM 2150 O O . LYS A 1 279 ? -19.786 5.346 -19.113 1.00 26.91 279 LYS A O 1
ATOM 2156 N N . GLU A 1 280 ? -20.646 3.386 -19.810 1.00 25.60 280 GLU A N 1
ATOM 2157 C CA . GLU A 1 280 ? -20.100 2.630 -18.696 1.00 28.18 280 GLU A CA 1
ATOM 2158 C C . GLU A 1 280 ? -18.586 2.752 -18.609 1.00 27.73 280 GLU A C 1
ATOM 2159 O O . GLU A 1 280 ? -18.021 2.887 -17.518 1.00 27.43 280 GLU A O 1
ATOM 2165 N N . PHE A 1 281 ? -17.939 2.697 -19.770 1.00 27.05 281 PHE A N 1
ATOM 2166 C CA . PHE A 1 281 ? -16.491 2.782 -19.843 1.00 26.16 281 PHE A CA 1
ATOM 2167 C C . PHE A 1 281 ? -15.967 4.155 -19.494 1.00 25.84 281 PHE A C 1
ATOM 2168 O O . PHE A 1 281 ? -15.045 4.260 -18.690 1.00 26.37 281 PHE A O 1
ATOM 2176 N N . LEU A 1 282 ? -16.555 5.196 -20.086 1.00 25.11 282 LEU A N 1
ATOM 2177 C CA . LEU A 1 282 ? -16.124 6.575 -19.839 1.00 26.49 282 LEU A CA 1
ATOM 2178 C C . LEU A 1 282 ? -16.497 7.081 -18.459 1.00 27.60 282 LEU A C 1
ATOM 2179 O O . LEU A 1 282 ? -15.882 8.014 -17.956 1.00 28.31 282 LEU A O 1
ATOM 2184 N N . GLU A 1 283 ? -17.498 6.469 -17.841 1.00 28.59 283 GLU A N 1
ATOM 2185 C CA . GLU A 1 283 ? -17.927 6.896 -16.518 1.00 30.03 283 GLU A CA 1
ATOM 2186 C C . GLU A 1 283 ? -17.384 6.073 -15.334 1.00 30.56 283 GLU A C 1
ATOM 2187 O O . GLU A 1 283 ? -17.089 6.625 -14.268 1.00 29.28 283 GLU A O 1
ATOM 2193 N N . ASN A 1 284 ? -17.257 4.758 -15.513 1.00 30.12 284 ASN A N 1
ATOM 2194 C CA . ASN A 1 284 ? -16.793 3.904 -14.423 1.00 29.09 284 ASN A CA 1
ATOM 2195 C C . ASN A 1 284 ? -15.363 3.418 -14.521 1.00 29.18 284 ASN A C 1
ATOM 2196 O O . ASN A 1 284 ? -14.901 2.696 -13.637 1.00 29.44 284 ASN A O 1
ATOM 2201 N N . TYR A 1 285 ? -14.664 3.794 -15.587 1.00 28.43 285 TYR A N 1
ATOM 2202 C CA . TYR A 1 285 ? -13.279 3.370 -15.756 1.00 25.88 285 TYR A CA 1
ATOM 2203 C C . TYR A 1 285 ? -12.320 4.508 -16.047 1.00 24.99 285 TYR A C 1
ATOM 2204 O O . TYR A 1 285 ? -11.393 4.733 -15.276 1.00 24.36 285 TYR A O 1
ATOM 2213 N N . LEU A 1 286 ? -12.540 5.215 -17.156 1.00 25.03 286 LEU A N 1
ATOM 2214 C CA . LEU A 1 286 ? -11.680 6.332 -17.560 1.00 23.88 286 LEU A CA 1
ATOM 2215 C C . LEU A 1 286 ? -11.786 7.523 -16.613 1.00 24.61 286 LEU A C 1
ATOM 2216 O O . LEU A 1 286 ? -10.793 7.947 -16.010 1.00 24.33 286 LEU A O 1
ATOM 2221 N N . LEU A 1 287 ? -12.991 8.061 -16.479 1.00 23.26 287 LEU A N 1
ATOM 2222 C CA . LEU A 1 287 ? -13.195 9.211 -15.622 1.00 23.74 287 LEU A CA 1
ATOM 2223 C C . LEU A 1 287 ? -13.176 8.869 -14.142 1.00 26.07 287 LEU A C 1
ATOM 2224 O O . LEU A 1 287 ? -14.138 9.147 -13.428 1.00 26.20 287 LEU A O 1
ATOM 2229 N N . THR A 1 288 ? -12.074 8.274 -13.686 1.00 28.55 288 THR A N 1
ATOM 2230 C CA . THR A 1 288 ? -11.892 7.886 -12.283 1.00 30.35 288 THR A CA 1
ATOM 2231 C C . THR A 1 288 ? -10.459 8.205 -11.881 1.00 31.47 288 THR A C 1
ATOM 2232 O O . THR A 1 288 ? -9.602 8.391 -12.740 1.00 33.38 288 THR A O 1
ATOM 2236 N N . ASP A 1 289 ? -10.187 8.261 -10.584 1.00 32.74 289 ASP A N 1
ATOM 2237 C CA . ASP A 1 289 ? -8.832 8.554 -10.127 1.00 34.86 289 ASP A CA 1
ATOM 2238 C C . ASP A 1 289 ? -7.800 7.628 -10.776 1.00 34.82 289 ASP A C 1
ATOM 2239 O O . ASP A 1 289 ? -6.825 8.095 -11.366 1.00 34.60 289 ASP A O 1
ATOM 2244 N N . GLU A 1 290 ? -8.019 6.319 -10.671 1.00 34.52 290 GLU A N 1
ATOM 2245 C CA . GLU A 1 290 ? -7.081 5.356 -11.226 1.00 34.92 290 GLU A CA 1
ATOM 2246 C C . GLU A 1 290 ? -7.098 5.426 -12.736 1.00 34.07 290 GLU A C 1
ATOM 2247 O O . GLU A 1 290 ? -6.061 5.288 -13.377 1.00 34.74 290 GLU A O 1
ATOM 2253 N N . GLY A 1 291 ? -8.277 5.641 -13.308 1.00 32.83 291 GLY A N 1
ATOM 2254 C CA . GLY A 1 291 ? -8.379 5.725 -14.754 1.00 32.29 291 GLY A CA 1
ATOM 2255 C C . GLY A 1 291 ? -7.529 6.832 -15.363 1.00 33.18 291 GLY A C 1
ATOM 2256 O O . GLY A 1 291 ? -6.642 6.573 -16.188 1.00 30.90 291 GLY A O 1
ATOM 2257 N N . LEU A 1 292 ? -7.803 8.072 -14.952 1.00 33.72 292 LEU A N 1
ATOM 2258 C CA . LEU A 1 292 ? -7.080 9.239 -15.458 1.00 34.22 292 LEU A CA 1
ATOM 2259 C C . LEU A 1 292 ? -5.606 9.210 -15.095 1.00 34.80 292 LEU A C 1
ATOM 2260 O O . LEU A 1 292 ? -4.785 9.846 -15.751 1.00 35.39 292 LEU A O 1
ATOM 2265 N N . GLU A 1 293 ? -5.264 8.468 -14.052 1.00 34.89 293 GLU A N 1
ATOM 2266 C CA . GLU A 1 293 ? -3.873 8.375 -13.645 1.00 33.99 293 GLU A CA 1
ATOM 2267 C C . GLU A 1 293 ? -3.141 7.509 -14.664 1.00 32.64 293 GLU A C 1
ATOM 2268 O O . GLU A 1 293 ? -2.044 7.841 -15.109 1.00 32.25 293 GLU A O 1
ATOM 2274 N N . ALA A 1 294 ? -3.753 6.394 -15.041 1.00 30.90 294 ALA A N 1
ATOM 2275 C CA . ALA A 1 294 ? -3.117 5.505 -15.998 1.00 30.06 294 ALA A CA 1
ATOM 2276 C C . ALA A 1 294 ? -2.816 6.262 -17.284 1.00 29.08 294 ALA A C 1
ATOM 2277 O O . ALA A 1 294 ? -1.727 6.146 -17.843 1.00 29.34 294 ALA A O 1
ATOM 2279 N N . VAL A 1 295 ? -3.786 7.046 -17.739 1.00 28.90 295 VAL A N 1
ATOM 2280 C CA . VAL A 1 295 ? -3.639 7.829 -18.954 1.00 27.31 295 VAL A CA 1
ATOM 2281 C C . VAL A 1 295 ? -2.600 8.913 -18.735 1.00 28.18 295 VAL A C 1
ATOM 2282 O O . VAL A 1 295 ? -1.637 9.033 -19.493 1.00 28.98 295 VAL A O 1
ATOM 2286 N N . ASN A 1 296 ? -2.790 9.689 -17.678 1.00 29.01 296 ASN A N 1
ATOM 2287 C CA . ASN A 1 296 ? -1.879 10.771 -17.352 1.00 29.79 296 ASN A CA 1
ATOM 2288 C C . ASN A 1 296 ? -0.457 10.262 -17.227 1.00 31.06 296 ASN A C 1
ATOM 2289 O O . ASN A 1 296 ? 0.500 10.949 -17.600 1.00 31.71 296 ASN A O 1
ATOM 2294 N N . LYS A 1 297 ? -0.337 9.051 -16.689 1.00 32.91 297 LYS A N 1
ATOM 2295 C CA . LYS A 1 297 ? 0.951 8.386 -16.486 1.00 33.67 297 LYS A CA 1
ATOM 2296 C C . LYS A 1 297 ? 1.695 8.331 -17.813 1.00 31.53 297 LYS A C 1
ATOM 2297 O O . LYS A 1 297 ? 2.881 8.630 -17.868 1.00 31.39 297 LYS A O 1
ATOM 2303 N N . ASP A 1 298 ? 0.985 7.940 -18.870 1.00 28.70 298 ASP A N 1
ATOM 2304 C CA . ASP A 1 298 ? 1.566 7.835 -20.200 1.00 27.96 298 ASP A CA 1
ATOM 2305 C C . ASP A 1 298 ? 1.940 9.214 -20.727 1.00 27.55 298 ASP A C 1
ATOM 2306 O O . ASP A 1 298 ? 3.108 9.497 -20.964 1.00 27.09 298 ASP A O 1
ATOM 2311 N N . LYS A 1 299 ? 0.942 10.067 -20.919 1.00 27.53 299 LYS A N 1
ATOM 2312 C CA . LYS A 1 299 ? 1.174 11.426 -21.392 1.00 26.78 299 LYS A CA 1
ATOM 2313 C C . LYS A 1 299 ? 0.231 12.369 -20.686 1.00 26.31 299 LYS A C 1
ATOM 2314 O O . LYS A 1 299 ? -0.991 12.229 -20.795 1.00 27.29 299 LYS A O 1
ATOM 2320 N N . PRO A 1 300 ? 0.787 13.354 -19.961 1.00 25.18 300 PRO A N 1
ATOM 2321 C CA . PRO A 1 300 ? 0.068 14.373 -19.193 1.00 23.77 300 PRO A CA 1
ATOM 2322 C C . PRO A 1 300 ? -1.198 14.898 -19.848 1.00 22.86 300 PRO A C 1
ATOM 2323 O O . PRO A 1 300 ? -1.246 15.134 -21.057 1.00 21.99 300 PRO A O 1
ATOM 2327 N N . LEU A 1 301 ? -2.223 15.073 -19.024 1.00 21.93 301 LEU A N 1
ATOM 2328 C CA . LEU A 1 301 ? -3.504 15.579 -19.472 1.00 21.43 301 LEU A CA 1
ATOM 2329 C C . LEU A 1 301 ? -3.712 17.017 -19.010 1.00 22.94 301 LEU A C 1
ATOM 2330 O O . LEU A 1 301 ? -4.736 17.603 -19.311 1.00 25.24 301 LEU A O 1
ATOM 2335 N N . GLY A 1 302 ? -2.759 17.589 -18.278 1.00 24.46 302 GLY A N 1
ATOM 2336 C CA . GLY A 1 302 ? -2.932 18.956 -17.808 1.00 25.31 302 GLY A CA 1
ATOM 2337 C C . GLY A 1 302 ? -3.806 19.023 -16.569 1.00 27.00 302 GLY A C 1
ATOM 2338 O O . GLY A 1 302 ? -3.499 18.413 -15.541 1.00 30.23 302 GLY A O 1
ATOM 2339 N N . ALA A 1 303 ? -4.898 19.768 -16.652 1.00 27.14 303 ALA A N 1
ATOM 2340 C CA . ALA A 1 303 ? -5.817 19.881 -15.529 1.00 27.92 303 ALA A CA 1
ATOM 2341 C C . ALA A 1 303 ? -7.040 19.000 -15.776 1.00 28.56 303 ALA A C 1
ATOM 2342 O O . ALA A 1 303 ? -7.927 19.363 -16.551 1.00 27.72 303 ALA A O 1
ATOM 2344 N N . VAL A 1 304 ? -7.085 17.850 -15.107 1.00 30.04 304 VAL A N 1
ATOM 2345 C CA . VAL A 1 304 ? -8.192 16.905 -15.264 1.00 30.34 304 VAL A CA 1
ATOM 2346 C C . VAL A 1 304 ? -9.496 17.463 -14.722 1.00 30.15 304 VAL A C 1
ATOM 2347 O O . VAL A 1 304 ? -9.512 18.159 -13.702 1.00 29.60 304 VAL A O 1
ATOM 2351 N N . ALA A 1 305 ? -10.584 17.139 -15.416 1.00 30.23 305 ALA A N 1
ATOM 2352 C CA . ALA A 1 305 ? -11.930 17.580 -15.061 1.00 29.38 305 ALA A CA 1
ATOM 2353 C C . ALA A 1 305 ? -12.438 16.915 -13.799 1.00 30.92 305 ALA A C 1
ATOM 2354 O O . ALA A 1 305 ? -13.353 17.417 -13.152 1.00 30.76 305 ALA A O 1
ATOM 2356 N N . LEU A 1 306 ? -11.866 15.769 -13.457 1.00 32.59 306 LEU A N 1
ATOM 2357 C CA . LEU A 1 306 ? -12.293 15.053 -12.265 1.00 34.55 306 LEU A CA 1
ATOM 2358 C C . LEU A 1 306 ? -11.771 15.799 -11.054 1.00 36.23 306 LEU A C 1
ATOM 2359 O O . LEU A 1 306 ? -10.568 15.781 -10.801 1.00 37.97 306 LEU A O 1
ATOM 2364 N N . LYS A 1 307 ? -12.672 16.436 -10.303 1.00 36.26 307 LYS A N 1
ATOM 2365 C CA . LYS A 1 307 ? -12.297 17.216 -9.118 1.00 36.13 307 LYS A CA 1
ATOM 2366 C C . LYS A 1 307 ? -11.295 16.525 -8.194 1.00 35.60 307 LYS A C 1
ATOM 2367 O O . LYS A 1 307 ? -10.271 17.107 -7.834 1.00 34.72 307 LYS A O 1
ATOM 2373 N N . SER A 1 308 ? -11.605 15.287 -7.819 1.00 34.83 308 SER A N 1
ATOM 2374 C CA . SER A 1 308 ? -10.759 14.504 -6.935 1.00 34.19 308 SER A CA 1
ATOM 2375 C C . SER A 1 308 ? -9.322 14.394 -7.394 1.00 35.19 308 SER A C 1
ATOM 2376 O O . SER A 1 308 ? -8.415 14.779 -6.662 1.00 35.52 308 SER A O 1
ATOM 2379 N N . TYR A 1 309 ? -9.111 13.875 -8.602 1.00 36.70 309 TYR A N 1
ATOM 2380 C CA . TYR A 1 309 ? -7.758 13.690 -9.129 1.00 39.45 309 TYR A CA 1
ATOM 2381 C C . TYR A 1 309 ? -7.051 15.003 -9.448 1.00 41.35 309 TYR A C 1
ATOM 2382 O O . TYR A 1 309 ? -5.820 15.077 -9.438 1.00 41.49 309 TYR A O 1
ATOM 2391 N N . GLU A 1 310 ? -7.843 16.035 -9.723 1.00 43.11 310 GLU A N 1
ATOM 2392 C CA . GLU A 1 310 ? -7.330 17.362 -10.034 1.00 44.82 310 GLU A CA 1
ATOM 2393 C C . GLU A 1 310 ? -6.638 17.974 -8.809 1.00 47.32 310 GLU A C 1
ATOM 2394 O O . GLU A 1 310 ? -5.576 18.593 -8.923 1.00 48.13 310 GLU A O 1
ATOM 2400 N N . GLU A 1 311 ? -7.242 17.786 -7.639 1.00 49.26 311 GLU A N 1
ATOM 2401 C CA . GLU A 1 311 ? -6.713 18.317 -6.387 1.00 51.41 311 GLU A CA 1
ATOM 2402 C C . GLU A 1 311 ? -5.369 17.705 -6.017 1.00 51.65 311 GLU A C 1
ATOM 2403 O O . GLU A 1 311 ? -4.572 18.340 -5.326 1.00 51.91 311 GLU A O 1
ATOM 2409 N N . GLU A 1 312 ? -5.129 16.472 -6.461 1.00 51.64 312 GLU A N 1
ATOM 2410 C CA . GLU A 1 312 ? -3.856 15.789 -6.205 1.00 51.83 312 GLU A CA 1
ATOM 2411 C C . GLU A 1 312 ? -2.734 16.366 -7.068 1.00 51.19 312 GLU A C 1
ATOM 2412 O O . GLU A 1 312 ? -1.641 16.644 -6.579 1.00 51.44 312 GLU A O 1
ATOM 2418 N N . LEU A 1 313 ? -3.009 16.536 -8.356 1.00 50.10 313 LEU A N 1
ATOM 2419 C CA . LEU A 1 313 ? -2.020 17.066 -9.279 1.00 49.53 313 LEU A CA 1
ATOM 2420 C C . LEU A 1 313 ? -1.890 18.579 -9.165 1.00 49.34 313 LEU A C 1
ATOM 2421 O O . LEU A 1 313 ? -0.963 19.167 -9.719 1.00 50.42 313 LEU A O 1
ATOM 2426 N N . ALA A 1 314 ? -2.820 19.206 -8.453 1.00 47.96 314 ALA A N 1
ATOM 2427 C CA . ALA A 1 314 ? -2.811 20.659 -8.278 1.00 46.67 314 ALA A CA 1
ATOM 2428 C C . ALA A 1 314 ? -1.472 21.226 -7.779 1.00 46.16 314 ALA A C 1
ATOM 2429 O O . ALA A 1 314 ? -1.141 22.386 -8.035 1.00 46.05 314 ALA A O 1
ATOM 2431 N N . LYS A 1 315 ? -0.703 20.401 -7.077 1.00 45.35 315 LYS A N 1
ATOM 2432 C CA . LYS A 1 315 ? 0.589 20.815 -6.541 1.00 44.18 315 LYS A CA 1
ATOM 2433 C C . LYS A 1 315 ? 1.679 20.932 -7.610 1.00 42.92 315 LYS A C 1
ATOM 2434 O O . LYS A 1 315 ? 2.670 21.633 -7.406 1.00 42.06 315 LYS A O 1
ATOM 2440 N N . ASP A 1 316 ? 1.490 20.248 -8.741 1.00 41.23 316 ASP A N 1
ATOM 2441 C CA . ASP A 1 316 ? 2.452 20.272 -9.853 1.00 39.15 316 ASP A CA 1
ATOM 2442 C C . ASP A 1 316 ? 2.656 21.690 -10.383 1.00 38.04 316 ASP A C 1
ATOM 2443 O O . ASP A 1 316 ? 1.713 22.335 -10.851 1.00 37.76 316 ASP A O 1
ATOM 2448 N N . PRO A 1 317 ? 3.894 22.196 -10.329 1.00 36.79 317 PRO A N 1
ATOM 2449 C CA . PRO A 1 317 ? 4.194 23.551 -10.815 1.00 36.66 317 PRO A CA 1
ATOM 2450 C C . PRO A 1 317 ? 3.950 23.724 -12.333 1.00 36.09 317 PRO A C 1
ATOM 2451 O O . PRO A 1 317 ? 3.663 24.827 -12.813 1.00 36.33 317 PRO A O 1
ATOM 2455 N N . ARG A 1 318 ? 4.077 22.626 -13.078 1.00 33.70 318 ARG A N 1
ATOM 2456 C CA . ARG A 1 318 ? 3.844 22.626 -14.518 1.00 30.52 318 ARG A CA 1
ATOM 2457 C C . ARG A 1 318 ? 2.359 22.884 -14.804 1.00 30.82 318 ARG A C 1
ATOM 2458 O O . ARG A 1 318 ? 2.019 23.701 -15.659 1.00 31.38 318 ARG A O 1
ATOM 2466 N N . ILE A 1 319 ? 1.475 22.189 -14.087 1.00 29.76 319 ILE A N 1
ATOM 2467 C CA . ILE A 1 319 ? 0.034 22.365 -14.267 1.00 28.96 319 ILE A CA 1
ATOM 2468 C C . ILE A 1 319 ? -0.345 23.810 -13.936 1.00 30.12 319 ILE A C 1
ATOM 2469 O O . ILE A 1 319 ? -1.208 24.419 -14.577 1.00 30.40 319 ILE A O 1
ATOM 2474 N N . ALA A 1 320 ? 0.306 24.362 -12.922 1.00 31.09 320 ALA A N 1
ATOM 2475 C CA . ALA A 1 320 ? 0.038 25.738 -12.521 1.00 30.89 320 ALA A CA 1
ATOM 2476 C C . ALA A 1 320 ? 0.379 26.733 -13.656 1.00 31.24 320 ALA A C 1
ATOM 2477 O O . ALA A 1 320 ? -0.349 27.709 -13.878 1.00 29.92 320 ALA A O 1
ATOM 2479 N N . ALA A 1 321 ? 1.483 26.475 -14.365 1.00 31.68 321 ALA A N 1
ATOM 2480 C CA . ALA A 1 321 ? 1.911 27.313 -15.493 1.00 31.46 321 ALA A CA 1
ATOM 2481 C C . ALA A 1 321 ? 0.875 27.208 -16.613 1.00 32.53 321 ALA A C 1
ATOM 2482 O O . ALA A 1 321 ? 0.505 28.208 -17.230 1.00 33.97 321 ALA A O 1
ATOM 2484 N N . THR A 1 322 ? 0.401 25.992 -16.872 1.00 31.63 322 THR A N 1
ATOM 2485 C CA . THR A 1 322 ? -0.594 25.783 -17.911 1.00 30.78 322 THR A CA 1
ATOM 2486 C C . THR A 1 322 ? -1.849 26.573 -17.599 1.00 31.16 322 THR A C 1
ATOM 2487 O O . THR A 1 322 ? -2.488 27.111 -18.504 1.00 32.24 322 THR A O 1
ATOM 2491 N N . MET A 1 323 ? -2.197 26.642 -16.316 1.00 31.25 323 MET A N 1
ATOM 2492 C CA . MET A 1 323 ? -3.382 27.373 -15.871 1.00 31.31 323 MET A CA 1
ATOM 2493 C C . MET A 1 323 ? -3.168 28.872 -15.970 1.00 30.50 323 MET A C 1
ATOM 2494 O O . MET A 1 323 ? -4.077 29.609 -16.343 1.00 30.45 323 MET A O 1
ATOM 2499 N N . GLU A 1 324 ? -1.966 29.327 -15.632 1.00 29.69 324 GLU A N 1
ATOM 2500 C CA . GLU A 1 324 ? -1.671 30.747 -15.697 1.00 28.90 324 GLU A CA 1
ATOM 2501 C C . GLU A 1 324 ? -1.849 31.188 -17.133 1.00 27.91 324 GLU A C 1
ATOM 2502 O O . GLU A 1 324 ? -2.468 32.221 -17.395 1.00 27.81 324 GLU A O 1
ATOM 2508 N N . ASN A 1 325 ? -1.303 30.402 -18.062 1.00 25.62 325 ASN A N 1
ATOM 2509 C CA . ASN A 1 325 ? -1.426 30.709 -19.486 1.00 24.06 325 ASN A CA 1
ATOM 2510 C C . ASN A 1 325 ? -2.883 30.643 -19.963 1.00 22.75 325 ASN A C 1
ATOM 2511 O O . ASN A 1 325 ? -3.328 31.472 -20.755 1.00 21.10 325 ASN A O 1
ATOM 2516 N N . ALA A 1 326 ? -3.626 29.664 -19.464 1.00 22.18 326 ALA A N 1
ATOM 2517 C CA . ALA A 1 326 ? -5.012 29.497 -19.855 1.00 22.99 326 ALA A CA 1
ATOM 2518 C C . ALA A 1 326 ? -5.836 30.729 -19.474 1.00 24.52 326 ALA A C 1
ATOM 2519 O O . ALA A 1 326 ? -6.672 31.196 -20.249 1.00 23.92 326 ALA A O 1
ATOM 2521 N N . GLN A 1 327 ? -5.590 31.270 -18.286 1.00 27.52 327 GLN A N 1
ATOM 2522 C CA . GLN A 1 327 ? -6.309 32.467 -17.854 1.00 30.47 327 GLN A CA 1
ATOM 2523 C C . GLN A 1 327 ? -6.083 33.624 -18.828 1.00 30.24 327 GLN A C 1
ATOM 2524 O O . GLN A 1 327 ? -7.019 34.349 -19.176 1.00 31.77 327 GLN A O 1
ATOM 2530 N N . LYS A 1 328 ? -4.835 33.801 -19.255 1.00 29.03 328 LYS A N 1
ATOM 2531 C CA . LYS A 1 328 ? -4.492 34.865 -20.194 1.00 28.09 328 LYS A CA 1
ATOM 2532 C C . LYS A 1 328 ? -5.265 34.677 -21.501 1.00 30.15 328 LYS A C 1
ATOM 2533 O O . LYS A 1 328 ? -5.715 35.654 -22.102 1.00 32.04 328 LYS A O 1
ATOM 2539 N N . GLY A 1 329 ? -5.413 33.419 -21.928 1.00 30.71 329 GLY A N 1
ATOM 2540 C CA . GLY A 1 329 ? -6.111 33.100 -23.165 1.00 30.45 329 GLY A CA 1
ATOM 2541 C C . GLY A 1 329 ? -7.615 32.998 -23.014 1.00 31.14 329 GLY A C 1
ATOM 2542 O O . GLY A 1 329 ? -8.167 33.495 -22.034 1.00 34.16 329 GLY A O 1
ATOM 2543 N N . GLU A 1 330 ? -8.280 32.376 -23.988 1.00 30.53 330 GLU A N 1
ATOM 2544 C CA . GLU A 1 330 ? -9.728 32.199 -23.952 1.00 30.76 330 GLU A CA 1
ATOM 2545 C C . GLU A 1 330 ? -10.128 30.781 -24.391 1.00 30.72 330 GLU A C 1
ATOM 2546 O O . GLU A 1 330 ? -9.371 30.077 -25.066 1.00 29.52 330 GLU A O 1
ATOM 2552 N N . ILE A 1 331 ? -11.325 30.367 -23.994 1.00 30.02 331 ILE A N 1
ATOM 2553 C CA . ILE A 1 331 ? -11.832 29.050 -24.349 1.00 28.44 331 ILE A CA 1
ATOM 2554 C C . ILE A 1 331 ? -12.182 29.009 -25.850 1.00 28.50 331 ILE A C 1
ATOM 2555 O O . ILE A 1 331 ? -12.654 29.996 -26.422 1.00 28.11 331 ILE A O 1
ATOM 2560 N N . MET A 1 332 ? -11.948 27.867 -26.487 1.00 27.27 332 MET A N 1
ATOM 2561 C CA . MET A 1 332 ? -12.233 27.750 -27.907 1.00 26.86 332 MET A CA 1
ATOM 2562 C C . MET A 1 332 ? -13.721 27.633 -28.179 1.00 27.89 332 MET A C 1
ATOM 2563 O O . MET A 1 332 ? -14.450 26.951 -27.451 1.00 27.74 332 MET A O 1
ATOM 2568 N N . PRO A 1 333 ? -14.198 28.328 -29.222 1.00 27.83 333 PRO A N 1
ATOM 2569 C CA . PRO A 1 333 ? -15.619 28.271 -29.570 1.00 27.58 333 PRO A CA 1
ATOM 2570 C C . PRO A 1 333 ? -15.891 26.869 -30.108 1.00 27.88 333 PRO A C 1
ATOM 2571 O O . PRO A 1 333 ? -14.994 26.228 -30.660 1.00 26.44 333 PRO A O 1
ATOM 2575 N N . ASN A 1 334 ? -17.118 26.389 -29.944 1.00 28.25 334 ASN A N 1
ATOM 2576 C CA . ASN A 1 334 ? -17.450 25.060 -30.424 1.00 27.41 334 ASN A CA 1
ATOM 2577 C C . ASN A 1 334 ? -18.511 25.114 -31.500 1.00 25.53 334 ASN A C 1
ATOM 2578 O O . ASN A 1 334 ? -19.160 24.117 -31.766 1.00 26.35 334 ASN A O 1
ATOM 2583 N N . ILE A 1 335 ? -18.692 26.274 -32.118 1.00 24.34 335 ILE A N 1
ATOM 2584 C CA . ILE A 1 335 ? -19.676 26.403 -33.194 1.00 24.00 335 ILE A CA 1
ATOM 2585 C C . ILE A 1 335 ? -19.191 25.658 -34.449 1.00 23.19 335 ILE A C 1
ATOM 2586 O O . ILE A 1 335 ? -18.003 25.456 -34.626 1.00 24.12 335 ILE A O 1
ATOM 2591 N N . PRO A 1 336 ? -20.107 25.252 -35.337 1.00 23.03 336 PRO A N 1
ATOM 2592 C CA . PRO A 1 336 ? -19.790 24.528 -36.579 1.00 23.17 336 PRO A CA 1
ATOM 2593 C C . PRO A 1 336 ? -18.764 25.200 -37.489 1.00 23.19 336 PRO A C 1
ATOM 2594 O O . PRO A 1 336 ? -17.953 24.534 -38.129 1.00 22.92 336 PRO A O 1
ATOM 2598 N N . GLN A 1 337 ? -18.799 26.521 -37.557 1.00 24.57 337 GLN A N 1
ATOM 2599 C CA . GLN A 1 337 ? -17.860 27.238 -38.407 1.00 26.68 337 GLN A CA 1
ATOM 2600 C C . GLN A 1 337 ? -16.390 27.129 -37.970 1.00 26.64 337 GLN A C 1
ATOM 2601 O O . GLN A 1 337 ? -15.486 27.455 -38.749 1.00 27.38 337 GLN A O 1
ATOM 2607 N N . MET A 1 338 ? -16.138 26.682 -36.739 1.00 25.30 338 MET A N 1
ATOM 2608 C CA . MET A 1 338 ? -14.755 26.543 -36.263 1.00 24.65 338 MET A CA 1
ATOM 2609 C C . MET A 1 338 ? -13.862 25.792 -37.251 1.00 24.96 338 MET A C 1
ATOM 2610 O O . MET A 1 338 ? -12.667 26.074 -37.343 1.00 25.98 338 MET A O 1
ATOM 2615 N N . SER A 1 339 ? -14.432 24.843 -37.992 1.00 24.12 339 SER A N 1
ATOM 2616 C CA . SER A 1 339 ? -13.653 24.078 -38.968 1.00 23.59 339 SER A CA 1
ATOM 2617 C C . SER A 1 339 ? -13.161 24.999 -40.065 1.00 22.11 339 SER A C 1
ATOM 2618 O O . SER A 1 339 ? -11.990 24.974 -40.427 1.00 21.46 339 SER A O 1
ATOM 2621 N N . ALA A 1 340 ? -14.071 25.808 -40.596 1.00 21.13 340 ALA A N 1
ATOM 2622 C CA . ALA A 1 340 ? -13.722 26.747 -41.652 1.00 19.77 340 ALA A CA 1
ATOM 2623 C C . ALA A 1 340 ? -12.663 27.726 -41.149 1.00 17.99 340 ALA A C 1
ATOM 2624 O O . ALA A 1 340 ? -11.741 28.086 -41.870 1.00 17.85 340 ALA A O 1
ATOM 2626 N N . PHE A 1 341 ? -12.801 28.152 -39.906 1.00 15.90 341 PHE A N 1
ATOM 2627 C CA . PHE A 1 341 ? -11.864 29.091 -39.336 1.00 16.37 341 PHE A CA 1
ATOM 2628 C C . PHE A 1 341 ? -10.454 28.525 -39.334 1.00 19.09 341 PHE A C 1
ATOM 2629 O O . PHE A 1 341 ? -9.520 29.090 -39.923 1.00 18.90 341 PHE A O 1
ATOM 2637 N N . TRP A 1 342 ? -10.306 27.391 -38.662 1.00 21.15 342 TRP A N 1
ATOM 2638 C CA . TRP A 1 342 ? -9.009 26.744 -38.539 1.00 23.53 342 TRP A CA 1
ATOM 2639 C C . TRP A 1 342 ? -8.308 26.513 -39.866 1.00 26.34 342 TRP A C 1
ATOM 2640 O O . TRP A 1 342 ? -7.098 26.742 -39.996 1.00 27.72 342 TRP A O 1
ATOM 2651 N N . TYR A 1 343 ? -9.062 26.060 -40.855 1.00 28.36 343 TYR A N 1
ATOM 2652 C CA . TYR A 1 343 ? -8.483 25.798 -42.159 1.00 30.92 343 TYR A CA 1
ATOM 2653 C C . TYR A 1 343 ? -8.032 27.108 -42.813 1.00 29.76 343 TYR A C 1
ATOM 2654 O O . TYR A 1 343 ? -6.980 27.184 -43.460 1.00 29.06 343 TYR A O 1
ATOM 2663 N N . ALA A 1 344 ? -8.825 28.152 -42.628 1.00 27.18 344 ALA A N 1
ATOM 2664 C CA . ALA A 1 344 ? -8.494 29.425 -43.229 1.00 24.56 344 ALA A CA 1
ATOM 2665 C C . ALA A 1 344 ? -7.238 30.000 -42.606 1.00 23.37 344 ALA A C 1
ATOM 2666 O O . ALA A 1 344 ? -6.377 30.547 -43.303 1.00 22.62 344 ALA A O 1
ATOM 2668 N N . VAL A 1 345 ? -7.134 29.861 -41.289 1.00 21.00 345 VAL A N 1
ATOM 2669 C CA . VAL A 1 345 ? -5.991 30.396 -40.573 1.00 19.71 345 VAL A CA 1
ATOM 2670 C C . VAL A 1 345 ? -4.750 29.582 -40.882 1.00 19.72 345 VAL A C 1
ATOM 2671 O O . VAL A 1 345 ? -3.678 30.141 -41.108 1.00 18.03 345 VAL A O 1
ATOM 2675 N N . ARG A 1 346 ? -4.914 28.259 -40.889 1.00 19.92 346 ARG A N 1
ATOM 2676 C CA . ARG A 1 346 ? -3.829 27.332 -41.193 1.00 20.36 346 ARG A CA 1
ATOM 2677 C C . ARG A 1 346 ? -3.215 27.698 -42.539 1.00 19.84 346 ARG A C 1
ATOM 2678 O O . ARG A 1 346 ? -1.995 27.703 -42.689 1.00 20.70 346 ARG A O 1
ATOM 2686 N N . THR A 1 347 ? -4.066 27.996 -43.518 1.00 19.26 347 THR A N 1
ATOM 2687 C CA . THR A 1 347 ? -3.607 28.375 -44.850 1.00 18.78 347 THR A CA 1
ATOM 2688 C C . THR A 1 347 ? -2.836 29.696 -44.828 1.00 18.54 347 THR A C 1
ATOM 2689 O O . THR A 1 347 ? -1.771 29.809 -45.426 1.00 18.72 347 THR A O 1
ATOM 2693 N N . ALA A 1 348 ? -3.377 30.697 -44.145 1.00 17.93 348 ALA A N 1
ATOM 2694 C CA . ALA A 1 348 ? -2.710 31.985 -44.073 1.00 18.60 348 ALA A CA 1
ATOM 2695 C C . ALA A 1 348 ? -1.312 31.883 -43.457 1.00 18.83 348 ALA A C 1
ATOM 2696 O O . ALA A 1 348 ? -0.337 32.324 -44.064 1.00 19.65 348 ALA A O 1
ATOM 2698 N N . VAL A 1 349 ? -1.218 31.303 -42.259 1.00 18.96 349 VAL A N 1
ATOM 2699 C CA . VAL A 1 349 ? 0.063 31.143 -41.554 1.00 18.38 349 VAL A CA 1
ATOM 2700 C C . VAL A 1 349 ? 1.118 30.407 -42.387 1.00 18.72 349 VAL A C 1
ATOM 2701 O O . VAL A 1 349 ? 2.275 30.822 -42.457 1.00 16.62 349 VAL A O 1
ATOM 2705 N N . ILE A 1 350 ? 0.719 29.310 -43.014 1.00 18.86 350 ILE A N 1
ATOM 2706 C CA . ILE A 1 350 ? 1.649 28.569 -43.843 1.00 20.52 350 ILE A CA 1
ATOM 2707 C C . ILE A 1 350 ? 2.046 29.305 -45.145 1.00 22.20 350 ILE A C 1
ATOM 2708 O O . ILE A 1 350 ? 3.202 29.217 -45.577 1.00 24.30 350 ILE A O 1
ATOM 2713 N N . ASN A 1 351 ? 1.113 30.025 -45.772 1.00 22.11 351 ASN A N 1
ATOM 2714 C CA . ASN A 1 351 ? 1.435 30.750 -47.006 1.00 21.93 351 ASN A CA 1
ATOM 2715 C C . ASN A 1 351 ? 2.379 31.906 -46.722 1.00 22.57 351 ASN A C 1
ATOM 2716 O O . ASN A 1 351 ? 3.272 32.205 -47.518 1.00 23.81 351 ASN A O 1
ATOM 2721 N N . ALA A 1 352 ? 2.195 32.554 -45.581 1.00 20.75 352 ALA A N 1
ATOM 2722 C CA . ALA A 1 352 ? 3.046 33.674 -45.224 1.00 20.59 352 ALA A CA 1
ATOM 2723 C C . ALA A 1 352 ? 4.452 33.212 -44.793 1.00 20.50 352 ALA A C 1
ATOM 2724 O O . ALA A 1 352 ? 5.463 33.843 -45.120 1.00 22.08 352 ALA A O 1
ATOM 2726 N N . ALA A 1 353 ? 4.512 32.097 -44.080 1.00 19.47 353 ALA A N 1
ATOM 2727 C CA . ALA A 1 353 ? 5.776 31.566 -43.605 1.00 19.84 353 ALA A CA 1
ATOM 2728 C C . ALA A 1 353 ? 6.622 30.998 -44.758 1.00 20.81 353 ALA A C 1
ATOM 2729 O O . ALA A 1 353 ? 7.855 31.099 -44.759 1.00 20.24 353 ALA A O 1
ATOM 2731 N N . SER A 1 354 ? 5.959 30.407 -45.744 1.00 20.65 354 SER A N 1
ATOM 2732 C CA . SER A 1 354 ? 6.670 29.849 -46.884 1.00 22.02 354 SER A CA 1
ATOM 2733 C C . SER A 1 354 ? 7.000 30.937 -47.915 1.00 22.01 354 SER A C 1
ATOM 2734 O O . SER A 1 354 ? 7.760 30.697 -48.848 1.00 22.48 354 SER A O 1
ATOM 2737 N N . GLY A 1 355 ? 6.439 32.132 -47.743 1.00 21.29 355 GLY A N 1
ATOM 2738 C CA . GLY A 1 355 ? 6.701 33.198 -48.696 1.00 22.10 355 GLY A CA 1
ATOM 2739 C C . GLY A 1 355 ? 5.841 33.223 -49.965 1.00 23.25 355 GLY A C 1
ATOM 2740 O O . GLY A 1 355 ? 6.043 34.077 -50.828 1.00 22.71 355 GLY A O 1
ATOM 2741 N N . ARG A 1 356 ? 4.882 32.302 -50.086 1.00 22.57 356 ARG A N 1
ATOM 2742 C CA . ARG A 1 356 ? 4.016 32.255 -51.261 1.00 21.07 356 ARG A CA 1
ATOM 2743 C C . ARG A 1 356 ? 3.070 33.456 -51.276 1.00 22.46 356 ARG A C 1
ATOM 2744 O O . ARG A 1 356 ? 2.498 33.796 -52.314 1.00 23.34 356 ARG A O 1
ATOM 2752 N N . GLN A 1 357 ? 2.905 34.082 -50.113 1.00 22.48 357 GLN A N 1
ATOM 2753 C CA . GLN A 1 357 ? 2.029 35.243 -49.943 1.00 21.27 357 GLN A CA 1
ATOM 2754 C C . GLN A 1 357 ? 2.560 36.163 -48.859 1.00 22.11 357 GLN A C 1
ATOM 2755 O O . GLN A 1 357 ? 3.307 35.740 -47.970 1.00 23.84 357 GLN A O 1
ATOM 2761 N N . THR A 1 358 ? 2.165 37.428 -48.941 1.00 20.47 358 THR A N 1
ATOM 2762 C CA . THR A 1 358 ? 2.551 38.423 -47.959 1.00 18.60 358 THR A CA 1
ATOM 2763 C C . THR A 1 358 ? 1.566 38.323 -46.802 1.00 18.73 358 THR A C 1
ATOM 2764 O O . THR A 1 358 ? 0.484 37.759 -46.965 1.00 19.05 358 THR A O 1
ATOM 2768 N N . VAL A 1 359 ? 1.934 38.855 -45.640 1.00 18.84 359 VAL A N 1
ATOM 2769 C CA . VAL A 1 359 ? 1.067 38.785 -44.466 1.00 20.03 359 VAL A CA 1
ATOM 2770 C C . VAL A 1 359 ? -0.306 39.359 -44.753 1.00 21.25 359 VAL A C 1
ATOM 2771 O O . VAL A 1 359 ? -1.328 38.787 -44.372 1.00 20.31 359 VAL A O 1
ATOM 2775 N N . ASP A 1 360 ? -0.332 40.489 -45.440 1.00 23.42 360 ASP A N 1
ATOM 2776 C CA . ASP A 1 360 ? -1.596 41.112 -45.765 1.00 25.93 360 ASP A CA 1
ATOM 2777 C C . ASP A 1 360 ? -2.419 40.243 -46.696 1.00 26.12 360 ASP A C 1
ATOM 2778 O O . ASP A 1 360 ? -3.619 40.089 -46.498 1.00 26.76 360 ASP A O 1
ATOM 2783 N N . GLU A 1 361 ? -1.779 39.679 -47.712 1.00 27.20 361 GLU A N 1
ATOM 2784 C CA . GLU A 1 361 ? -2.477 38.815 -48.664 1.00 29.39 361 GLU A CA 1
ATOM 2785 C C . GLU A 1 361 ? -3.065 37.567 -47.996 1.00 28.98 361 GLU A C 1
ATOM 2786 O O . GLU A 1 361 ? -4.200 37.168 -48.280 1.00 28.06 361 GLU A O 1
ATOM 2792 N N . ALA A 1 362 ? -2.276 36.953 -47.118 1.00 27.49 362 ALA A N 1
ATOM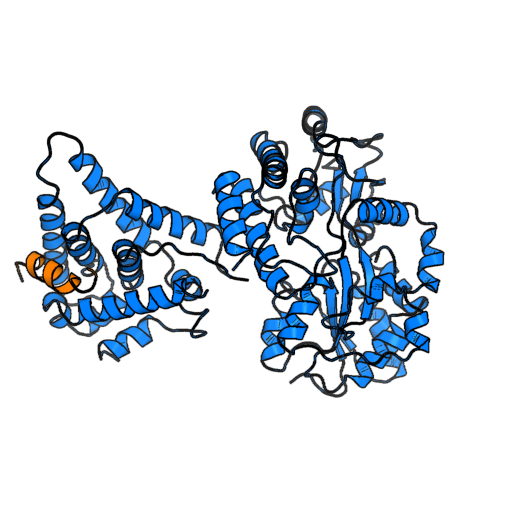 2793 C CA . ALA A 1 362 ? -2.693 35.750 -46.414 1.00 27.26 362 ALA A CA 1
ATOM 2794 C C . ALA A 1 362 ? -3.897 36.001 -45.514 1.00 27.37 362 ALA A C 1
ATOM 2795 O O . ALA A 1 362 ? -4.922 35.321 -45.631 1.00 26.88 362 ALA A O 1
ATOM 2797 N N . LEU A 1 363 ? -3.770 36.980 -44.618 1.00 27.33 363 LEU A N 1
ATOM 2798 C CA . LEU A 1 363 ? -4.847 37.296 -43.684 1.00 28.18 363 LEU A CA 1
ATOM 2799 C C . LEU A 1 363 ? -6.034 37.899 -44.412 1.00 29.64 363 LEU A C 1
ATOM 2800 O O . LEU A 1 363 ? -7.124 38.017 -43.860 1.00 30.32 363 LEU A O 1
ATOM 2805 N N . LYS A 1 364 ? -5.826 38.263 -45.666 1.00 30.29 364 LYS A N 1
ATOM 2806 C CA . LYS A 1 364 ? -6.900 38.822 -46.457 1.00 30.88 364 LYS A CA 1
ATOM 2807 C C . LYS A 1 364 ? -7.843 37.703 -46.896 1.00 30.80 364 LYS A C 1
ATOM 2808 O O . LYS A 1 364 ? -9.060 37.827 -46.779 1.00 29.83 364 LYS A O 1
ATOM 2814 N N . ASP A 1 365 ? -7.270 36.612 -47.399 1.00 30.66 365 ASP A N 1
ATOM 2815 C CA . ASP A 1 365 ? -8.061 35.488 -47.885 1.00 32.32 365 ASP A CA 1
ATOM 2816 C C . ASP A 1 365 ? -8.657 34.689 -46.734 1.00 32.23 365 ASP A C 1
ATOM 2817 O O . ASP A 1 365 ? -9.744 34.123 -46.843 1.00 32.46 365 ASP A O 1
ATOM 2822 N N . ALA A 1 366 ? -7.936 34.635 -45.626 1.00 32.62 366 ALA A N 1
ATOM 2823 C CA . ALA A 1 366 ? -8.408 33.904 -44.467 1.00 32.65 366 ALA A CA 1
ATOM 2824 C C . ALA A 1 366 ? -9.665 34.571 -43.900 1.00 32.74 366 ALA A C 1
ATOM 2825 O O . ALA A 1 366 ? -10.663 33.909 -43.621 1.00 31.85 366 ALA A O 1
ATOM 2827 N N . GLN A 1 367 ? -9.611 35.889 -43.740 1.00 33.26 367 GLN A N 1
ATOM 2828 C CA . GLN A 1 367 ? -10.738 36.644 -43.208 1.00 34.59 367 GLN A CA 1
ATOM 2829 C C . GLN A 1 367 ? -11.977 36.437 -44.072 1.00 35.47 367 GLN A C 1
ATOM 2830 O O . GLN A 1 367 ? -13.098 36.401 -43.571 1.00 37.45 367 GLN A O 1
ATOM 2836 N N . THR A 1 368 ? -11.776 36.307 -45.377 1.00 36.08 368 THR A N 1
ATOM 2837 C CA . THR A 1 368 ? -12.882 36.084 -46.301 1.00 35.40 368 THR A CA 1
ATOM 2838 C C . THR A 1 368 ? -13.367 34.623 -46.245 1.00 35.98 368 THR A C 1
ATOM 2839 O O . THR A 1 368 ? -14.569 34.349 -46.307 1.00 36.07 368 THR A O 1
ATOM 2843 N N . ASN A 1 369 ? -12.431 33.689 -46.118 1.00 35.98 369 ASN A N 1
ATOM 2844 C CA . ASN A 1 369 ? -12.777 32.279 -46.062 1.00 36.95 369 ASN A CA 1
ATOM 2845 C C . ASN A 1 369 ? -13.315 31.851 -44.710 1.00 37.68 369 ASN A C 1
ATOM 2846 O O . ASN A 1 369 ? -14.220 31.024 -44.641 1.00 38.07 369 ASN A O 1
ATOM 2851 N N . ALA A 1 370 ? -12.759 32.421 -43.646 1.00 39.44 370 ALA A N 1
ATOM 2852 C CA . ALA A 1 370 ? -13.183 32.114 -42.287 1.00 41.28 370 ALA A CA 1
ATOM 2853 C C . ALA A 1 370 ? -14.650 32.430 -42.127 1.00 44.21 370 ALA A C 1
ATOM 2854 O O . ALA A 1 370 ? -15.372 31.697 -41.462 1.00 44.99 370 ALA A O 1
ATOM 2856 N N . ALA A 1 371 ? -15.079 33.539 -42.726 1.00 46.97 371 ALA A N 1
ATOM 2857 C CA . ALA A 1 371 ? -16.475 33.971 -42.664 1.00 49.90 371 ALA A CA 1
ATOM 2858 C C . ALA A 1 371 ? -17.242 33.533 -43.933 1.00 51.67 371 ALA A C 1
ATOM 2859 O O . ALA A 1 371 ? -17.832 34.352 -44.645 1.00 52.06 371 ALA A O 1
ATOM 2861 N N . ALA A 1 372 ? -17.232 32.231 -44.208 1.00 52.84 372 ALA A N 1
ATOM 2862 C CA . ALA A 1 372 ? -17.914 31.693 -45.380 1.00 54.00 372 ALA A CA 1
ATOM 2863 C C . ALA A 1 372 ? -19.372 32.177 -45.451 1.00 55.11 372 ALA A C 1
ATOM 2864 O O . ALA A 1 372 ? -19.681 33.223 -46.041 1.00 55.87 372 ALA A O 1
ATOM 2866 N N . PRO A 1 375 ? -21.265 30.898 -49.110 1.00 66.96 1055 PRO A N 1
ATOM 2867 C CA . PRO A 1 375 ? -21.909 30.653 -50.404 1.00 66.80 1055 PRO A CA 1
ATOM 2868 C C . PRO A 1 375 ? -21.066 29.775 -51.334 1.00 66.29 1055 PRO A C 1
ATOM 2869 O O . PRO A 1 375 ? -19.873 30.014 -51.510 1.00 66.45 1055 PRO A O 1
ATOM 2873 N N . HIS A 1 376 ? -21.680 28.751 -51.917 1.00 65.18 1056 HIS A N 1
ATOM 2874 C CA . HIS A 1 376 ? -20.965 27.889 -52.852 1.00 63.01 1056 HIS A CA 1
ATOM 2875 C C . HIS A 1 376 ? -21.038 28.589 -54.201 1.00 61.38 1056 HIS A C 1
ATOM 2876 O O . HIS A 1 376 ? -20.913 27.958 -55.248 1.00 60.70 1056 HIS A O 1
ATOM 2883 N N . ARG A 1 377 ? -21.260 29.902 -54.152 1.00 59.36 1057 ARG A N 1
ATOM 2884 C CA . ARG A 1 377 ? -21.375 30.739 -55.343 1.00 57.36 1057 ARG A CA 1
ATOM 2885 C C . ARG A 1 377 ? -20.221 30.501 -56.325 1.00 54.82 1057 ARG A C 1
ATOM 2886 O O . ARG A 1 377 ? -20.352 30.742 -57.528 1.00 53.95 1057 ARG A O 1
ATOM 2894 N N . THR A 1 378 ? -19.093 30.022 -55.810 1.00 52.05 1058 THR A N 1
ATOM 2895 C CA . THR A 1 378 ? -17.935 29.747 -56.653 1.00 49.62 1058 THR A CA 1
ATOM 2896 C C . THR A 1 378 ? -18.255 28.558 -57.551 1.00 47.55 1058 THR A C 1
ATOM 2897 O O . THR A 1 378 ? -18.242 28.668 -58.775 1.00 45.67 1058 THR A O 1
ATOM 2901 N N . CYS A 1 379 ? -18.552 27.424 -56.928 1.00 46.48 1059 CYS A N 1
ATOM 2902 C CA . CYS A 1 379 ? -18.897 26.203 -57.647 1.00 45.54 1059 CYS A CA 1
ATOM 2903 C C . CYS A 1 379 ? -20.022 26.442 -58.662 1.00 44.15 1059 CYS A C 1
ATOM 2904 O O . CYS A 1 379 ? -19.923 26.041 -59.823 1.00 43.99 1059 CYS A O 1
ATOM 2907 N N . ARG A 1 380 ? -21.098 27.080 -58.211 1.00 42.52 1060 ARG A N 1
ATOM 2908 C CA . ARG A 1 380 ? -22.224 27.375 -59.081 1.00 40.79 1060 ARG A CA 1
ATOM 2909 C C . ARG A 1 380 ? -21.774 28.168 -60.303 1.00 39.42 1060 ARG A C 1
ATOM 2910 O O . ARG A 1 380 ? -22.380 28.070 -61.367 1.00 40.27 1060 ARG A O 1
ATOM 2918 N N . GLU A 1 381 ? -20.711 28.953 -60.156 1.00 37.57 1061 GLU A N 1
ATOM 2919 C CA . GLU A 1 381 ? -20.196 29.737 -61.275 1.00 36.07 1061 GLU A CA 1
ATOM 2920 C C . GLU A 1 381 ? -19.307 28.864 -62.158 1.00 33.97 1061 GLU A C 1
ATOM 2921 O O . GLU A 1 381 ? -19.156 29.107 -63.358 1.00 33.06 1061 GLU A O 1
ATOM 2927 N N . ALA A 1 382 ? -18.724 27.835 -61.563 1.00 31.41 1062 ALA A N 1
ATOM 2928 C CA . ALA A 1 382 ? -17.870 26.947 -62.322 1.00 29.44 1062 ALA A CA 1
ATOM 2929 C C . ALA A 1 382 ? -18.762 26.096 -63.204 1.00 29.18 1062 ALA A C 1
ATOM 2930 O O . ALA A 1 382 ? -18.402 25.779 -64.343 1.00 28.99 1062 ALA A O 1
ATOM 2932 N N . LEU A 1 383 ? -19.933 25.737 -62.679 1.00 28.45 1063 LEU A N 1
ATOM 2933 C CA . LEU A 1 383 ? -20.867 24.905 -63.431 1.00 29.31 1063 LEU A CA 1
ATOM 2934 C C . LEU A 1 383 ? -21.368 25.649 -64.643 1.00 29.41 1063 LEU A C 1
ATOM 2935 O O . LEU A 1 383 ? -21.548 25.055 -65.702 1.00 29.39 1063 LEU A O 1
ATOM 2940 N N . ASP A 1 384 ? -21.585 26.950 -64.490 1.00 29.38 1064 ASP A N 1
ATOM 2941 C CA . ASP A 1 384 ? -22.055 27.760 -65.602 1.00 31.00 1064 ASP A CA 1
ATOM 2942 C C . ASP A 1 384 ? -20.968 27.836 -66.670 1.00 29.26 1064 ASP A C 1
ATOM 2943 O O . ASP A 1 384 ? -21.250 27.745 -67.869 1.00 27.80 1064 ASP A O 1
ATOM 2948 N N . VAL A 1 385 ? -19.727 28.000 -66.222 1.00 27.28 1065 VAL A N 1
ATOM 2949 C CA . VAL A 1 385 ? -18.598 28.086 -67.131 1.00 27.20 1065 VAL A CA 1
ATOM 2950 C C . VAL A 1 385 ? -18.437 26.772 -67.874 1.00 26.94 1065 VAL A C 1
ATOM 2951 O O . VAL A 1 385 ? -18.223 26.763 -69.086 1.00 26.30 1065 VAL A O 1
ATOM 2955 N N . LEU A 1 386 ? -18.547 25.663 -67.147 1.00 26.42 1066 LEU A N 1
ATOM 2956 C CA . LEU A 1 386 ? -18.423 24.347 -67.762 1.00 24.66 1066 LEU A CA 1
ATOM 2957 C C . LEU A 1 386 ? -19.491 24.173 -68.853 1.00 23.36 1066 LEU A C 1
ATOM 2958 O O . LEU A 1 386 ? -19.175 23.809 -69.986 1.00 23.68 1066 LEU A O 1
ATOM 2963 N N . ALA A 1 387 ? -20.750 24.429 -68.510 1.00 20.58 1067 ALA A N 1
ATOM 2964 C CA . ALA A 1 387 ? -21.833 24.315 -69.483 1.00 19.43 1067 ALA A CA 1
ATOM 2965 C C . ALA A 1 387 ? -21.519 25.233 -70.665 1.00 19.22 1067 ALA A C 1
ATOM 2966 O O . ALA A 1 387 ? -21.664 24.856 -71.828 1.00 18.25 1067 ALA A O 1
ATOM 2968 N N . LYS A 1 388 ? -21.096 26.451 -70.357 1.00 18.86 1068 LYS A N 1
ATOM 2969 C CA . LYS A 1 388 ? -20.743 27.409 -71.390 1.00 19.72 1068 LYS A CA 1
ATOM 2970 C C . LYS A 1 388 ? -19.713 26.775 -72.331 1.00 19.14 1068 LYS A C 1
ATOM 2971 O O . LYS A 1 388 ? -19.823 26.880 -73.557 1.00 18.63 1068 LYS A O 1
ATOM 2977 N N . THR A 1 389 ? -18.707 26.135 -71.734 1.00 19.13 1069 THR A N 1
ATOM 2978 C CA . THR A 1 389 ? -17.624 25.466 -72.457 1.00 17.92 1069 THR A CA 1
ATOM 2979 C C . THR A 1 389 ? -18.151 24.353 -73.375 1.00 19.00 1069 THR A C 1
ATOM 2980 O O . THR A 1 389 ? -17.542 24.036 -74.399 1.00 20.46 1069 THR A O 1
ATOM 2984 N N . VAL A 1 390 ? -19.280 23.761 -73.005 1.00 18.88 1070 VAL A N 1
ATOM 2985 C CA . VAL A 1 390 ? -19.880 22.711 -73.816 1.00 19.07 1070 VAL A CA 1
ATOM 2986 C C . VAL A 1 390 ? -20.546 23.330 -75.046 1.00 19.52 1070 VAL A C 1
ATOM 2987 O O . VAL A 1 390 ? -20.484 22.778 -76.138 1.00 20.93 1070 VAL A O 1
ATOM 2991 N N . ALA A 1 391 ? -21.187 24.477 -74.857 1.00 20.47 1071 ALA A N 1
ATOM 2992 C CA . ALA A 1 391 ? -21.838 25.177 -75.951 1.00 21.23 1071 ALA A CA 1
ATOM 2993 C C . ALA A 1 391 ? -20.779 25.668 -76.940 1.00 22.58 1071 ALA A C 1
ATOM 2994 O O . ALA A 1 391 ? -21.015 25.710 -78.153 1.00 24.49 1071 ALA A O 1
ATOM 2996 N N . PHE A 1 392 ? -19.618 26.049 -76.414 1.00 21.51 1072 PHE A N 1
ATOM 2997 C CA . PHE A 1 392 ? -18.505 26.531 -77.230 1.00 20.93 1072 PHE A CA 1
ATOM 2998 C C . PHE A 1 392 ? -17.972 25.448 -78.167 1.00 21.90 1072 PHE A C 1
ATOM 2999 O O . PHE A 1 392 ? -17.583 25.732 -79.300 1.00 23.05 1072 PHE A O 1
ATOM 3007 N N . LEU A 1 393 ? -17.950 24.212 -77.681 1.00 21.42 1073 LEU A N 1
ATOM 3008 C CA . LEU A 1 393 ? -17.483 23.075 -78.460 1.00 21.11 1073 LEU A CA 1
ATOM 3009 C C . LEU A 1 393 ? -18.571 22.531 -79.394 1.00 21.96 1073 LEU A C 1
ATOM 3010 O O . LEU A 1 393 ? -18.271 22.004 -80.454 1.00 19.94 1073 LEU A O 1
ATOM 3015 N N . ARG A 1 394 ? -19.831 22.648 -78.992 1.00 24.49 1074 ARG A N 1
ATOM 3016 C CA . ARG A 1 394 ? -20.926 22.162 -79.816 1.00 25.71 1074 ARG A CA 1
ATOM 3017 C C . ARG A 1 394 ? -20.929 22.982 -81.104 1.00 27.35 1074 ARG A C 1
ATOM 3018 O O . ARG A 1 394 ? -21.304 22.500 -82.175 1.00 26.96 1074 ARG A O 1
ATOM 3026 N N . ASN A 1 395 ? -20.513 24.240 -80.984 1.00 29.54 1075 ASN A N 1
ATOM 3027 C CA . ASN A 1 395 ? -20.393 25.124 -82.146 1.00 30.39 1075 ASN A CA 1
ATOM 3028 C C . ASN A 1 395 ? -18.962 24.935 -82.627 1.00 29.74 1075 ASN A C 1
ATOM 3029 O O . ASN A 1 395 ? -18.281 24.018 -82.187 1.00 31.41 1075 ASN A O 1
ATOM 3034 N N . LEU A 1 396 ? -18.469 25.796 -83.500 1.00 28.20 1076 LEU A N 1
ATOM 3035 C CA . LEU A 1 396 ? -17.096 25.592 -83.969 1.00 26.60 1076 LEU A CA 1
ATOM 3036 C C . LEU A 1 396 ? -16.977 24.264 -84.729 1.00 24.91 1076 LEU A C 1
ATOM 3037 O O . LEU A 1 396 ? -16.521 23.239 -84.190 1.00 22.39 1076 LEU A O 1
ATOM 3042 N N . PRO A 1 397 ? -17.382 24.274 -86.002 1.00 23.63 1077 PRO A N 1
ATOM 3043 C CA . PRO A 1 397 ? -17.323 23.083 -86.841 1.00 24.17 1077 PRO A CA 1
ATOM 3044 C C . PRO A 1 397 ? -15.950 22.414 -86.839 1.00 25.37 1077 PRO A C 1
ATOM 3045 O O . PRO A 1 397 ? -15.854 21.191 -86.959 1.00 28.00 1077 PRO A O 1
ATOM 3049 N N . SER A 1 398 ? -14.890 23.207 -86.706 1.00 24.37 1078 SER A N 1
ATOM 3050 C CA . SER A 1 398 ? -13.540 22.657 -86.704 1.00 24.08 1078 SER A CA 1
ATOM 3051 C C . SER A 1 398 ? -13.363 21.531 -85.713 1.00 23.45 1078 SER A C 1
ATOM 3052 O O . SER A 1 398 ? -12.653 20.573 -85.995 1.00 23.63 1078 SER A O 1
ATOM 3055 N N . PHE A 1 399 ? -14.002 21.643 -84.554 1.00 23.48 1079 PHE A N 1
ATOM 3056 C CA . PHE A 1 399 ? -13.897 20.600 -83.540 1.00 23.02 1079 PHE A CA 1
ATOM 3057 C C . PHE A 1 399 ? -14.920 19.484 -83.747 1.00 22.65 1079 PHE A C 1
ATOM 3058 O O . PHE A 1 399 ? -14.622 18.314 -83.531 1.00 21.61 1079 PHE A O 1
ATOM 3066 N N . CYS A 1 400 ? -16.130 19.852 -84.151 1.00 23.87 1080 CYS A N 1
ATOM 3067 C CA . CYS A 1 400 ? -17.173 18.862 -84.381 1.00 25.03 1080 CYS A CA 1
ATOM 3068 C C . CYS A 1 400 ? -16.871 17.925 -85.525 1.00 25.30 1080 CYS A C 1
ATOM 3069 O O . CYS A 1 400 ? -17.337 16.790 -85.528 1.00 25.36 1080 CYS A O 1
ATOM 3072 N N . HIS A 1 401 ? -16.117 18.401 -86.513 1.00 26.46 1081 HIS A N 1
ATOM 3073 C CA . HIS A 1 401 ? -15.781 17.561 -87.663 1.00 26.52 1081 HIS A CA 1
ATOM 3074 C C . HIS A 1 401 ? -14.535 16.693 -87.488 1.00 26.43 1081 HIS A C 1
ATOM 3075 O O . HIS A 1 401 ? -14.168 15.950 -88.402 1.00 27.11 1081 HIS A O 1
ATOM 3082 N N . LEU A 1 402 ? -13.889 16.784 -86.325 1.00 25.39 1082 LEU A N 1
ATOM 3083 C CA . LEU A 1 402 ? -12.701 15.973 -86.036 1.00 24.12 1082 LEU A CA 1
ATOM 3084 C C . LEU A 1 402 ? -13.116 14.547 -85.667 1.00 23.61 1082 LEU A C 1
ATOM 3085 O O . LEU A 1 402 ? -14.235 14.330 -85.208 1.00 24.03 1082 LEU A O 1
ATOM 3090 N N . PRO A 1 403 ? -12.232 13.555 -85.890 1.00 23.60 1083 PRO A N 1
ATOM 3091 C CA . PRO A 1 403 ? -12.540 12.155 -85.551 1.00 23.89 1083 PRO A CA 1
ATOM 3092 C C . PRO A 1 403 ? -12.920 12.057 -84.063 1.00 22.60 1083 PRO A C 1
ATOM 3093 O O . PRO A 1 403 ? -12.302 12.705 -83.220 1.00 22.94 1083 PRO A O 1
ATOM 3097 N N . HIS A 1 404 ? -13.932 11.265 -83.735 1.00 22.01 1084 HIS A N 1
ATOM 3098 C CA . HIS A 1 404 ? -14.341 11.155 -82.345 1.00 24.13 1084 HIS A CA 1
ATOM 3099 C C . HIS A 1 404 ? -13.235 10.750 -81.380 1.00 25.52 1084 HIS A C 1
ATOM 3100 O O . HIS A 1 404 ? -13.185 11.253 -80.259 1.00 23.67 1084 HIS A O 1
ATOM 3107 N N . ASP A 1 405 ? -12.354 9.839 -81.791 1.00 28.27 1085 ASP A N 1
ATOM 3108 C CA . ASP A 1 405 ? -11.246 9.448 -80.916 1.00 30.37 1085 ASP A CA 1
ATOM 3109 C C . ASP A 1 405 ? -10.375 10.662 -80.596 1.00 29.96 1085 ASP A C 1
ATOM 3110 O O . ASP A 1 405 ? -9.871 10.799 -79.483 1.00 29.40 1085 ASP A O 1
ATOM 3115 N N . ASP A 1 406 ? -10.210 11.540 -81.583 1.00 29.72 1086 ASP A N 1
ATOM 3116 C CA . ASP A 1 406 ? -9.436 12.764 -81.427 1.00 30.13 1086 ASP A CA 1
ATOM 3117 C C . ASP A 1 406 ? -10.189 13.736 -80.516 1.00 30.19 1086 ASP A C 1
ATOM 3118 O O . ASP A 1 406 ? -9.597 14.381 -79.648 1.00 31.69 1086 ASP A O 1
ATOM 3123 N N . GLN A 1 407 ? -11.497 13.838 -80.715 1.00 28.88 1087 GLN A N 1
ATOM 3124 C CA . GLN A 1 407 ? -12.312 14.713 -79.899 1.00 28.05 1087 GLN A CA 1
ATOM 3125 C C . GLN A 1 407 ? -12.217 14.315 -78.433 1.00 28.41 1087 GLN A C 1
ATOM 3126 O O . GLN A 1 407 ? -12.049 15.178 -77.578 1.00 28.89 1087 GLN A O 1
ATOM 3132 N N . ARG A 1 408 ? -12.327 13.017 -78.143 1.00 27.88 1088 ARG A N 1
ATOM 3133 C CA . ARG A 1 408 ? -12.247 12.532 -76.763 1.00 27.80 1088 ARG A CA 1
ATOM 3134 C C . ARG A 1 408 ? -10.845 12.716 -76.218 1.00 28.33 1088 ARG A C 1
ATOM 3135 O O . ARG A 1 408 ? -10.661 13.013 -75.033 1.00 27.00 1088 ARG A O 1
ATOM 3143 N N . ARG A 1 409 ? -9.864 12.533 -77.100 1.00 28.53 1089 ARG A N 1
ATOM 3144 C CA . ARG A 1 409 ? -8.459 12.650 -76.733 1.00 29.03 1089 ARG A CA 1
ATOM 3145 C C . ARG A 1 409 ? -8.040 14.088 -76.424 1.00 27.96 1089 ARG A C 1
ATOM 3146 O O . ARG A 1 409 ? -7.328 14.318 -75.447 1.00 26.20 1089 ARG A O 1
ATOM 3154 N N . LEU A 1 410 ? -8.481 15.047 -77.245 1.00 26.67 1090 LEU A N 1
ATOM 3155 C CA . LEU A 1 410 ? -8.153 16.453 -77.010 1.00 27.41 1090 LEU A CA 1
ATOM 3156 C C . LEU A 1 410 ? -8.828 16.907 -75.734 1.00 30.02 1090 LEU A C 1
ATOM 3157 O O . LEU A 1 410 ? -8.282 17.706 -74.980 1.00 30.89 1090 LEU A O 1
ATOM 3162 N N . LEU A 1 411 ? -10.025 16.390 -75.502 1.00 31.91 1091 LEU A N 1
ATOM 3163 C CA . LEU A 1 411 ? -10.805 16.721 -74.321 1.00 33.60 1091 LEU A CA 1
ATOM 3164 C C . LEU A 1 411 ? -10.149 16.205 -73.038 1.00 35.95 1091 LEU A C 1
ATOM 3165 O O . LEU A 1 411 ? -10.119 16.904 -72.027 1.00 36.60 1091 LEU A O 1
ATOM 3170 N N . GLU A 1 412 ? -9.627 14.981 -73.081 1.00 38.03 1092 GLU A N 1
ATOM 3171 C CA . GLU A 1 412 ? -9.002 14.361 -71.912 1.00 40.18 1092 GLU A CA 1
ATOM 3172 C C . GLU A 1 412 ? -7.870 15.186 -71.323 1.00 40.20 1092 GLU A C 1
ATOM 3173 O O . GLU A 1 412 ? -7.580 15.099 -70.129 1.00 40.32 1092 GLU A O 1
ATOM 3179 N N . CYS A 1 413 ? -7.225 15.988 -72.155 1.00 40.51 1093 CYS A N 1
ATOM 3180 C CA . CYS A 1 413 ? -6.134 16.807 -71.672 1.00 42.25 1093 CYS A CA 1
ATOM 3181 C C . CYS A 1 413 ? -6.191 18.234 -72.190 1.00 40.24 1093 CYS A C 1
ATOM 3182 O O . CYS A 1 413 ? -5.218 18.739 -72.736 1.00 42.12 1093 CYS A O 1
ATOM 3185 N N . CYS A 1 414 ? -7.335 18.881 -72.015 1.00 36.91 1094 CYS A N 1
ATOM 3186 C CA . CYS A 1 414 ? -7.506 20.257 -72.451 1.00 34.91 1094 CYS A CA 1
ATOM 3187 C C . CYS A 1 414 ? -8.690 20.876 -71.727 1.00 32.65 1094 CYS A C 1
ATOM 3188 O O . CYS A 1 414 ? -8.821 22.099 -71.670 1.00 33.60 1094 CYS A O 1
ATOM 3191 N N . TRP A 1 415 ? -9.552 20.036 -71.164 1.00 28.87 1095 TRP A N 1
ATOM 3192 C CA . TRP A 1 415 ? -10.721 20.564 -70.494 1.00 25.72 1095 TRP A CA 1
ATOM 3193 C C . TRP A 1 415 ? -10.256 21.407 -69.338 1.00 24.42 1095 TRP A C 1
ATOM 3194 O O . TRP A 1 415 ? -10.930 22.351 -68.939 1.00 25.59 1095 TRP A O 1
ATOM 3205 N N . GLY A 1 416 ? -9.092 21.073 -68.800 1.00 22.18 1096 GLY A N 1
ATOM 3206 C CA . GLY A 1 416 ? -8.568 21.849 -67.694 1.00 20.34 1096 GLY A CA 1
ATOM 3207 C C . GLY A 1 416 ? -8.304 23.293 -68.093 1.00 19.85 1096 GLY A C 1
ATOM 3208 O O . GLY A 1 416 ? -8.941 24.228 -67.583 1.00 17.41 1096 GLY A O 1
ATOM 3209 N N . PRO A 1 417 ? -7.340 23.509 -69.001 1.00 19.52 1097 PRO A N 1
ATOM 3210 C CA . PRO A 1 417 ? -6.981 24.842 -69.483 1.00 19.79 1097 PRO A CA 1
ATOM 3211 C C . PRO A 1 417 ? -8.187 25.552 -70.086 1.00 20.90 1097 PRO A C 1
ATOM 3212 O O . PRO A 1 417 ? -8.403 26.741 -69.860 1.00 20.97 1097 PRO A O 1
ATOM 3216 N N . LEU A 1 418 ? -8.969 24.821 -70.868 1.00 21.21 1098 LEU A N 1
ATOM 3217 C CA . LEU A 1 418 ? -10.157 25.399 -71.463 1.00 21.47 1098 LEU A CA 1
ATOM 3218 C C . LEU A 1 418 ? -11.103 25.957 -70.402 1.00 20.58 1098 LEU A C 1
ATOM 3219 O O . LEU A 1 418 ? -11.595 27.075 -70.542 1.00 20.99 1098 LEU A O 1
ATOM 3224 N N . PHE A 1 419 ? -11.354 25.169 -69.355 1.00 18.32 1099 PHE A N 1
ATOM 3225 C CA . PHE A 1 419 ? -12.239 25.561 -68.256 1.00 17.38 1099 PHE A CA 1
ATOM 3226 C C . PHE A 1 419 ? -11.716 26.792 -67.521 1.00 16.50 1099 PHE A C 1
ATOM 3227 O O . PHE A 1 419 ? -12.466 27.737 -67.326 1.00 15.77 1099 PHE A O 1
ATOM 3235 N N . LEU A 1 420 ? -10.443 26.767 -67.111 1.00 15.67 1100 LEU A N 1
ATOM 3236 C CA . LEU A 1 420 ? -9.817 27.895 -66.41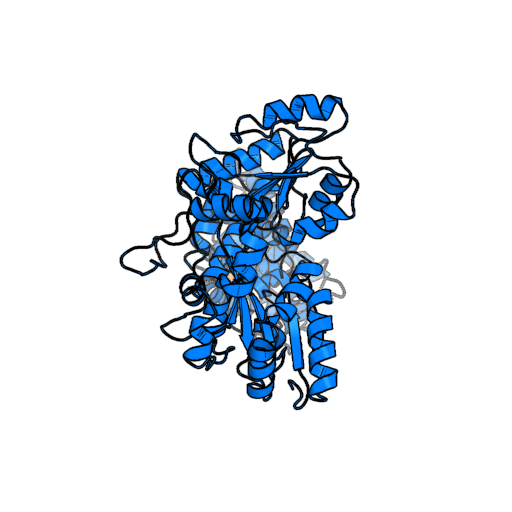3 1.00 16.45 1100 LEU A CA 1
ATOM 3237 C C . LEU A 1 420 ? -9.918 29.171 -67.254 1.00 17.61 1100 LEU A C 1
ATOM 3238 O O . LEU A 1 420 ? -10.255 30.248 -66.753 1.00 17.23 1100 LEU A O 1
ATOM 3243 N N . LEU A 1 421 ? -9.640 29.050 -68.541 1.00 19.31 1101 LEU A N 1
ATOM 3244 C CA . LEU A 1 421 ? -9.733 30.190 -69.440 1.00 20.72 1101 LEU A CA 1
ATOM 3245 C C . LEU A 1 421 ? -11.179 30.714 -69.452 1.00 22.01 1101 LEU A C 1
ATOM 3246 O O . LEU A 1 421 ? -11.438 31.896 -69.716 1.00 23.44 1101 LEU A O 1
ATOM 3251 N N . GLY A 1 422 ? -12.126 29.825 -69.171 1.00 22.01 1102 GLY A N 1
ATOM 3252 C CA . GLY A 1 422 ? -13.524 30.217 -69.135 1.00 23.12 1102 GLY A CA 1
ATOM 3253 C C . GLY A 1 422 ? -13.824 31.016 -67.879 1.00 24.81 1102 GLY A C 1
ATOM 3254 O O . GLY A 1 422 ? -14.514 32.038 -67.921 1.00 25.18 1102 GLY A O 1
ATOM 3255 N N . LEU A 1 423 ? -13.306 30.552 -66.747 1.00 25.76 1103 LEU A N 1
ATOM 3256 C CA . LEU A 1 423 ? -13.521 31.251 -65.490 1.00 27.86 1103 LEU A CA 1
ATOM 3257 C C . LEU A 1 423 ? -12.962 32.662 -65.579 1.00 29.41 1103 LEU A C 1
ATOM 3258 O O . LEU A 1 423 ? -13.557 33.615 -65.073 1.00 29.54 1103 LEU A O 1
ATOM 3263 N N . ALA A 1 424 ? -11.809 32.781 -66.228 1.00 30.36 1104 ALA A N 1
ATOM 3264 C CA . ALA A 1 424 ? -11.150 34.062 -66.384 1.00 29.69 1104 ALA A CA 1
ATOM 3265 C C . ALA A 1 424 ? -12.066 35.021 -67.101 1.00 31.08 1104 ALA A C 1
ATOM 3266 O O . ALA A 1 424 ? -12.498 36.008 -66.518 1.00 31.27 1104 ALA A O 1
ATOM 3268 N N . GLN A 1 425 ? -12.375 34.716 -68.358 1.00 32.37 1105 GLN A N 1
ATOM 3269 C CA . GLN A 1 425 ? -13.222 35.580 -69.165 1.00 34.57 1105 GLN A CA 1
ATOM 3270 C C . GLN A 1 425 ? -14.586 35.824 -68.555 1.00 37.66 1105 GLN A C 1
ATOM 3271 O O . GLN A 1 425 ? -15.207 36.845 -68.828 1.00 37.81 1105 GLN A O 1
ATOM 3277 N N . ASP A 1 426 ? -15.053 34.909 -67.715 1.00 42.02 1106 ASP A N 1
ATOM 3278 C CA . ASP A 1 426 ? -16.367 35.089 -67.107 1.00 46.93 1106 ASP A CA 1
ATOM 3279 C C . ASP A 1 426 ? -16.306 35.987 -65.866 1.00 49.73 1106 ASP A C 1
ATOM 3280 O O . ASP A 1 426 ? -17.327 36.258 -65.232 1.00 50.01 1106 ASP A O 1
ATOM 3285 N N . ALA A 1 427 ? -15.099 36.444 -65.536 1.00 53.47 1107 ALA A N 1
ATOM 3286 C CA . ALA A 1 427 ? -14.863 37.323 -64.394 1.00 57.33 1107 ALA A CA 1
ATOM 3287 C C . ALA A 1 427 ? -15.476 36.808 -63.107 1.00 61.46 1107 ALA A C 1
ATOM 3288 O O . ALA A 1 427 ? -16.438 37.395 -62.609 1.00 62.52 1107 ALA A O 1
ATOM 3290 N N . VAL A 1 428 ? -14.924 35.720 -62.569 1.00 66.26 1108 VAL A N 1
ATOM 3291 C CA . VAL A 1 428 ? -15.420 35.135 -61.317 1.00 70.59 1108 VAL A CA 1
ATOM 3292 C C . VAL A 1 428 ? -14.318 34.826 -60.284 1.00 72.98 1108 VAL A C 1
ATOM 3293 O O . VAL A 1 428 ? -13.693 33.762 -60.322 1.00 73.47 1108 VAL A O 1
ATOM 3297 N N . THR A 1 429 ? -14.086 35.762 -59.364 1.00 75.49 1109 THR A N 1
ATOM 3298 C CA . THR A 1 429 ? -13.083 35.571 -58.316 1.00 77.95 1109 THR A CA 1
ATOM 3299 C C . THR A 1 429 ? -13.557 34.413 -57.435 1.00 79.60 1109 THR A C 1
ATOM 3300 O O . THR A 1 429 ? -14.752 34.287 -57.154 1.00 79.75 1109 THR A O 1
ATOM 3304 N N . PHE A 1 430 ? -12.632 33.557 -57.013 1.00 81.31 1110 PHE A N 1
ATOM 3305 C CA . PHE A 1 430 ? -13.015 32.419 -56.187 1.00 83.59 1110 PHE A CA 1
ATOM 3306 C C . PHE A 1 430 ? -12.669 32.563 -54.709 1.00 85.04 1110 PHE A C 1
ATOM 3307 O O . PHE A 1 430 ? -11.743 33.285 -54.333 1.00 85.23 1110 PHE A O 1
ATOM 3315 N N . GLU A 1 431 ? -13.431 31.854 -53.882 1.00 86.41 1111 GLU A N 1
ATOM 3316 C CA . GLU A 1 431 ? -13.258 31.862 -52.437 1.00 87.95 1111 GLU A CA 1
ATOM 3317 C C . GLU A 1 431 ? -13.134 30.417 -51.995 1.00 89.32 1111 GLU A C 1
ATOM 3318 O O . GLU A 1 431 ? -14.106 29.816 -51.541 1.00 89.38 1111 GLU A O 1
ATOM 3324 N N . VAL A 1 432 ? -11.935 29.863 -52.145 1.00 91.14 1112 VAL A N 1
ATOM 3325 C CA . VAL A 1 432 ? -11.662 28.479 -51.779 1.00 92.87 1112 VAL A CA 1
ATOM 3326 C C . VAL A 1 432 ? -11.824 28.199 -50.281 1.00 94.59 1112 VAL A C 1
ATOM 3327 O O . VAL A 1 432 ? -10.874 28.327 -49.508 1.00 94.83 1112 VAL A O 1
ATOM 3331 N N . ALA A 1 433 ? -13.035 27.817 -49.880 1.00 96.41 1113 ALA A N 1
ATOM 3332 C CA . ALA A 1 433 ? -13.331 27.506 -48.482 1.00 98.11 1113 ALA A CA 1
ATOM 3333 C C . ALA A 1 433 ? -13.514 25.999 -48.341 1.00 99.23 1113 ALA A C 1
ATOM 3334 O O . ALA A 1 433 ? -14.633 25.488 -48.382 1.00 99.04 1113 ALA A O 1
ATOM 3336 N N . GLU A 1 434 ? -12.395 25.300 -48.181 1.00 100.83 1114 GLU A N 1
ATOM 3337 C CA . GLU A 1 434 ? -12.379 23.845 -48.045 1.00 102.10 1114 GLU A CA 1
ATOM 3338 C C . GLU A 1 434 ? -12.294 23.397 -46.584 1.00 102.61 1114 GLU A C 1
ATOM 3339 O O . GLU A 1 434 ? -11.341 22.721 -46.192 1.00 103.07 1114 GLU A O 1
ATOM 3345 N N . ALA A 1 435 ? -13.296 23.773 -45.788 1.00 102.90 1115 ALA A N 1
ATOM 3346 C CA . ALA A 1 435 ? -13.343 23.411 -44.371 1.00 102.76 1115 ALA A CA 1
ATOM 3347 C C . ALA A 1 435 ? -13.382 21.897 -44.205 1.00 102.70 1115 ALA A C 1
ATOM 3348 O O . ALA A 1 435 ? -13.996 21.192 -45.006 1.00 102.87 1115 ALA A O 1
ATOM 3350 N N . GLN A 1 463 ? -6.849 15.788 -50.156 1.00 62.81 1143 GLN A N 1
ATOM 3351 C CA . GLN A 1 463 ? -6.534 17.147 -49.727 1.00 62.44 1143 GLN A CA 1
ATOM 3352 C C . GLN A 1 463 ? -5.523 17.797 -50.659 1.00 60.18 1143 GLN A C 1
ATOM 3353 O O . GLN A 1 463 ? -4.380 17.353 -50.747 1.00 60.91 1143 GLN A O 1
ATOM 3359 N N . PRO A 1 464 ? -5.929 18.863 -51.364 1.00 57.78 1144 PRO A N 1
ATOM 3360 C CA . PRO A 1 464 ? -5.032 19.564 -52.285 1.00 55.29 1144 PRO A CA 1
ATOM 3361 C C . PRO A 1 464 ? -3.922 20.319 -51.534 1.00 52.78 1144 PRO A C 1
ATOM 3362 O O . PRO A 1 464 ? -4.121 20.794 -50.409 1.00 52.74 1144 PRO A O 1
ATOM 3366 N N . SER A 1 465 ? -2.749 20.411 -52.152 1.00 49.19 1145 SER A N 1
ATOM 3367 C CA . SER A 1 465 ? -1.628 21.107 -51.539 1.00 46.39 1145 SER A CA 1
ATOM 3368 C C . SER A 1 465 ? -1.816 22.614 -51.662 1.00 44.25 1145 SER A C 1
ATOM 3369 O O . SER A 1 465 ? -2.306 23.119 -52.676 1.00 41.95 1145 SER A O 1
ATOM 3372 N N . LEU A 1 466 ? -1.421 23.327 -50.617 1.00 42.25 1146 LEU A N 1
ATOM 3373 C CA . LEU A 1 466 ? -1.535 24.774 -50.601 1.00 40.29 1146 LEU A CA 1
ATOM 3374 C C . LEU A 1 466 ? -0.786 25.390 -51.780 1.00 39.24 1146 LEU A C 1
ATOM 3375 O O . LEU A 1 466 ? -1.280 26.318 -52.423 1.00 39.02 1146 LEU A O 1
ATOM 3380 N N . ALA A 1 467 ? 0.403 24.859 -52.059 1.00 37.91 1147 ALA A N 1
ATOM 3381 C CA . ALA A 1 467 ? 1.243 25.341 -53.153 1.00 35.92 1147 ALA A CA 1
ATOM 3382 C C . ALA A 1 467 ? 0.479 25.353 -54.475 1.00 34.37 1147 ALA A C 1
ATOM 3383 O O . ALA A 1 467 ? 0.549 26.315 -55.238 1.00 34.22 1147 ALA A O 1
ATOM 3385 N N . ALA A 1 468 ? -0.254 24.279 -54.736 1.00 31.61 1148 ALA A N 1
ATOM 3386 C CA . ALA A 1 468 ? -1.028 24.176 -55.954 1.00 29.65 1148 ALA A CA 1
ATOM 3387 C C . ALA A 1 468 ? -2.129 25.231 -55.987 1.00 29.30 1148 ALA A C 1
ATOM 3388 O O . ALA A 1 468 ? -2.245 25.987 -56.955 1.00 28.71 1148 ALA A O 1
ATOM 3390 N N . VAL A 1 469 ? -2.930 25.285 -54.925 1.00 27.81 1149 VAL A N 1
ATOM 3391 C CA . VAL A 1 469 ? -4.027 26.238 -54.850 1.00 26.28 1149 VAL A CA 1
ATOM 3392 C C . VAL A 1 469 ? -3.533 27.650 -55.045 1.00 25.91 1149 VAL A C 1
ATOM 3393 O O . VAL A 1 469 ? -4.117 28.409 -55.821 1.00 25.98 1149 VAL A O 1
ATOM 3397 N N . GLN A 1 470 ? -2.453 27.993 -54.346 1.00 25.64 1150 GLN A N 1
ATOM 3398 C CA . GLN A 1 470 ? -1.858 29.323 -54.443 1.00 26.08 1150 GLN A CA 1
ATOM 3399 C C . GLN A 1 470 ? -1.442 29.620 -55.881 1.00 25.99 1150 GLN A C 1
ATOM 3400 O O . GLN A 1 470 ? -1.673 30.716 -56.387 1.00 24.36 1150 GLN A O 1
ATOM 3406 N N . TRP A 1 471 ? -0.820 28.638 -56.528 1.00 27.37 1151 TRP A N 1
ATOM 3407 C CA . TRP A 1 471 ? -0.390 28.769 -57.923 1.00 28.04 1151 TRP A CA 1
ATOM 3408 C C . TRP A 1 471 ? -1.590 28.971 -58.868 1.00 27.52 1151 TRP A C 1
ATOM 3409 O O . TRP A 1 471 ? -1.503 29.708 -59.852 1.00 26.93 1151 TRP A O 1
ATOM 3420 N N . LEU A 1 472 ? -2.710 28.320 -58.569 1.00 25.87 1152 LEU A N 1
ATOM 3421 C CA . LEU A 1 472 ? -3.896 28.459 -59.398 1.00 25.62 1152 LEU A CA 1
ATOM 3422 C C . LEU A 1 472 ? -4.389 29.908 -59.435 1.00 27.44 1152 LEU A C 1
ATOM 3423 O O . LEU A 1 472 ? -4.532 30.498 -60.508 1.00 27.98 1152 LEU A O 1
ATOM 3428 N N . GLN A 1 473 ? -4.637 30.492 -58.267 1.00 28.00 1153 GLN A N 1
ATOM 3429 C CA . GLN A 1 473 ? -5.125 31.863 -58.229 1.00 29.23 1153 GLN A CA 1
ATOM 3430 C C . GLN A 1 473 ? -4.156 32.892 -58.791 1.00 27.67 1153 GLN A C 1
ATOM 3431 O O . GLN A 1 473 ? -4.572 33.850 -59.438 1.00 26.27 1153 GLN A O 1
ATOM 3437 N N . ARG A 1 474 ? -2.866 32.703 -58.547 1.00 26.38 1154 ARG A N 1
ATOM 3438 C CA . ARG A 1 474 ? -1.878 33.631 -59.072 1.00 24.74 1154 ARG A CA 1
ATOM 3439 C C . ARG A 1 474 ? -2.056 33.715 -60.588 1.00 25.49 1154 ARG A C 1
ATOM 3440 O O . ARG A 1 474 ? -2.098 34.799 -61.163 1.00 24.78 1154 ARG A O 1
ATOM 3448 N N . CYS A 1 475 ? -2.172 32.558 -61.232 1.00 28.27 1155 CYS A N 1
ATOM 3449 C CA . CYS A 1 475 ? -2.324 32.503 -62.684 1.00 30.73 1155 CYS A CA 1
ATOM 3450 C C . CYS A 1 475 ? -3.615 33.168 -63.112 1.00 30.75 1155 CYS A C 1
ATOM 3451 O O . CYS A 1 475 ? -3.667 33.920 -64.087 1.00 31.83 1155 CYS A O 1
ATOM 3454 N N . LEU A 1 476 ? -4.664 32.877 -62.365 1.00 29.98 1156 LEU A N 1
ATOM 3455 C CA . LEU A 1 476 ? -5.969 33.420 -62.652 1.00 28.79 1156 LEU A CA 1
ATOM 3456 C C . LEU A 1 476 ? -6.009 34.949 -62.475 1.00 29.84 1156 LEU A C 1
ATOM 3457 O O . LEU A 1 476 ? -6.611 35.655 -63.292 1.00 28.89 1156 LEU A O 1
ATOM 3462 N N . GLU A 1 477 ? -5.348 35.459 -61.430 1.00 31.87 1157 GLU A N 1
ATOM 3463 C CA . GLU A 1 477 ? -5.325 36.905 -61.160 1.00 33.28 1157 GLU A CA 1
ATOM 3464 C C . GLU A 1 477 ? -4.444 37.553 -62.216 1.00 32.99 1157 GLU A C 1
ATOM 3465 O O . GLU A 1 477 ? -4.583 38.734 -62.535 1.00 32.21 1157 GLU A O 1
ATOM 3471 N N . SER A 1 478 ? -3.547 36.752 -62.771 1.00 33.22 1158 SER A N 1
ATOM 3472 C CA . SER A 1 478 ? -2.653 37.233 -63.804 1.00 34.62 1158 SER A CA 1
ATOM 3473 C C . SER A 1 478 ? -3.449 37.560 -65.074 1.00 35.06 1158 SER A C 1
ATOM 3474 O O . SER A 1 478 ? -3.088 38.462 -65.831 1.00 35.78 1158 SER A O 1
ATOM 3477 N N . PHE A 1 479 ? -4.534 36.823 -65.295 1.00 35.47 1159 PHE A N 1
ATOM 3478 C CA . PHE A 1 479 ? -5.392 37.019 -66.455 1.00 36.07 1159 PHE A CA 1
ATOM 3479 C C . PHE A 1 479 ? -6.319 38.194 -66.224 1.00 38.21 1159 PHE A C 1
ATOM 3480 O O . PHE A 1 479 ? -6.617 38.946 -67.149 1.00 39.89 1159 PHE A O 1
ATOM 3488 N N . TRP A 1 480 ? -6.781 38.356 -64.987 1.00 39.43 1160 TRP A N 1
ATOM 3489 C CA . TRP A 1 480 ? -7.702 39.446 -64.689 1.00 40.28 1160 TRP A CA 1
ATOM 3490 C C . TRP A 1 480 ? -7.032 40.799 -64.665 1.00 39.00 1160 TRP A C 1
ATOM 3491 O O . TRP A 1 480 ? -7.696 41.821 -64.824 1.00 39.87 1160 TRP A O 1
ATOM 3502 N N . SER A 1 481 ? -5.719 40.812 -64.476 1.00 37.65 1161 SER A N 1
ATOM 3503 C CA . SER A 1 481 ? -4.995 42.076 -64.438 1.00 36.53 1161 SER A CA 1
ATOM 3504 C C . SER A 1 481 ? -4.534 42.462 -65.833 1.00 35.23 1161 SER A C 1
ATOM 3505 O O . SER A 1 481 ? -4.336 43.638 -66.127 1.00 33.18 1161 SER A O 1
ATOM 3508 N N . LEU A 1 482 ? -4.361 41.458 -66.689 1.00 34.26 1162 LEU A N 1
ATOM 3509 C CA . LEU A 1 482 ? -3.920 41.694 -68.056 1.00 33.77 1162 LEU A CA 1
ATOM 3510 C C . LEU A 1 482 ? -5.083 42.209 -68.909 1.00 34.13 1162 LEU A C 1
ATOM 3511 O O . LEU A 1 482 ? -4.881 42.769 -69.992 1.00 32.27 1162 LEU A O 1
ATOM 3516 N N . GLU A 1 483 ? -6.300 42.005 -68.408 1.00 34.52 1163 GLU A N 1
ATOM 3517 C CA . GLU A 1 483 ? -7.517 42.446 -69.083 1.00 35.32 1163 GLU A CA 1
ATOM 3518 C C . GLU A 1 483 ? -7.560 42.100 -70.576 1.00 33.15 1163 GLU A C 1
ATOM 3519 O O . GLU A 1 483 ? -7.356 42.956 -71.436 1.00 33.71 1163 GLU A O 1
ATOM 3525 N N . LEU A 1 484 ? -7.842 40.847 -70.885 1.00 30.05 1164 LEU A N 1
ATOM 3526 C CA . LEU A 1 484 ? -7.898 40.432 -72.269 1.00 28.69 1164 LEU A CA 1
ATOM 3527 C C . LEU A 1 484 ? -9.259 40.750 -72.860 1.00 27.36 1164 LEU A C 1
ATOM 3528 O O . LEU A 1 484 ? -10.227 40.934 -72.122 1.00 27.22 1164 LEU A O 1
ATOM 3533 N N . GLY A 1 485 ? -9.320 40.810 -74.189 1.00 25.35 1165 GLY A N 1
ATOM 3534 C CA . GLY A 1 485 ? -10.565 41.083 -74.881 1.00 25.60 1165 GLY A CA 1
ATOM 3535 C C . GLY A 1 485 ? -11.262 39.825 -75.380 1.00 27.44 1165 GLY A C 1
ATOM 3536 O O . GLY A 1 485 ? -10.738 38.713 -75.269 1.00 26.70 1165 GLY A O 1
ATOM 3537 N N . PRO A 1 486 ? -12.465 39.968 -75.944 1.00 28.54 1166 PRO A N 1
ATOM 3538 C CA . PRO A 1 486 ? -13.204 38.808 -76.448 1.00 29.67 1166 PRO A CA 1
ATOM 3539 C C . PRO A 1 486 ? -12.466 38.057 -77.563 1.00 29.84 1166 PRO A C 1
ATOM 3540 O O . PRO A 1 486 ? -12.545 36.828 -77.656 1.00 30.82 1166 PRO A O 1
ATOM 3544 N N . LYS A 1 487 ? -11.740 38.785 -78.401 1.00 29.08 1167 LYS A N 1
ATOM 3545 C CA . LYS A 1 487 ? -11.012 38.142 -79.487 1.00 29.77 1167 LYS A CA 1
ATOM 3546 C C . LYS A 1 487 ? -9.824 37.348 -78.956 1.00 29.42 1167 LYS A C 1
ATOM 3547 O O . LYS A 1 487 ? -9.623 36.176 -79.295 1.00 27.34 1167 LYS A O 1
ATOM 3553 N N . GLU A 1 488 ? -9.033 37.995 -78.114 1.00 29.60 1168 GLU A N 1
ATOM 3554 C CA . GLU A 1 488 ? -7.873 37.336 -77.546 1.00 29.36 1168 GLU A CA 1
ATOM 3555 C C . GLU A 1 488 ? -8.271 36.000 -76.905 1.00 27.12 1168 GLU A C 1
ATOM 3556 O O . GLU A 1 488 ? -7.662 34.974 -77.189 1.00 27.10 1168 GLU A O 1
ATOM 3562 N N . TYR A 1 489 ? -9.287 36.018 -76.045 1.00 25.31 1169 TYR A N 1
ATOM 3563 C CA . TYR A 1 489 ? -9.783 34.804 -75.387 1.00 23.20 1169 TYR A CA 1
ATOM 3564 C C . TYR A 1 489 ? -10.179 33.727 -76.399 1.00 22.50 1169 TYR A C 1
ATOM 3565 O O . TYR A 1 489 ? -9.784 32.562 -76.290 1.00 23.50 1169 TYR A O 1
ATOM 3574 N N . ALA A 1 490 ? -10.977 34.118 -77.382 1.00 21.08 1170 ALA A N 1
ATOM 3575 C CA . ALA A 1 490 ? -11.407 33.189 -78.412 1.00 19.68 1170 ALA A CA 1
ATOM 3576 C C . ALA A 1 490 ? -10.211 32.534 -79.123 1.00 18.67 1170 ALA A C 1
ATOM 3577 O O . ALA A 1 490 ? -10.101 31.310 -79.149 1.00 17.27 1170 ALA A O 1
ATOM 3579 N N . TYR A 1 491 ? -9.314 33.345 -79.683 1.00 18.50 1171 TYR A N 1
ATOM 3580 C CA . TYR A 1 491 ? -8.160 32.810 -80.407 1.00 20.27 1171 TYR A CA 1
ATOM 3581 C C . TYR A 1 491 ? -7.260 31.967 -79.510 1.00 21.28 1171 TYR A C 1
ATOM 3582 O O . TYR A 1 491 ? -6.694 30.952 -79.940 1.00 20.75 1171 TYR A O 1
ATOM 3591 N N . LEU A 1 492 ? -7.128 32.392 -78.257 1.00 20.99 1172 LEU A N 1
ATOM 3592 C CA . LEU A 1 492 ? -6.307 31.657 -77.310 1.00 19.98 1172 LEU A CA 1
ATOM 3593 C C . LEU A 1 492 ? -6.919 30.275 -77.070 1.00 19.94 1172 LEU A C 1
ATOM 3594 O O . LEU A 1 492 ? -6.204 29.273 -77.100 1.00 19.28 1172 LEU A O 1
ATOM 3599 N N . LYS A 1 493 ? -8.235 30.226 -76.833 1.00 18.69 1173 LYS A N 1
ATOM 3600 C CA . LYS A 1 493 ? -8.923 28.957 -76.609 1.00 17.65 1173 LYS A CA 1
ATOM 3601 C C . LYS A 1 493 ? -8.613 27.997 -77.756 1.00 18.67 1173 LYS A C 1
ATOM 3602 O O . LYS A 1 493 ? -8.425 26.800 -77.539 1.00 19.43 1173 LYS A O 1
ATOM 3608 N N . GLY A 1 494 ? -8.568 28.526 -78.978 1.00 17.48 1174 GLY A N 1
ATOM 3609 C CA . GLY A 1 494 ? -8.250 27.700 -80.126 1.00 16.32 1174 GLY A CA 1
ATOM 3610 C C . GLY A 1 494 ? -6.849 27.122 -79.984 1.00 16.39 1174 GLY A C 1
ATOM 3611 O O . GLY A 1 494 ? -6.634 25.953 -80.277 1.00 17.81 1174 GLY A O 1
ATOM 3612 N N . THR A 1 495 ? -5.898 27.934 -79.531 1.00 16.01 1175 THR A N 1
ATOM 3613 C CA . THR A 1 495 ? -4.513 27.500 -79.338 1.00 16.85 1175 THR A CA 1
ATOM 3614 C C . THR A 1 495 ? -4.403 26.361 -78.327 1.00 17.01 1175 THR A C 1
ATOM 3615 O O . THR A 1 495 ? -3.545 25.481 -78.457 1.00 15.24 1175 THR A O 1
ATOM 3619 N N . ILE A 1 496 ? -5.275 26.403 -77.317 1.00 17.65 1176 ILE A N 1
ATOM 3620 C CA . ILE A 1 496 ? -5.312 25.406 -76.244 1.00 16.43 1176 ILE A CA 1
ATOM 3621 C C . ILE A 1 496 ? -6.074 24.158 -76.641 1.00 15.01 1176 ILE A C 1
ATOM 3622 O O . ILE A 1 496 ? -5.666 23.043 -76.320 1.00 14.05 1176 ILE A O 1
ATOM 3627 N N . LEU A 1 497 ? -7.186 24.343 -77.334 1.00 14.44 1177 LEU A N 1
ATOM 3628 C CA . LEU A 1 497 ? -7.988 23.210 -77.758 1.00 16.72 1177 LEU A CA 1
ATOM 3629 C C . LEU A 1 497 ? -7.240 22.299 -78.746 1.00 18.81 1177 LEU A C 1
ATOM 3630 O O . LEU A 1 497 ? -6.901 21.145 -78.441 1.00 17.91 1177 LEU A O 1
ATOM 3635 N N . PHE A 1 498 ? -6.984 22.826 -79.935 1.00 20.32 1178 PHE A N 1
ATOM 3636 C CA . PHE A 1 498 ? -6.295 22.067 -80.961 1.00 22.66 1178 PHE A CA 1
ATOM 3637 C C . PHE A 1 498 ? -4.811 21.886 -80.639 1.00 24.40 1178 PHE A C 1
ATOM 3638 O O . PHE A 1 498 ? -3.972 22.635 -81.127 1.00 24.94 1178 PHE A O 1
ATOM 3646 N N . ASN A 1 499 ? -4.498 20.886 -79.818 1.00 27.14 1179 ASN A N 1
ATOM 3647 C CA . ASN A 1 499 ? -3.123 20.594 -79.423 1.00 28.35 1179 ASN A CA 1
ATOM 3648 C C . ASN A 1 499 ? -2.603 19.373 -80.180 1.00 28.43 1179 ASN A C 1
ATOM 3649 O O . ASN A 1 499 ? -3.037 18.251 -79.942 1.00 28.68 1179 ASN A O 1
ATOM 3654 N N 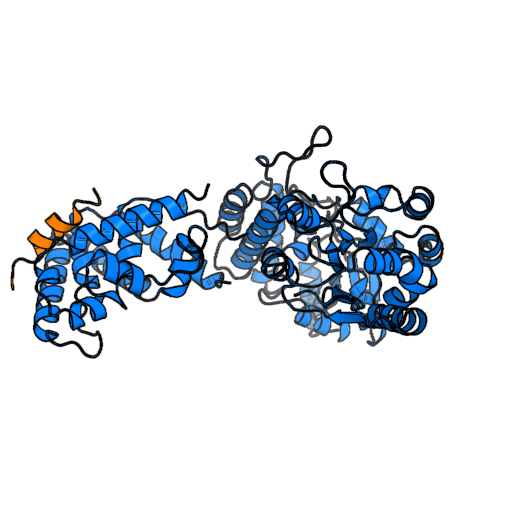. PRO A 1 500 ? -1.648 19.575 -81.087 1.00 28.15 1180 PRO A N 1
ATOM 3655 C CA . PRO A 1 500 ? -1.063 18.503 -81.895 1.00 27.34 1180 PRO A CA 1
ATOM 3656 C C . PRO A 1 500 ? -0.217 17.514 -81.116 1.00 28.05 1180 PRO A C 1
ATOM 3657 O O . PRO A 1 500 ? -0.074 16.356 -81.511 1.00 27.64 1180 PRO A O 1
ATOM 3661 N N . ASP A 1 501 ? 0.350 17.975 -80.009 1.00 28.36 1181 ASP A N 1
ATOM 3662 C CA . ASP A 1 501 ? 1.217 17.134 -79.194 1.00 27.56 1181 ASP A CA 1
ATOM 3663 C C . ASP A 1 501 ? 0.505 16.036 -78.418 1.00 26.50 1181 ASP A C 1
ATOM 3664 O O . ASP A 1 501 ? 1.146 15.252 -77.723 1.00 24.73 1181 ASP A O 1
ATOM 3669 N N . VAL A 1 502 ? -0.817 15.977 -78.527 1.00 27.13 1182 VAL A N 1
ATOM 3670 C CA . VAL A 1 502 ? -1.581 14.943 -77.841 1.00 27.81 1182 VAL A CA 1
ATOM 3671 C C . VAL A 1 502 ? -1.276 13.557 -78.434 1.00 29.39 1182 VAL A C 1
ATOM 3672 O O . VAL A 1 502 ? -1.492 13.307 -79.624 1.00 30.80 1182 VAL A O 1
ATOM 3676 N N . PRO A 1 503 ? -0.758 12.639 -77.606 1.00 29.99 1183 PRO A N 1
ATOM 3677 C CA . PRO A 1 503 ? -0.413 11.276 -78.025 1.00 30.23 1183 PRO A CA 1
ATOM 3678 C C . PRO A 1 503 ? -1.560 10.574 -78.745 1.00 31.47 1183 PRO A C 1
ATOM 3679 O O . PRO A 1 503 ? -2.727 10.808 -78.429 1.00 32.45 1183 PRO A O 1
ATOM 3683 N N . GLY A 1 504 ? -1.216 9.715 -79.706 1.00 31.51 1184 GLY A N 1
ATOM 3684 C CA . GLY A 1 504 ? -2.206 8.958 -80.460 1.00 30.04 1184 GLY A CA 1
ATOM 3685 C C . GLY A 1 504 ? -3.294 9.807 -81.074 1.00 29.76 1184 GLY A C 1
ATOM 3686 O O . GLY A 1 504 ? -4.475 9.660 -80.766 1.00 30.29 1184 GLY A O 1
ATOM 3687 N N . LEU A 1 505 ? -2.908 10.693 -81.971 1.00 28.97 1185 LEU A N 1
ATOM 3688 C CA . LEU A 1 505 ? -3.896 11.559 -82.574 1.00 29.36 1185 LEU A CA 1
ATOM 3689 C C . LEU A 1 505 ? -3.940 11.284 -84.060 1.00 30.29 1185 LEU A C 1
ATOM 3690 O O . LEU A 1 505 ? -2.900 11.291 -84.713 1.00 32.48 1185 LEU A O 1
ATOM 3695 N N . ARG A 1 506 ? -5.133 11.035 -84.592 1.00 30.23 1186 ARG A N 1
ATOM 3696 C CA . ARG A 1 506 ? -5.295 10.774 -86.023 1.00 31.14 1186 ARG A CA 1
ATOM 3697 C C . ARG A 1 506 ? -5.093 12.012 -86.912 1.00 32.04 1186 ARG A C 1
ATOM 3698 O O . ARG A 1 506 ? -4.111 12.099 -87.653 1.00 32.99 1186 ARG A O 1
ATOM 3706 N N . ALA A 1 507 ? -6.020 12.961 -86.853 1.00 33.11 1187 ALA A N 1
ATOM 3707 C CA . ALA A 1 507 ? -5.903 14.181 -87.645 1.00 33.95 1187 ALA A CA 1
ATOM 3708 C C . ALA A 1 507 ? -4.892 15.133 -87.002 1.00 35.18 1187 ALA A C 1
ATOM 3709 O O . ALA A 1 507 ? -5.144 16.329 -86.846 1.00 37.64 1187 ALA A O 1
ATOM 3711 N N . SER A 1 508 ? -3.742 14.594 -86.625 1.00 35.04 1188 SER A N 1
ATOM 3712 C CA . SER A 1 508 ? -2.700 15.389 -86.000 1.00 34.25 1188 SER A CA 1
ATOM 3713 C C . SER A 1 508 ? -2.188 16.534 -86.883 1.00 33.58 1188 SER A C 1
ATOM 3714 O O . SER A 1 508 ? -1.974 17.645 -86.411 1.00 32.31 1188 SER A O 1
ATOM 3717 N N . CYS A 1 509 ? -1.989 16.262 -88.167 1.00 34.10 1189 CYS A N 1
ATOM 3718 C CA . CYS A 1 509 ? -1.489 17.286 -89.074 1.00 34.69 1189 CYS A CA 1
ATOM 3719 C C . CYS A 1 509 ? -2.492 18.432 -89.255 1.00 33.06 1189 CYS A C 1
ATOM 3720 O O . CYS A 1 509 ? -2.119 19.611 -89.278 1.00 32.05 1189 CYS A O 1
ATOM 3723 N N . HIS A 1 510 ? -3.766 18.084 -89.386 1.00 31.83 1190 HIS A N 1
ATOM 3724 C CA . HIS A 1 510 ? -4.816 19.086 -89.554 1.00 31.12 1190 HIS A CA 1
ATOM 3725 C C . HIS A 1 510 ? -4.944 19.926 -88.284 1.00 30.62 1190 HIS A C 1
ATOM 3726 O O . HIS A 1 510 ? -5.040 21.150 -88.343 1.00 30.20 1190 HIS A O 1
ATOM 3733 N N . ILE A 1 511 ? -4.962 19.260 -87.132 1.00 28.99 1191 ILE A N 1
ATOM 3734 C CA . ILE A 1 511 ? -5.059 19.955 -85.854 1.00 26.59 1191 ILE A CA 1
ATOM 3735 C C . ILE A 1 511 ? -3.897 20.961 -85.726 1.00 27.78 1191 ILE A C 1
ATOM 3736 O O . ILE A 1 511 ? -4.050 22.077 -85.217 1.00 27.73 1191 ILE A O 1
ATOM 3741 N N . ALA A 1 512 ? -2.733 20.563 -86.216 1.00 28.77 1192 ALA A N 1
ATOM 3742 C CA . ALA A 1 512 ? -1.572 21.419 -86.146 1.00 28.61 1192 ALA A CA 1
ATOM 3743 C C . ALA A 1 512 ? -1.811 22.662 -86.973 1.00 29.93 1192 ALA A C 1
ATOM 3744 O O . ALA A 1 512 ? -1.449 23.756 -86.551 1.00 31.55 1192 ALA A O 1
ATOM 3746 N N . HIS A 1 513 ? -2.425 22.498 -88.145 1.00 30.51 1193 HIS A N 1
ATOM 3747 C CA . HIS A 1 513 ? -2.724 23.634 -89.024 1.00 31.74 1193 HIS A CA 1
ATOM 3748 C C . HIS A 1 513 ? -3.782 24.544 -88.403 1.00 31.36 1193 HIS A C 1
ATOM 3749 O O . HIS A 1 513 ? -3.806 25.746 -88.678 1.00 31.35 1193 HIS A O 1
ATOM 3756 N N . LEU A 1 514 ? -4.656 23.969 -87.572 1.00 30.27 1194 LEU A N 1
ATOM 3757 C CA . LEU A 1 514 ? -5.717 24.735 -86.912 1.00 28.31 1194 LEU A CA 1
ATOM 3758 C C . LEU A 1 514 ? -5.157 25.579 -85.778 1.00 27.45 1194 LEU A C 1
ATOM 3759 O O . LEU A 1 514 ? -5.615 26.697 -85.554 1.00 24.54 1194 LEU A O 1
ATOM 3764 N N . GLN A 1 515 ? -4.166 25.036 -85.070 1.00 27.32 1195 GLN A N 1
ATOM 3765 C CA . GLN A 1 515 ? -3.539 25.739 -83.956 1.00 27.76 1195 GLN A CA 1
ATOM 3766 C C . GLN A 1 515 ? -2.708 26.884 -84.473 1.00 28.30 1195 GLN A C 1
ATOM 3767 O O . GLN A 1 515 ? -2.662 27.952 -83.872 1.00 28.67 1195 GLN A O 1
ATOM 3773 N N . GLN A 1 516 ? -2.053 26.666 -85.602 1.00 29.63 1196 GLN A N 1
ATOM 3774 C CA . GLN A 1 516 ? -1.215 27.698 -86.181 1.00 31.17 1196 GLN A CA 1
ATOM 3775 C C . GLN A 1 516 ? -2.047 28.911 -86.593 1.00 30.77 1196 GLN A C 1
ATOM 3776 O O . GLN A 1 516 ? -1.595 30.055 -86.492 1.00 30.86 1196 GLN A O 1
ATOM 3782 N N . GLU A 1 517 ? -3.271 28.663 -87.047 1.00 30.12 1197 GLU A N 1
ATOM 3783 C CA . GLU A 1 517 ? -4.146 29.744 -87.473 1.00 29.22 1197 GLU A CA 1
ATOM 3784 C C . GLU A 1 517 ? -4.573 30.587 -86.293 1.00 28.44 1197 GLU A C 1
ATOM 3785 O O . GLU A 1 517 ? -4.542 31.820 -86.355 1.00 28.61 1197 GLU A O 1
ATOM 3791 N N . ALA A 1 518 ? -4.979 29.923 -85.217 1.00 27.67 1198 ALA A N 1
ATOM 3792 C CA . ALA A 1 518 ? -5.396 30.627 -84.015 1.00 27.13 1198 ALA A CA 1
ATOM 3793 C C . ALA A 1 518 ? -4.221 31.444 -83.486 1.00 26.96 1198 ALA A C 1
ATOM 3794 O O . ALA A 1 518 ? -4.401 32.566 -83.026 1.00 25.88 1198 ALA A O 1
ATOM 3796 N N . HIS A 1 519 ? -3.017 30.887 -83.563 1.00 27.64 1199 HIS A N 1
ATOM 3797 C CA . HIS A 1 519 ? -1.836 31.598 -83.094 1.00 29.43 1199 HIS A CA 1
ATOM 3798 C C . HIS A 1 519 ? -1.542 32.803 -83.986 1.00 29.65 1199 HIS A C 1
ATOM 3799 O O . HIS A 1 519 ? -1.110 33.844 -83.503 1.00 29.63 1199 HIS A O 1
ATOM 3806 N N . TRP A 1 520 ? -1.762 32.668 -85.288 1.00 32.07 1200 TRP A N 1
ATOM 3807 C CA . TRP A 1 520 ? -1.539 33.799 -86.186 1.00 34.76 1200 TRP A CA 1
ATOM 3808 C C . TRP A 1 520 ? -2.566 34.891 -85.896 1.00 33.57 1200 TRP A C 1
ATOM 3809 O O . TRP A 1 520 ? -2.241 36.070 -85.904 1.00 33.42 1200 TRP A O 1
ATOM 3820 N N . ALA A 1 521 ? -3.811 34.493 -85.658 1.00 32.25 1201 ALA A N 1
ATOM 3821 C CA . ALA A 1 521 ? -4.867 35.449 -85.363 1.00 33.07 1201 ALA A CA 1
ATOM 3822 C C . ALA A 1 521 ? -4.613 36.184 -84.039 1.00 33.81 1201 ALA A C 1
ATOM 3823 O O . ALA A 1 521 ? -4.848 37.394 -83.915 1.00 31.91 1201 ALA A O 1
ATOM 3825 N N . LEU A 1 522 ? -4.135 35.437 -83.048 1.00 35.71 1202 LEU A N 1
ATOM 3826 C CA . LEU A 1 522 ? -3.856 35.991 -81.727 1.00 36.84 1202 LEU A CA 1
ATOM 3827 C C . LEU A 1 522 ? -2.798 37.068 -81.822 1.00 38.85 1202 LEU A C 1
ATOM 3828 O O . LEU A 1 522 ? -2.742 37.966 -80.988 1.00 39.77 1202 LEU A O 1
ATOM 3833 N N . CYS A 1 523 ? -1.957 36.970 -82.843 1.00 41.10 1203 CYS A N 1
ATOM 3834 C CA . CYS A 1 523 ? -0.906 37.948 -83.063 1.00 43.54 1203 CYS A CA 1
ATOM 3835 C C . CYS A 1 523 ? -1.431 39.191 -83.776 1.00 45.84 1203 CYS A C 1
ATOM 3836 O O . CYS A 1 523 ? -1.097 40.312 -83.403 1.00 47.00 1203 CYS A O 1
ATOM 3839 N N . GLU A 1 524 ? -2.242 38.994 -84.809 1.00 47.44 1204 GLU A N 1
ATOM 3840 C CA . GLU A 1 524 ? -2.799 40.110 -85.554 1.00 49.79 1204 GLU A CA 1
ATOM 3841 C C . GLU A 1 524 ? -3.698 40.965 -84.665 1.00 51.86 1204 GLU A C 1
ATOM 3842 O O . GLU A 1 524 ? -3.857 42.157 -84.898 1.00 52.14 1204 GLU A O 1
ATOM 3848 N N . VAL A 1 525 ? -4.289 40.361 -83.644 1.00 55.26 1205 VAL A N 1
ATOM 3849 C CA . VAL A 1 525 ? -5.149 41.111 -82.750 1.00 58.58 1205 VAL A CA 1
ATOM 3850 C C . VAL A 1 525 ? -4.251 41.958 -81.849 1.00 61.16 1205 VAL A C 1
ATOM 3851 O O . VAL A 1 525 ? -4.714 42.890 -81.199 1.00 61.70 1205 VAL A O 1
ATOM 3855 N N . LEU A 1 526 ? -2.962 41.625 -81.812 1.00 64.63 1206 LEU A N 1
ATOM 3856 C CA . LEU A 1 526 ? -1.999 42.362 -80.994 1.00 69.05 1206 LEU A CA 1
ATOM 3857 C C . LEU A 1 526 ? -0.928 43.067 -81.848 1.00 73.87 1206 LEU A C 1
ATOM 3858 O O . LEU A 1 526 ? 0.048 43.598 -81.306 1.00 74.69 1206 LEU A O 1
ATOM 3863 N N . GLU A 1 527 ? -1.112 43.079 -83.172 1.00 79.15 1207 GLU A N 1
ATOM 3864 C CA . GLU A 1 527 ? -0.145 43.696 -84.097 1.00 83.66 1207 GLU A CA 1
ATOM 3865 C C . GLU A 1 527 ? -0.051 45.213 -84.004 1.00 86.57 1207 GLU A C 1
ATOM 3866 O O . GLU A 1 527 ? 1.041 45.766 -84.103 1.00 87.29 1207 GLU A O 1
ATOM 3872 N N . PRO A 1 528 ? -1.186 45.917 -83.867 1.00 89.28 1208 PRO A N 1
ATOM 3873 C CA . PRO A 1 528 ? -0.990 47.365 -83.768 1.00 91.96 1208 PRO A CA 1
ATOM 3874 C C . PRO A 1 528 ? -0.151 47.643 -82.517 1.00 94.85 1208 PRO A C 1
ATOM 3875 O O . PRO A 1 528 ? -0.646 47.667 -81.389 1.00 94.61 1208 PRO A O 1
ATOM 3879 N N . TRP A 1 529 ? 1.143 47.824 -82.760 1.00 98.08 1209 TRP A N 1
ATOM 3880 C CA . TRP A 1 529 ? 2.137 48.063 -81.725 1.00 100.86 1209 TRP A CA 1
ATOM 3881 C C . TRP A 1 529 ? 3.141 49.113 -82.181 1.00 101.78 1209 TRP A C 1
ATOM 3882 O O . TRP A 1 529 ? 3.163 49.522 -83.347 1.00 101.72 1209 TRP A O 1
ATOM 3893 N N . TYR A 1 530 ? 3.973 49.530 -81.240 1.00 102.84 1210 TYR A N 1
ATOM 3894 C CA . TYR A 1 530 ? 5.049 50.475 -81.487 1.00 103.75 1210 TYR A CA 1
ATOM 3895 C C . TYR A 1 530 ? 6.004 50.033 -80.380 1.00 103.09 1210 TYR A C 1
ATOM 3896 O O . TYR A 1 530 ? 7.226 50.028 -80.553 1.00 103.17 1210 TYR A O 1
ATOM 3905 N N . PRO A 1 531 ? 5.441 49.668 -79.209 1.00 102.07 1211 PRO A N 1
ATOM 3906 C CA . PRO A 1 531 ? 6.295 49.230 -78.110 1.00 100.74 1211 PRO A CA 1
ATOM 3907 C C . PRO A 1 531 ? 5.746 48.090 -77.214 1.00 99.15 1211 PRO A C 1
ATOM 3908 O O . PRO A 1 531 ? 6.257 46.962 -77.239 1.00 99.09 1211 PRO A O 1
ATOM 3912 N N . ALA A 1 532 ? 4.702 48.406 -76.441 1.00 96.77 1212 ALA A N 1
ATOM 3913 C CA . ALA A 1 532 ? 4.100 47.497 -75.457 1.00 93.75 1212 ALA A CA 1
ATOM 3914 C C . ALA A 1 532 ? 3.445 46.175 -75.854 1.00 91.65 1212 ALA A C 1
ATOM 3915 O O . ALA A 1 532 ? 3.617 45.186 -75.141 1.00 90.99 1212 ALA A O 1
ATOM 3917 N N . SER A 1 533 ? 2.685 46.143 -76.946 1.00 89.28 1213 SER A N 1
ATOM 3918 C CA . SER A 1 533 ? 2.018 44.902 -77.351 1.00 86.34 1213 SER A CA 1
ATOM 3919 C C . SER A 1 533 ? 2.995 43.740 -77.517 1.00 84.27 1213 SER A C 1
ATOM 3920 O O . SER A 1 533 ? 2.608 42.571 -77.430 1.00 84.79 1213 SER A O 1
ATOM 3923 N N . GLN A 1 534 ? 4.264 44.066 -77.745 1.00 80.46 1214 GLN A N 1
ATOM 3924 C CA . GLN A 1 534 ? 5.290 43.045 -77.921 1.00 75.76 1214 GLN A CA 1
ATOM 3925 C C . GLN A 1 534 ? 5.481 42.171 -76.664 1.00 71.84 1214 GLN A C 1
ATOM 3926 O O . GLN A 1 534 ? 5.658 40.948 -76.759 1.00 72.55 1214 GLN A O 1
ATOM 3932 N N . GLY A 1 535 ? 5.431 42.802 -75.493 1.00 65.48 1215 GLY A N 1
ATOM 3933 C CA . GLY A 1 535 ? 5.602 42.073 -74.248 1.00 57.60 1215 GLY A CA 1
ATOM 3934 C C . GLY A 1 535 ? 4.306 41.459 -73.770 1.00 52.72 1215 GLY A C 1
ATOM 3935 O O . GLY A 1 535 ? 4.263 40.746 -72.766 1.00 52.44 1215 GLY A O 1
ATOM 3936 N N . ARG A 1 536 ? 3.240 41.736 -74.509 1.00 47.66 1216 ARG A N 1
ATOM 3937 C CA . ARG A 1 536 ? 1.924 41.235 -74.171 1.00 42.38 1216 ARG A CA 1
ATOM 3938 C C . ARG A 1 536 ? 1.721 39.845 -74.766 1.00 40.54 1216 ARG A C 1
ATOM 3939 O O . ARG A 1 536 ? 1.143 38.966 -74.131 1.00 40.93 1216 ARG A O 1
ATOM 3947 N N . LEU A 1 537 ? 2.200 39.635 -75.983 1.00 35.91 1217 LEU A N 1
ATOM 3948 C CA . LEU A 1 537 ? 2.048 38.334 -76.600 1.00 33.25 1217 LEU A CA 1
ATOM 3949 C C . LEU A 1 537 ? 2.773 37.278 -75.748 1.00 33.30 1217 LEU A C 1
ATOM 3950 O O . LEU A 1 537 ? 2.225 36.221 -75.410 1.00 33.28 1217 LEU A O 1
ATOM 3955 N N . ALA A 1 538 ? 4.017 37.570 -75.398 1.00 32.23 1218 ALA A N 1
ATOM 3956 C CA . ALA A 1 538 ? 4.793 36.634 -74.605 1.00 32.00 1218 ALA A CA 1
ATOM 3957 C C . ALA A 1 538 ? 4.143 36.418 -73.245 1.00 31.87 1218 ALA A C 1
ATOM 3958 O O . ALA A 1 538 ? 4.169 35.315 -72.696 1.00 32.39 1218 ALA A O 1
ATOM 3960 N N . ARG A 1 539 ? 3.552 37.477 -72.708 1.00 30.83 1219 ARG A N 1
ATOM 3961 C CA . ARG A 1 539 ? 2.897 37.393 -71.414 1.00 29.75 1219 ARG A CA 1
ATOM 3962 C C . ARG A 1 539 ? 1.693 36.474 -71.476 1.00 27.48 1219 ARG A C 1
ATOM 3963 O O . ARG A 1 539 ? 1.596 35.540 -70.694 1.00 25.94 1219 ARG A O 1
ATOM 3971 N N . ILE A 1 540 ? 0.781 36.747 -72.407 1.00 25.64 1220 ILE A N 1
ATOM 3972 C CA . ILE A 1 540 ? -0.426 35.945 -72.572 1.00 23.85 1220 ILE A CA 1
ATOM 3973 C C . ILE A 1 540 ? -0.071 34.491 -72.848 1.00 24.00 1220 ILE A C 1
ATOM 3974 O O . ILE A 1 540 ? -0.661 33.564 -72.282 1.00 24.34 1220 ILE A O 1
ATOM 3979 N N . LEU A 1 541 ? 0.908 34.287 -73.717 1.00 22.51 1221 LEU A N 1
ATOM 3980 C CA . LEU A 1 541 ? 1.308 32.936 -74.057 1.00 21.22 1221 LEU A CA 1
ATOM 3981 C C . LEU A 1 541 ? 1.793 32.137 -72.846 1.00 22.10 1221 LEU A C 1
ATOM 3982 O O . LEU A 1 541 ? 1.267 31.066 -72.570 1.00 22.45 1221 LEU A O 1
ATOM 3987 N N . LEU A 1 542 ? 2.783 32.660 -72.128 1.00 24.00 1222 LEU A N 1
ATOM 3988 C CA . LEU A 1 542 ? 3.325 31.996 -70.949 1.00 24.49 1222 LEU A CA 1
ATOM 3989 C C . LEU A 1 542 ? 2.224 31.744 -69.915 1.00 25.51 1222 LEU A C 1
ATOM 3990 O O . LEU A 1 542 ? 2.230 30.732 -69.212 1.00 24.38 1222 LEU A O 1
ATOM 3995 N N . MET A 1 543 ? 1.280 32.674 -69.817 1.00 27.47 1223 MET A N 1
ATOM 3996 C CA . MET A 1 543 ? 0.189 32.534 -68.860 1.00 29.26 1223 MET A CA 1
ATOM 3997 C C . MET A 1 543 ? -0.655 31.332 -69.231 1.00 28.76 1223 MET A C 1
ATOM 3998 O O . MET A 1 543 ? -1.084 30.563 -68.368 1.00 28.44 1223 MET A O 1
ATOM 4003 N N . ALA A 1 544 ? -0.887 31.169 -70.527 1.00 28.38 1224 ALA A N 1
ATOM 4004 C CA . ALA A 1 544 ? -1.669 30.044 -71.014 1.00 28.03 1224 ALA A CA 1
ATOM 4005 C C . ALA A 1 544 ? -0.951 28.736 -70.708 1.00 27.22 1224 ALA A C 1
ATOM 4006 O O . ALA A 1 544 ? -1.583 27.719 -70.435 1.00 26.78 1224 ALA A O 1
ATOM 4008 N N . SER A 1 545 ? 0.373 28.771 -70.764 1.00 27.23 1225 SER A N 1
ATOM 4009 C CA . SER A 1 545 ? 1.186 27.599 -70.499 1.00 27.46 1225 SER A CA 1
ATOM 4010 C C . SER A 1 545 ? 1.087 27.165 -69.026 1.00 27.22 1225 SER A C 1
ATOM 4011 O O . SER A 1 545 ? 1.087 25.973 -68.707 1.00 26.65 1225 SER A O 1
ATOM 4014 N N . THR A 1 546 ? 0.983 28.133 -68.129 1.00 27.02 1226 THR A N 1
ATOM 4015 C CA . THR A 1 546 ? 0.896 27.809 -66.721 1.00 28.25 1226 THR A CA 1
ATOM 4016 C C . THR A 1 546 ? -0.438 27.145 -66.462 1.00 29.81 1226 THR A C 1
ATOM 4017 O O . THR A 1 546 ? -0.566 26.351 -65.537 1.00 31.93 1226 THR A O 1
ATOM 4021 N N . LEU A 1 547 ? -1.431 27.468 -67.282 1.00 30.01 1227 LEU A N 1
ATOM 4022 C CA . LEU A 1 547 ? -2.759 26.895 -67.124 1.00 30.82 1227 LEU A CA 1
ATOM 4023 C C . LEU A 1 547 ? -2.744 25.406 -67.412 1.00 32.51 1227 LEU A C 1
ATOM 4024 O O . LEU A 1 547 ? -3.386 24.620 -66.713 1.00 33.11 1227 LEU A O 1
ATOM 4029 N N . ARG A 1 548 ? -1.997 25.023 -68.441 1.00 35.37 1228 ARG A N 1
ATOM 4030 C CA . ARG A 1 548 ? -1.897 23.626 -68.847 1.00 36.49 1228 ARG A CA 1
ATOM 4031 C C . ARG A 1 548 ? -1.198 22.792 -67.780 1.00 36.68 1228 ARG A C 1
ATOM 4032 O O . ARG A 1 548 ? -1.381 21.580 -67.710 1.00 37.23 1228 ARG A O 1
ATOM 4040 N N . ASN A 1 549 ? -0.410 23.445 -66.938 1.00 37.82 1229 ASN A N 1
ATOM 4041 C CA . ASN A 1 549 ? 0.320 22.737 -65.899 1.00 39.94 1229 ASN A CA 1
ATOM 4042 C C . ASN A 1 549 ? -0.463 22.649 -64.585 1.00 40.40 1229 ASN A C 1
ATOM 4043 O O . ASN A 1 549 ? 0.118 22.454 -63.515 1.00 41.50 1229 ASN A O 1
ATOM 4048 N N . ILE A 1 550 ? -1.782 22.789 -64.657 1.00 38.95 1230 ILE A N 1
ATOM 4049 C CA . ILE A 1 550 ? -2.582 22.709 -63.449 1.00 37.68 1230 ILE A CA 1
ATOM 4050 C C . ILE A 1 550 ? -3.298 21.373 -63.371 1.00 40.16 1230 ILE A C 1
ATOM 4051 O O . ILE A 1 550 ? -4.031 20.994 -64.284 1.00 39.97 1230 ILE A O 1
ATOM 4056 N N . PRO A 1 551 ? -3.083 20.632 -62.268 1.00 42.25 1231 PRO A N 1
ATOM 4057 C CA . PRO A 1 551 ? -3.689 19.314 -62.031 1.00 42.31 1231 PRO A CA 1
ATOM 4058 C C . PRO A 1 551 ? -5.191 19.257 -62.275 1.00 42.38 1231 PRO A C 1
ATOM 4059 O O . PRO A 1 551 ? -5.953 19.982 -61.640 1.00 44.43 1231 PRO A O 1
ATOM 4063 N N . GLY A 1 552 ? -5.626 18.394 -63.186 1.00 41.57 1232 GLY A N 1
ATOM 4064 C CA . GLY A 1 552 ? -7.051 18.286 -63.443 1.00 39.01 1232 GLY A CA 1
ATOM 4065 C C . GLY A 1 552 ? -7.759 17.840 -62.178 1.00 37.99 1232 GLY A C 1
ATOM 4066 O O . GLY A 1 552 ? -8.915 18.187 -61.924 1.00 36.14 1232 GLY A O 1
ATOM 4067 N N . THR A 1 553 ? -7.049 17.062 -61.370 1.00 37.99 1233 THR A N 1
ATOM 4068 C CA . THR A 1 553 ? -7.612 16.560 -60.123 1.00 38.21 1233 THR A CA 1
ATOM 4069 C C . THR A 1 553 ? -7.907 17.704 -59.180 1.00 37.21 1233 THR A C 1
ATOM 4070 O O . THR A 1 553 ? -8.962 17.747 -58.553 1.00 38.03 1233 THR A O 1
ATOM 4074 N N . LEU A 1 554 ? -6.959 18.625 -59.077 1.00 35.66 1234 LEU A N 1
ATOM 4075 C CA . LEU A 1 554 ? -7.113 19.789 -58.227 1.00 34.03 1234 LEU A CA 1
ATOM 4076 C C . LEU A 1 554 ? -8.393 20.556 -58.580 1.00 32.89 1234 LEU A C 1
ATOM 4077 O O . LEU A 1 554 ? -9.157 20.923 -57.690 1.00 31.93 1234 LEU A O 1
ATOM 4082 N N . LEU A 1 555 ? -8.617 20.796 -59.877 1.00 31.76 1235 LEU A N 1
ATOM 4083 C CA . LEU A 1 555 ? -9.802 21.532 -60.351 1.00 29.87 1235 LEU A CA 1
ATOM 4084 C C . LEU A 1 555 ? -11.104 20.952 -59.829 1.00 29.26 1235 LEU A C 1
ATOM 4085 O O . LEU A 1 555 ? -11.969 21.693 -59.359 1.00 29.88 1235 LEU A O 1
ATOM 4090 N N . VAL A 1 556 ? -11.244 19.632 -59.918 1.00 28.84 1236 VAL A N 1
ATOM 4091 C CA . VAL A 1 556 ? -12.444 18.948 -59.443 1.00 29.03 1236 VAL A CA 1
ATOM 4092 C C . VAL A 1 556 ? -12.699 19.190 -57.948 1.00 30.10 1236 VAL A C 1
ATOM 4093 O O . VAL A 1 556 ? -13.793 19.611 -57.557 1.00 28.99 1236 VAL A O 1
ATOM 4097 N N . ASP A 1 557 ? -11.682 18.931 -57.127 1.00 31.02 1237 ASP A N 1
ATOM 4098 C CA . ASP A 1 557 ? -11.782 19.113 -55.685 1.00 32.81 1237 ASP A CA 1
ATOM 4099 C C . ASP A 1 557 ? -12.000 20.566 -55.287 1.00 32.51 1237 ASP A C 1
ATOM 4100 O O . ASP A 1 557 ? -12.483 20.834 -54.199 1.00 34.97 1237 ASP A O 1
ATOM 4105 N N . LEU A 1 558 ? -11.670 21.506 -56.159 1.00 30.69 1238 LEU A N 1
ATOM 4106 C CA . LEU A 1 558 ? -11.834 22.901 -55.806 1.00 30.78 1238 LEU A CA 1
ATOM 4107 C C . LEU A 1 558 ? -13.098 23.563 -56.334 1.00 31.98 1238 LEU A C 1
ATOM 4108 O O . LEU A 1 558 ? -13.557 24.570 -55.784 1.00 31.12 1238 LEU A O 1
ATOM 4113 N N . PHE A 1 559 ? -13.674 23.011 -57.395 1.00 32.58 1239 PHE A N 1
ATOM 4114 C CA . PHE A 1 559 ? -14.857 23.639 -57.973 1.00 32.18 1239 PHE A CA 1
ATOM 4115 C C . PHE A 1 559 ? -16.099 22.770 -58.130 1.00 31.57 1239 PHE A C 1
ATOM 4116 O O . PHE A 1 559 ? -17.202 23.297 -58.197 1.00 29.33 1239 PHE A O 1
ATOM 4124 N N . PHE A 1 560 ? -15.930 21.452 -58.186 1.00 33.68 1240 PHE A N 1
ATOM 4125 C CA . PHE A 1 560 ? -17.072 20.571 -58.392 1.00 33.95 1240 PHE A CA 1
ATOM 4126 C C . PHE A 1 560 ? -17.381 19.648 -57.233 1.00 35.08 1240 PHE A C 1
ATOM 4127 O O . PHE A 1 560 ? -18.500 19.659 -56.727 1.00 36.71 1240 PHE A O 1
ATOM 4135 N N . ARG A 1 561 ? -16.400 18.853 -56.812 1.00 35.75 1241 ARG A N 1
ATOM 4136 C CA . ARG A 1 561 ? -16.591 17.913 -55.702 1.00 36.53 1241 ARG A CA 1
ATOM 4137 C C . ARG A 1 561 ? -17.476 18.438 -54.576 1.00 35.62 1241 ARG A C 1
ATOM 4138 O O . ARG A 1 561 ? -18.405 17.769 -54.155 1.00 34.35 1241 ARG A O 1
ATOM 4146 N N . PRO A 1 562 ? -17.190 19.645 -54.075 1.00 36.05 1242 PRO A N 1
ATOM 4147 C CA . PRO A 1 562 ? -17.968 20.247 -52.991 1.00 36.25 1242 PRO A CA 1
ATOM 4148 C C . PRO A 1 562 ? -19.465 20.393 -53.253 1.00 37.72 1242 PRO A C 1
ATOM 4149 O O . PRO A 1 562 ? -20.237 20.662 -52.331 1.00 38.75 1242 PRO A O 1
ATOM 4153 N N . ILE A 1 563 ? -19.881 20.210 -54.500 1.00 38.16 1243 ILE A N 1
ATOM 4154 C CA . ILE A 1 563 ? -21.282 20.403 -54.852 1.00 37.20 1243 ILE A CA 1
ATOM 4155 C C . ILE A 1 563 ? -21.943 19.182 -55.452 1.00 38.62 1243 ILE A C 1
ATOM 4156 O O . ILE A 1 563 ? -23.171 19.102 -55.474 1.00 38.95 1243 ILE A O 1
ATOM 4161 N N . MET A 1 564 ? -21.135 18.241 -55.944 1.00 38.77 1244 MET A N 1
ATOM 4162 C CA . MET A 1 564 ? -21.652 17.011 -56.552 1.00 39.72 1244 MET A CA 1
ATOM 4163 C C . MET A 1 564 ? -20.881 15.741 -56.193 1.00 41.12 1244 MET A C 1
ATOM 4164 O O . MET A 1 564 ? -20.957 14.730 -56.901 1.00 40.19 1244 MET A O 1
ATOM 4169 N N . GLY A 1 565 ? -20.157 15.796 -55.079 1.00 43.62 1245 GLY A N 1
ATOM 4170 C CA . GLY A 1 565 ? -19.381 14.653 -54.631 1.00 46.19 1245 GLY A CA 1
ATOM 4171 C C . GLY A 1 565 ? -18.303 14.285 -55.629 1.00 47.83 1245 GLY A C 1
ATOM 4172 O O . GLY A 1 565 ? -17.893 15.110 -56.443 1.00 48.48 1245 GLY A O 1
ATOM 4173 N N . ASP A 1 566 ? -17.832 13.047 -55.568 1.00 49.93 1246 ASP A N 1
ATOM 4174 C CA . ASP A 1 566 ? -16.798 12.592 -56.494 1.00 51.82 1246 ASP A CA 1
ATOM 4175 C C . ASP A 1 566 ? -17.317 12.738 -57.930 1.00 50.68 1246 ASP A C 1
ATOM 4176 O O . ASP A 1 566 ? -18.482 12.454 -58.211 1.00 51.60 1246 ASP A O 1
ATOM 4181 N N . VAL A 1 567 ? -16.465 13.186 -58.844 1.00 48.72 1247 VAL A N 1
ATOM 4182 C CA . VAL A 1 567 ? -16.914 13.379 -60.216 1.00 47.52 1247 VAL A CA 1
ATOM 4183 C C . VAL A 1 567 ? -15.842 13.067 -61.223 1.00 46.26 1247 VAL A C 1
ATOM 4184 O O . VAL A 1 567 ? -14.666 13.270 -60.957 1.00 47.43 1247 VAL A O 1
ATOM 4188 N N . ASP A 1 568 ? -16.262 12.581 -62.384 1.00 44.63 1248 ASP A N 1
ATOM 4189 C CA . ASP A 1 568 ? -15.354 12.256 -63.475 1.00 42.64 1248 ASP A CA 1
ATOM 4190 C C . ASP A 1 568 ? -15.655 13.266 -64.584 1.00 41.88 1248 ASP A C 1
ATOM 4191 O O . ASP A 1 568 ? -16.560 13.062 -65.390 1.00 43.34 1248 ASP A O 1
ATOM 4196 N N . ILE A 1 569 ? -14.909 14.362 -64.624 1.00 40.25 1249 ILE A N 1
ATOM 4197 C CA . ILE A 1 569 ? -15.139 15.384 -65.638 1.00 39.02 1249 ILE A CA 1
ATOM 4198 C C . ILE A 1 569 ? -15.092 14.851 -67.074 1.00 38.66 1249 ILE A C 1
ATOM 4199 O O . ILE A 1 569 ? -15.983 15.135 -67.877 1.00 38.09 1249 ILE A O 1
ATOM 4204 N N . THR A 1 570 ? -14.057 14.084 -67.401 1.00 38.19 1250 THR A N 1
ATOM 4205 C CA . THR A 1 570 ? -13.922 13.528 -68.743 1.00 37.58 1250 THR A CA 1
ATOM 4206 C C . THR A 1 570 ? -15.175 12.756 -69.122 1.00 35.90 1250 THR A C 1
ATOM 4207 O O . THR A 1 570 ? -15.695 12.900 -70.222 1.00 36.14 1250 THR A O 1
ATOM 4211 N N . GLU A 1 571 ? -15.661 11.933 -68.204 1.00 34.38 1251 GLU A N 1
ATOM 4212 C CA . GLU A 1 571 ? -16.868 11.156 -68.454 1.00 33.39 1251 GLU A CA 1
ATOM 4213 C C . GLU A 1 571 ? -18.099 12.048 -68.633 1.00 31.31 1251 GLU A C 1
ATOM 4214 O O . GLU A 1 571 ? -18.857 11.889 -69.591 1.00 30.94 1251 GLU A O 1
ATOM 4220 N N . LEU A 1 572 ? -18.298 12.968 -67.691 1.00 28.50 1252 LEU A N 1
ATOM 4221 C CA . LEU A 1 572 ? -19.426 13.894 -67.718 1.00 25.46 1252 LEU A CA 1
ATOM 4222 C C . LEU A 1 572 ? -19.430 14.723 -68.997 1.00 25.45 1252 LEU A C 1
ATOM 4223 O O . LEU A 1 572 ? -20.479 14.945 -69.597 1.00 24.69 1252 LEU A O 1
ATOM 4228 N N . LEU A 1 573 ? -18.251 15.177 -69.414 1.00 25.60 1253 LEU A N 1
ATOM 4229 C CA . LEU A 1 573 ? -18.139 15.984 -70.620 1.00 25.71 1253 LEU A CA 1
ATOM 4230 C C . LEU A 1 573 ? -18.421 15.183 -71.885 1.00 27.07 1253 LEU A C 1
ATOM 4231 O O . LEU A 1 573 ? -18.997 15.713 -72.839 1.00 26.53 1253 LEU A O 1
ATOM 4236 N N . GLU A 1 574 ? -18.013 13.916 -71.913 1.00 28.35 1254 GLU A N 1
ATOM 4237 C CA . GLU A 1 574 ? -18.278 13.092 -73.095 1.00 30.33 1254 GLU A CA 1
ATOM 4238 C C . GLU A 1 574 ? -19.779 12.782 -73.218 1.00 31.23 1254 GLU A C 1
ATOM 4239 O O . GLU A 1 574 ? -20.265 12.390 -74.281 1.00 31.83 1254 GLU A O 1
ATOM 4245 N N . ASP A 1 575 ? -20.516 12.975 -72.132 1.00 30.42 1255 ASP A N 1
ATOM 4246 C CA . ASP A 1 575 ? -21.942 12.725 -72.155 1.00 31.56 1255 ASP A CA 1
ATOM 4247 C C . ASP A 1 575 ? -22.658 13.927 -72.759 1.00 31.82 1255 ASP A C 1
ATOM 4248 O O . ASP A 1 575 ? -23.555 13.786 -73.583 1.00 32.74 1255 ASP A O 1
ATOM 4253 N N . MET A 1 576 ? -22.254 15.118 -72.345 1.00 31.95 1256 MET A N 1
ATOM 4254 C CA . MET A 1 576 ? -22.852 16.344 -72.855 1.00 31.30 1256 MET A CA 1
ATOM 4255 C C . MET A 1 576 ? -22.626 16.496 -74.371 1.00 29.59 1256 MET A C 1
ATOM 4256 O O . MET A 1 576 ? -23.424 17.119 -75.083 1.00 27.86 1256 MET A O 1
ATOM 4261 N N . LEU A 1 577 ? -21.528 15.923 -74.853 1.00 27.98 1257 LEU A N 1
ATOM 4262 C CA . LEU A 1 577 ? -21.157 16.025 -76.253 1.00 26.27 1257 LEU A CA 1
ATOM 4263 C C . LEU A 1 577 ? -21.441 14.750 -76.989 1.00 26.64 1257 LEU A C 1
ATOM 4264 O O . LEU A 1 577 ? -20.999 14.583 -78.122 1.00 26.57 1257 LEU A O 1
ATOM 4269 N N . LEU A 1 578 ? -22.171 13.847 -76.345 1.00 28.24 1258 LEU A N 1
ATOM 4270 C CA . LEU A 1 578 ? -22.508 12.555 -76.941 1.00 28.48 1258 LEU A CA 1
ATOM 4271 C C . LEU A 1 578 ? -21.300 11.898 -77.618 1.00 30.12 1258 LEU A C 1
ATOM 4272 O O . LEU A 1 578 ? -21.231 11.798 -78.844 1.00 30.70 1258 LEU A O 1
ATOM 4277 N N . LEU A 1 579 ? -20.349 11.453 -76.805 1.00 29.91 1259 LEU A N 1
ATOM 4278 C CA . LEU A 1 579 ? -19.151 10.801 -77.301 1.00 29.76 1259 LEU A CA 1
ATOM 4279 C C . LEU A 1 579 ? -18.906 9.553 -76.466 1.00 30.68 1259 LEU A C 1
ATOM 4280 O O . LEU A 1 579 ? -17.910 8.856 -76.637 1.00 30.10 1259 LEU A O 1
ATOM 4285 N N . ARG A 1 580 ? -19.834 9.277 -75.559 1.00 32.06 1260 ARG A N 1
ATOM 4286 C CA . ARG A 1 580 ? -19.719 8.138 -74.668 1.00 33.37 1260 ARG A CA 1
ATOM 4287 C C . ARG A 1 580 ? -21.021 7.351 -74.667 1.00 34.86 1260 ARG A C 1
ATOM 4288 O O . ARG A 1 580 ? -22.012 7.784 -75.261 1.00 36.10 1260 ARG A O 1
ATOM 4296 N N . MET B 2 1 ? -10.665 23.987 -93.833 1.00 64.98 91 MET P N 1
ATOM 4297 C CA . MET B 2 1 ? -9.415 23.897 -93.082 1.00 64.56 91 MET P CA 1
ATOM 4298 C C . MET B 2 1 ? -8.848 25.274 -92.744 1.00 63.04 91 MET P C 1
ATOM 4299 O O . MET B 2 1 ? -7.834 25.382 -92.055 1.00 64.31 91 MET P O 1
ATOM 4304 N N . HIS B 2 2 ? -9.502 26.324 -93.227 1.00 60.30 92 HIS P N 1
ATOM 4305 C CA . HIS B 2 2 ? -9.028 27.675 -92.985 1.00 57.19 92 HIS P CA 1
ATOM 4306 C C . HIS B 2 2 ? -10.077 28.488 -92.216 1.00 55.37 92 HIS P C 1
ATOM 4307 O O . HIS B 2 2 ? -11.113 27.958 -91.795 1.00 53.63 92 HIS P O 1
ATOM 4314 N N . ARG B 2 3 ? -9.767 29.770 -92.027 1.00 52.85 93 ARG P N 1
ATOM 4315 C CA . ARG B 2 3 ? -10.602 30.730 -91.310 1.00 48.64 93 ARG P CA 1
ATOM 4316 C C . ARG B 2 3 ? -11.186 30.211 -90.000 1.00 45.55 93 ARG P C 1
ATOM 4317 O O . ARG B 2 3 ? -12.359 30.446 -89.708 1.00 44.36 93 ARG P O 1
ATOM 4325 N N . VAL B 2 4 ? -10.365 29.518 -89.210 1.00 43.19 94 VAL P N 1
ATOM 4326 C CA . VAL B 2 4 ? -10.813 28.976 -87.922 1.00 39.98 94 VAL P CA 1
ATOM 4327 C C . VAL B 2 4 ? -10.983 30.132 -86.949 1.00 37.77 94 VAL P C 1
ATOM 4328 O O . VAL B 2 4 ? -11.697 30.032 -85.954 1.00 37.32 94 VAL P O 1
ATOM 4332 N N . SER B 2 5 ? -10.315 31.232 -87.260 1.00 34.73 95 SER P N 1
ATOM 4333 C CA . SER B 2 5 ? -10.396 32.433 -86.456 1.00 33.37 95 SER P CA 1
ATOM 4334 C C . SER B 2 5 ? -11.844 32.905 -86.292 1.00 32.71 95 SER P C 1
ATOM 4335 O O . SER B 2 5 ? -12.347 33.031 -85.177 1.00 32.72 95 SER P O 1
ATOM 4338 N N . ALA B 2 6 ? -12.507 33.177 -87.411 1.00 30.78 96 ALA P N 1
ATOM 4339 C CA . ALA B 2 6 ? -13.886 33.649 -87.379 1.00 28.46 96 ALA P CA 1
ATOM 4340 C C . ALA B 2 6 ? -14.783 32.671 -86.637 1.00 27.84 96 ALA P C 1
ATOM 4341 O O . ALA B 2 6 ? -15.744 33.058 -85.965 1.00 28.34 96 ALA P O 1
ATOM 4343 N N . ALA B 2 7 ? -14.465 31.394 -86.760 1.00 25.18 97 ALA P N 1
ATOM 4344 C CA . ALA B 2 7 ? -15.253 30.379 -86.101 1.00 23.66 97 ALA P CA 1
ATOM 4345 C C . ALA B 2 7 ? -15.118 30.485 -84.581 1.00 22.77 97 ALA P C 1
ATOM 4346 O O . ALA B 2 7 ? -16.109 30.504 -83.855 1.00 22.78 97 ALA P O 1
ATOM 4348 N N . LEU B 2 8 ? -13.884 30.571 -84.104 1.00 21.55 98 LEU P N 1
ATOM 4349 C CA . LEU B 2 8 ? -13.629 30.661 -82.674 1.00 21.48 98 LEU P CA 1
ATOM 4350 C C . LEU B 2 8 ? -14.348 31.855 -82.032 1.00 23.02 98 LEU P C 1
ATOM 4351 O O . LEU B 2 8 ? -14.983 31.743 -80.975 1.00 22.71 98 LEU P O 1
ATOM 4356 N N . GLU B 2 9 ? -14.264 33.002 -82.689 1.00 26.51 99 GLU P N 1
ATOM 4357 C CA . GLU B 2 9 ? -14.878 34.216 -82.162 1.00 28.80 99 GLU P CA 1
ATOM 4358 C C . GLU B 2 9 ? -16.382 34.060 -81.999 1.00 28.87 99 GLU P C 1
ATOM 4359 O O . GLU B 2 9 ? -16.974 34.539 -81.023 1.00 27.89 99 GLU P O 1
ATOM 4365 N N . GLU B 2 10 ? -16.984 33.382 -82.971 1.00 28.58 100 GLU P N 1
ATOM 4366 C CA . GLU B 2 10 ? -18.420 33.133 -82.989 1.00 27.72 100 GLU P CA 1
ATOM 4367 C C . GLU B 2 10 ? -18.812 32.092 -81.942 1.00 25.20 100 GLU P C 1
ATOM 4368 O O . GLU B 2 10 ? -19.810 32.236 -81.248 1.00 24.35 100 GLU P O 1
ATOM 4374 N N . ALA B 2 11 ? -17.996 31.058 -81.815 1.00 23.03 101 ALA P N 1
ATOM 4375 C CA . ALA B 2 11 ? -18.300 29.991 -80.896 1.00 20.73 101 ALA P CA 1
ATOM 4376 C C . ALA B 2 11 ? -18.146 30.393 -79.459 1.00 20.35 101 ALA P C 1
ATOM 4377 O O . ALA B 2 11 ? -18.846 29.867 -78.601 1.00 20.35 101 ALA P O 1
ATOM 4379 N N . ASN B 2 12 ? -17.234 31.326 -79.192 1.00 19.79 102 ASN P N 1
ATOM 4380 C CA . ASN B 2 12 ? -16.974 31.745 -77.816 1.00 20.28 102 ASN P CA 1
ATOM 4381 C C . ASN B 2 12 ? -17.854 32.902 -77.361 1.00 20.80 102 ASN P C 1
ATOM 4382 O O . ASN B 2 12 ? -17.686 33.424 -76.263 1.00 19.45 102 ASN P O 1
ATOM 4387 N N . LYS B 2 13 ? -18.805 33.287 -78.202 1.00 22.33 103 LYS P N 1
ATOM 4388 C CA . LYS B 2 13 ? -19.725 34.359 -77.858 1.00 23.84 103 LYS P CA 1
ATOM 4389 C C . LYS B 2 13 ? -20.501 34.063 -76.570 1.00 25.02 103 LYS P C 1
ATOM 4390 O O . LYS B 2 13 ? -20.867 34.983 -75.836 1.00 26.80 103 LYS P O 1
ATOM 4396 N N . VAL B 2 14 ? -20.761 32.786 -76.298 1.00 23.19 104 VAL P N 1
ATOM 4397 C CA . VAL B 2 14 ? -21.512 32.410 -75.106 1.00 21.98 104 VAL P CA 1
ATOM 4398 C C . VAL B 2 14 ? -20.922 32.924 -73.808 1.00 22.50 104 VAL P C 1
ATOM 4399 O O . VAL B 2 14 ? -21.598 32.892 -72.781 1.00 22.64 104 VAL P O 1
ATOM 4403 N N . PHE B 2 15 ? -19.666 33.375 -73.846 1.00 23.02 105 PHE P N 1
ATOM 4404 C CA . PHE B 2 15 ? -18.976 33.897 -72.659 1.00 23.75 105 PHE P CA 1
ATOM 4405 C C . PHE B 2 15 ? -19.029 35.425 -72.558 1.00 24.97 105 PHE P C 1
ATOM 4406 O O . PHE B 2 15 ? -18.330 36.021 -71.739 1.00 25.15 105 PHE P O 1
ATOM 4414 N N . LEU B 2 16 ? -19.850 36.057 -73.390 1.00 25.77 106 LEU P N 1
ATOM 4415 C CA . LEU B 2 16 ? -19.981 37.510 -73.369 1.00 26.04 106 LEU P CA 1
ATOM 4416 C C . LEU B 2 16 ? -21.169 37.915 -72.502 1.00 26.20 106 LEU P C 1
ATOM 4417 O O . LEU B 2 16 ? -21.010 38.544 -71.457 1.00 25.90 106 LEU P O 1
#

Organism: Mus musculus (NCBI:txid10090)

B-factor: mean 33.65, std 14.26, range [1.0, 109.78]

CATH classification: 1.10.565.10

GO terms:
  GO:0045892 negative regulation of DNA-templated transcription (P, IMP)
  GO:0032922 circadian regulation of gene expression (P, IMP)
  GO:0005515 protein binding (F, IPI)
  GO:0007219 Notch signaling pathway (P, IDA)

Radius of gyration: 28.52 Å; Cα contacts (8 Å, |Δi|>4): 1019; chains: 2; bounding box: 55×60×87 Å